Protein AF-A0A7I8V6K8-F1 (afdb_monomer_lite)

Structure (mmCIF, N/CA/C/O backbone):
data_AF-A0A7I8V6K8-F1
#
_entry.id   AF-A0A7I8V6K8-F1
#
loop_
_atom_site.group_PDB
_atom_site.id
_atom_site.type_symbol
_atom_site.label_atom_id
_atom_site.label_alt_id
_atom_site.label_comp_id
_atom_site.label_asym_id
_atom_site.label_entity_id
_atom_site.label_seq_id
_atom_site.pdbx_PDB_ins_code
_atom_site.Cartn_x
_atom_site.Cartn_y
_atom_site.Cartn_z
_atom_site.occupancy
_atom_site.B_iso_or_equiv
_atom_site.auth_seq_id
_atom_site.auth_comp_id
_atom_site.auth_asym_id
_atom_site.auth_atom_id
_atom_site.pdbx_PDB_model_num
ATOM 1 N N . MET A 1 1 ? 37.597 -34.317 61.870 1.00 34.38 1 MET A N 1
ATOM 2 C CA . MET A 1 1 ? 38.331 -33.051 61.647 1.00 34.38 1 MET A CA 1
ATOM 3 C C . MET A 1 1 ? 37.723 -32.355 60.439 1.00 34.38 1 MET A C 1
ATOM 5 O O . MET A 1 1 ? 37.650 -32.995 59.409 1.00 34.38 1 MET A O 1
ATOM 9 N N . SER A 1 2 ? 37.254 -31.113 60.425 1.00 31.72 2 SER A N 1
ATOM 10 C CA . SER A 1 2 ? 36.915 -30.115 61.449 1.00 31.72 2 SER A CA 1
ATOM 11 C C . SER A 1 2 ? 36.719 -28.794 60.691 1.00 31.72 2 SER A C 1
ATOM 13 O O . SER A 1 2 ? 37.616 -28.443 59.932 1.00 31.72 2 SER A O 1
ATOM 15 N N . ARG A 1 3 ? 35.639 -28.052 61.009 1.00 33.59 3 ARG A N 1
ATOM 16 C CA . ARG A 1 3 ? 35.401 -26.607 60.736 1.00 33.59 3 ARG A CA 1
ATOM 17 C C . ARG A 1 3 ? 35.060 -26.276 59.265 1.00 33.59 3 ARG A C 1
ATOM 19 O O . ARG A 1 3 ? 35.801 -26.656 58.381 1.00 33.59 3 ARG A O 1
ATOM 26 N N . LEU A 1 4 ? 34.005 -25.554 58.873 1.00 38.25 4 LEU A N 1
ATOM 27 C CA . LEU A 1 4 ? 33.025 -24.641 59.490 1.00 38.25 4 LEU A CA 1
ATOM 28 C C . LEU A 1 4 ? 31.895 -24.410 58.446 1.00 38.25 4 LEU A C 1
ATOM 30 O O . LEU A 1 4 ? 32.188 -24.441 57.251 1.00 38.25 4 LEU A O 1
ATOM 34 N N . PRO A 1 5 ? 30.649 -24.091 58.857 1.00 45.41 5 PRO A N 1
ATOM 35 C CA . PRO A 1 5 ? 30.145 -22.749 58.539 1.00 45.41 5 PRO A CA 1
ATOM 36 C C . PRO A 1 5 ? 29.342 -22.125 59.702 1.00 45.41 5 PRO A C 1
ATOM 38 O O . PRO A 1 5 ? 28.181 -22.455 59.917 1.00 45.41 5 PRO A O 1
ATOM 41 N N . THR A 1 6 ? 29.924 -21.154 60.418 1.00 45.94 6 THR A N 1
ATOM 42 C CA . THR A 1 6 ? 29.224 -20.292 61.403 1.00 45.94 6 THR A CA 1
ATOM 43 C C . THR A 1 6 ? 29.359 -18.811 61.060 1.00 45.94 6 THR A C 1
ATOM 45 O O . THR A 1 6 ? 29.994 -18.049 61.779 1.00 45.94 6 THR A O 1
ATOM 48 N N . LYS A 1 7 ? 28.735 -18.368 59.962 1.00 43.91 7 LYS A N 1
ATOM 49 C CA . LYS A 1 7 ? 28.499 -16.924 59.731 1.00 43.91 7 LYS A CA 1
ATOM 50 C C . LYS A 1 7 ? 27.108 -16.549 59.203 1.00 43.91 7 LYS A C 1
ATOM 52 O O . LYS A 1 7 ? 26.857 -15.380 58.950 1.00 43.91 7 LYS A O 1
ATOM 57 N N . LEU A 1 8 ? 26.170 -17.496 59.103 1.00 40.22 8 LEU A N 1
ATOM 58 C CA . LEU A 1 8 ? 24.787 -17.209 58.674 1.00 40.22 8 LEU A CA 1
ATOM 59 C C . LEU A 1 8 ? 23.737 -17.299 59.797 1.00 40.22 8 LEU A C 1
ATOM 61 O O . LEU A 1 8 ? 22.584 -16.941 59.576 1.00 40.22 8 LEU A O 1
ATOM 65 N N . ALA A 1 9 ? 24.127 -17.704 61.011 1.00 41.50 9 ALA A N 1
ATOM 66 C CA . ALA A 1 9 ? 23.221 -17.793 62.162 1.00 41.50 9 ALA A CA 1
ATOM 67 C C . ALA A 1 9 ? 23.148 -16.500 63.008 1.00 41.50 9 ALA A C 1
ATOM 69 O O . ALA A 1 9 ? 22.131 -16.256 63.652 1.00 41.50 9 ALA A O 1
ATOM 70 N N . GLU A 1 10 ? 24.157 -15.622 62.966 1.00 40.31 10 GLU A N 1
ATOM 71 C CA . GLU A 1 10 ? 24.205 -14.424 63.829 1.00 40.31 10 GLU A CA 1
ATOM 72 C C . GLU A 1 10 ? 23.373 -13.230 63.332 1.00 40.31 10 GLU A C 1
ATOM 74 O O . GLU A 1 10 ? 23.055 -12.337 64.115 1.00 40.31 10 GLU A O 1
ATOM 79 N N . ILE A 1 11 ? 22.935 -13.216 62.068 1.00 44.19 11 ILE A N 1
ATOM 80 C CA . ILE A 1 11 ? 22.109 -12.113 61.537 1.00 44.19 11 ILE A CA 1
ATOM 81 C C . ILE A 1 11 ? 20.613 -12.320 61.848 1.00 44.19 11 ILE A C 1
ATOM 83 O O . ILE A 1 11 ? 19.852 -11.359 61.910 1.00 44.19 11 ILE A O 1
ATOM 87 N N . ARG A 1 12 ? 20.175 -13.552 62.149 1.00 39.59 12 ARG A N 1
ATOM 88 C CA . ARG A 1 12 ? 18.766 -13.845 62.483 1.00 39.59 12 ARG A CA 1
ATOM 89 C C . ARG A 1 12 ? 18.398 -13.665 63.959 1.00 39.59 12 ARG A C 1
ATOM 91 O O . ARG A 1 12 ? 17.212 -13.657 64.270 1.00 39.59 12 ARG A O 1
ATOM 98 N N . GLN A 1 13 ? 19.363 -13.484 64.863 1.00 39.25 13 GLN A N 1
ATOM 99 C CA . GLN A 1 13 ? 19.096 -13.426 66.311 1.00 39.25 13 GLN A CA 1
ATOM 100 C C . GLN A 1 13 ? 19.003 -12.010 66.910 1.00 39.25 13 GLN A C 1
ATOM 102 O O . GLN A 1 13 ? 18.585 -11.873 68.058 1.00 39.25 13 GLN A O 1
ATOM 107 N N . LYS A 1 14 ? 19.318 -10.945 66.155 1.00 38.28 14 LYS A N 1
ATOM 108 C CA . LYS A 1 14 ? 19.258 -9.550 66.649 1.00 38.28 14 LYS A CA 1
ATOM 109 C C . LYS A 1 14 ? 17.984 -8.771 66.281 1.00 38.28 14 LYS A C 1
ATOM 111 O O . LYS A 1 14 ? 17.848 -7.630 66.697 1.00 38.28 14 LYS A O 1
ATOM 116 N N . GLY A 1 15 ? 17.031 -9.386 65.575 1.00 35.50 15 GLY A N 1
ATOM 117 C CA . GLY A 1 15 ? 15.748 -8.755 65.214 1.00 35.50 15 GLY A CA 1
ATOM 118 C C . GLY A 1 15 ? 14.576 -9.014 66.173 1.00 35.50 15 GLY A C 1
ATOM 119 O O . GLY A 1 15 ? 13.539 -8.386 66.024 1.00 35.50 15 GLY A O 1
ATOM 120 N N . ASN A 1 16 ? 14.726 -9.909 67.160 1.00 35.22 16 ASN A N 1
ATOM 121 C CA . ASN A 1 16 ? 13.622 -10.381 68.019 1.00 35.22 16 ASN A CA 1
ATOM 122 C C . ASN A 1 16 ? 13.717 -9.927 69.490 1.00 35.22 16 ASN A C 1
ATOM 124 O O . ASN A 1 16 ? 13.182 -10.580 70.384 1.00 35.22 16 ASN A O 1
ATOM 128 N N . LYS A 1 17 ? 14.400 -8.814 69.775 1.00 39.50 17 LYS A N 1
ATOM 129 C CA . LYS A 1 17 ? 14.462 -8.230 71.127 1.00 39.50 17 LYS A CA 1
ATOM 130 C C . LYS A 1 17 ? 14.206 -6.725 71.102 1.00 39.50 17 LYS A C 1
ATOM 132 O O . LYS A 1 17 ? 15.105 -5.953 71.387 1.00 39.50 17 LYS A O 1
ATOM 137 N N . LEU A 1 18 ? 12.988 -6.320 70.768 1.00 37.56 18 LEU A N 1
ATOM 138 C CA . LEU A 1 18 ? 12.367 -5.067 71.211 1.00 37.56 18 LEU A CA 1
ATOM 139 C C . LEU A 1 18 ? 10.866 -5.178 70.906 1.00 37.56 18 LEU A C 1
ATOM 141 O O . LEU A 1 18 ? 10.500 -5.782 69.906 1.00 37.56 18 LEU A O 1
ATOM 145 N N . VAL A 1 19 ? 10.025 -4.618 71.779 1.00 35.66 19 VAL A N 1
ATOM 146 C CA . VAL A 1 19 ? 8.548 -4.725 71.824 1.00 35.66 19 VAL A CA 1
ATOM 147 C C . VAL A 1 19 ? 7.987 -5.920 72.633 1.00 35.66 19 VAL A C 1
ATOM 149 O O . VAL A 1 19 ? 7.221 -6.750 72.160 1.00 35.66 19 VAL A O 1
ATOM 152 N N . LYS A 1 20 ? 8.342 -5.969 73.921 1.00 35.91 20 LYS A N 1
ATOM 153 C CA . LYS A 1 20 ? 7.361 -6.024 75.031 1.00 35.91 20 LYS A CA 1
ATOM 154 C C . LYS A 1 20 ? 7.427 -4.608 75.629 1.00 35.91 20 LYS A C 1
ATOM 156 O O . LYS A 1 20 ? 8.537 -4.108 75.762 1.00 35.91 20 LYS A O 1
ATOM 161 N N . SER A 1 21 ? 6.374 -3.829 75.856 1.00 34.59 21 SER A N 1
ATOM 162 C CA . SER A 1 21 ? 5.185 -4.078 76.675 1.00 34.59 21 SER A CA 1
ATOM 163 C C . SER A 1 21 ? 4.321 -2.805 76.671 1.00 34.59 21 SER A C 1
ATOM 165 O O . SER A 1 21 ? 4.882 -1.719 76.822 1.00 34.59 21 SER A O 1
ATOM 167 N N . LYS A 1 22 ? 2.995 -2.939 76.578 1.00 31.31 22 LYS A N 1
ATOM 168 C CA . LYS A 1 22 ? 2.000 -2.252 77.427 1.00 31.31 22 LYS A CA 1
ATOM 169 C C . LYS A 1 22 ? 0.613 -2.752 77.027 1.00 31.31 22 LYS A C 1
ATOM 171 O O . LYS A 1 22 ? 0.016 -2.283 76.064 1.00 31.31 22 LYS A O 1
ATOM 176 N N . GLU A 1 23 ? 0.174 -3.770 77.755 1.00 35.66 23 GLU A N 1
ATOM 177 C CA . GLU A 1 23 ? -1.230 -4.140 77.886 1.00 35.66 23 GLU A CA 1
ATOM 178 C C . GLU A 1 23 ? -1.950 -2.965 78.557 1.00 35.66 23 GLU A C 1
ATOM 180 O O . GLU A 1 23 ? -1.511 -2.467 79.595 1.00 35.66 23 GLU A O 1
ATOM 185 N N . LEU A 1 24 ? -3.007 -2.482 77.913 1.00 31.97 24 LEU A N 1
ATOM 186 C CA . LEU A 1 24 ? -3.989 -1.584 78.500 1.00 31.97 24 LEU A CA 1
ATOM 187 C C . LEU A 1 24 ? -5.307 -2.344 78.418 1.00 31.97 24 LEU A C 1
ATOM 189 O O . LEU A 1 24 ? -5.945 -2.416 77.368 1.00 31.97 24 LEU A O 1
ATOM 193 N N . GLU A 1 25 ? -5.629 -3.000 79.528 1.00 35.53 25 GLU A N 1
ATOM 194 C CA . GLU A 1 25 ? -6.951 -3.537 79.806 1.00 35.53 25 GLU A CA 1
ATOM 195 C C . GLU A 1 25 ? -7.944 -2.374 79.733 1.00 35.53 25 GLU A C 1
ATOM 197 O O . GLU A 1 25 ? -7.856 -1.408 80.489 1.00 35.53 25 GLU A O 1
ATOM 202 N N . THR A 1 26 ? -8.858 -2.441 78.772 1.00 32.09 26 THR A N 1
ATOM 203 C CA . THR A 1 26 ? -10.079 -1.639 78.785 1.00 32.09 26 THR A CA 1
ATOM 204 C C . THR A 1 26 ? -11.228 -2.621 78.893 1.00 32.09 26 THR A C 1
ATOM 206 O O . THR A 1 26 ? -11.467 -3.446 78.011 1.00 32.09 26 THR A O 1
ATOM 209 N N . GLU A 1 27 ? -11.856 -2.587 80.062 1.00 30.39 27 GLU A N 1
ATOM 210 C CA . GLU A 1 27 ? -13.064 -3.321 80.392 1.00 30.39 27 GLU A CA 1
ATOM 211 C C . GLU A 1 27 ? -14.148 -3.011 79.357 1.00 30.39 27 GLU A C 1
ATOM 213 O O . GLU A 1 27 ? -14.414 -1.855 79.032 1.00 30.39 27 GLU A O 1
ATOM 218 N N . VAL A 1 28 ? -14.766 -4.064 78.826 1.00 35.03 28 VAL A N 1
ATOM 219 C CA . VAL A 1 28 ? -15.954 -3.978 77.978 1.00 35.03 28 VAL A CA 1
ATOM 220 C C . VAL A 1 28 ? -17.171 -3.940 78.902 1.00 35.03 28 VAL A C 1
ATOM 222 O O . VAL A 1 28 ? -17.428 -4.950 79.565 1.00 35.03 28 VAL A O 1
ATOM 225 N N . PRO A 1 29 ? -17.970 -2.857 78.934 1.00 32.25 29 PRO A N 1
ATOM 226 C CA . PRO A 1 29 ? -19.276 -2.909 79.564 1.00 32.25 29 PRO A CA 1
ATOM 227 C C . PRO A 1 29 ? -20.200 -3.745 78.675 1.00 32.25 29 PRO A C 1
ATOM 229 O O . PRO A 1 29 ? -20.600 -3.339 77.582 1.00 32.25 29 PRO A O 1
ATOM 232 N N . LYS A 1 30 ? -20.523 -4.949 79.146 1.00 40.34 30 LYS A N 1
ATOM 233 C CA . LYS A 1 30 ? -21.760 -5.631 78.774 1.00 40.34 30 LYS A CA 1
ATOM 234 C C . LYS A 1 30 ? -22.873 -4.877 79.488 1.00 40.34 30 LYS A C 1
ATOM 236 O O . LYS A 1 30 ? -22.940 -4.988 80.702 1.00 40.34 30 LYS A O 1
ATOM 241 N N . ASP A 1 31 ? -23.599 -4.045 78.748 1.00 42.09 31 ASP A N 1
ATOM 242 C CA . ASP A 1 31 ? -24.990 -3.617 78.974 1.00 42.09 31 ASP A CA 1
ATOM 243 C C . ASP A 1 31 ? -25.192 -2.242 78.333 1.00 42.09 31 ASP A C 1
ATOM 245 O O . ASP A 1 31 ? -24.955 -1.208 78.945 1.00 42.09 31 ASP A O 1
ATOM 249 N N . LEU A 1 32 ? -25.619 -2.234 77.070 1.00 31.19 32 LEU A N 1
ATOM 250 C CA . LEU A 1 32 ? -26.267 -1.085 76.433 1.00 31.19 32 LEU A CA 1
ATOM 251 C C . LEU A 1 32 ? -27.185 -1.630 75.338 1.00 31.19 32 LEU A C 1
ATOM 253 O O . LEU A 1 32 ? -26.836 -1.761 74.165 1.00 31.19 32 LEU A O 1
ATOM 257 N N . CYS A 1 33 ? -28.362 -2.046 75.796 1.00 34.25 33 CYS A N 1
ATOM 258 C CA . CYS A 1 33 ? -29.520 -2.315 74.966 1.00 34.25 33 CYS A CA 1
ATOM 259 C C . CYS A 1 33 ? -30.031 -0.957 74.460 1.00 34.25 33 CYS A C 1
ATOM 261 O O . CYS A 1 33 ? -30.542 -0.164 75.247 1.00 34.25 33 CYS A O 1
ATOM 263 N N . TRP A 1 34 ? -29.846 -0.661 73.174 1.00 31.58 34 TRP A N 1
ATOM 264 C CA . TRP A 1 34 ? -30.436 0.519 72.545 1.00 31.58 34 TRP A CA 1
ATOM 265 C C . TRP A 1 34 ? -31.847 0.167 72.073 1.00 31.58 34 TRP A C 1
ATOM 267 O O . TRP A 1 34 ? -32.032 -0.378 70.986 1.00 31.58 34 TRP A O 1
ATOM 277 N N . HIS A 1 35 ? -32.834 0.464 72.914 1.00 38.84 35 HIS A N 1
ATOM 278 C CA . HIS A 1 35 ? -34.189 0.769 72.471 1.00 38.84 35 HIS A CA 1
ATOM 279 C C . HIS A 1 35 ? -34.305 2.292 72.416 1.00 38.84 35 HIS A C 1
ATOM 281 O O . HIS A 1 35 ? -34.542 2.914 73.440 1.00 38.84 35 HIS A O 1
ATOM 287 N N . ASP A 1 36 ? -34.126 2.870 71.230 1.00 32.88 36 ASP A N 1
ATOM 288 C CA . ASP A 1 36 ? -34.505 4.256 70.945 1.00 32.88 36 ASP A CA 1
ATOM 289 C C . ASP A 1 36 ? -35.307 4.262 69.637 1.00 32.88 36 ASP A C 1
ATOM 291 O O . ASP A 1 36 ? -34.758 4.344 68.537 1.00 32.88 36 ASP A O 1
ATOM 295 N N . GLU A 1 37 ? -36.629 4.119 69.768 1.00 38.72 37 GLU A N 1
ATOM 296 C CA . GLU A 1 37 ? -37.596 4.218 68.665 1.00 38.72 37 GLU A CA 1
ATOM 297 C C . GLU A 1 37 ? -38.009 5.671 68.342 1.00 38.72 37 GLU A C 1
ATOM 299 O O . GLU A 1 37 ? -38.678 5.897 67.338 1.00 38.72 37 GLU A O 1
ATOM 304 N N . ASP A 1 38 ? -37.566 6.689 69.089 1.00 42.06 38 ASP A N 1
ATOM 305 C CA . ASP A 1 38 ? -38.268 7.987 69.071 1.00 42.06 38 ASP A CA 1
ATOM 306 C C . A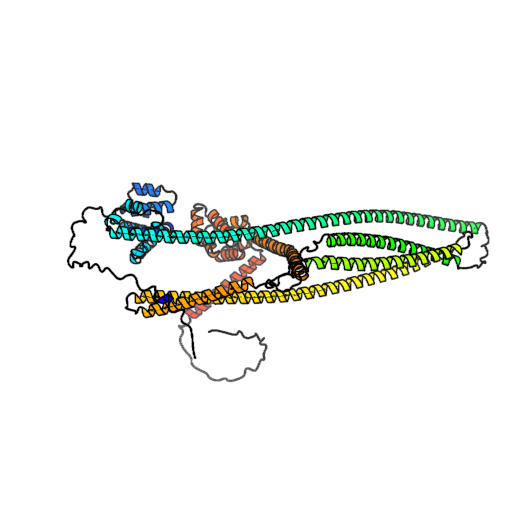SP A 1 38 ? -37.577 9.169 68.363 1.00 42.06 38 ASP A C 1
ATOM 308 O O . ASP A 1 38 ? -38.154 10.254 68.278 1.00 42.06 38 ASP A O 1
ATOM 312 N N . PHE A 1 39 ? -36.400 8.998 67.747 1.00 37.62 39 PHE A N 1
ATOM 313 C CA . PHE A 1 39 ? -35.708 10.113 67.061 1.00 37.62 39 PHE A CA 1
ATOM 314 C C . PHE A 1 39 ? -35.840 10.152 65.526 1.00 37.62 39 PHE A C 1
ATOM 316 O O . PHE A 1 39 ? -35.257 11.018 64.872 1.00 37.62 39 PHE A O 1
ATOM 323 N N . ALA A 1 40 ? -36.646 9.267 64.928 1.00 37.00 40 ALA A N 1
ATOM 324 C CA . ALA A 1 40 ? -36.827 9.173 63.473 1.00 37.00 40 ALA A CA 1
ATOM 325 C C . ALA A 1 40 ? -38.045 9.939 62.913 1.00 37.00 40 ALA A C 1
ATOM 327 O O . ALA A 1 40 ? -38.406 9.750 61.750 1.00 37.00 40 ALA A O 1
ATOM 328 N N . SER A 1 41 ? -38.690 10.815 63.689 1.00 39.91 41 SER A N 1
ATOM 329 C CA . SER A 1 41 ? -39.810 11.619 63.187 1.00 39.91 41 SER A CA 1
ATOM 330 C C . SER A 1 41 ? -39.347 13.039 62.832 1.00 39.91 41 SER A C 1
ATOM 332 O O . SER A 1 41 ? -38.940 13.803 63.699 1.00 39.91 41 SER A O 1
ATOM 334 N N . LYS A 1 42 ? -39.453 13.398 61.540 1.00 43.78 42 LYS A N 1
ATOM 335 C CA . LYS A 1 42 ? -39.205 14.727 60.914 1.00 43.78 42 LYS A CA 1
ATOM 336 C C . LYS A 1 42 ? -37.896 14.921 60.131 1.00 43.78 42 LYS A C 1
ATOM 338 O O . LYS A 1 42 ? -37.339 16.015 60.117 1.00 43.78 42 LYS A O 1
ATOM 343 N N . VAL A 1 43 ? -37.485 13.931 59.340 1.00 42.81 43 VAL A N 1
ATOM 344 C CA . VAL A 1 43 ? -36.742 14.205 58.093 1.00 42.81 43 VAL A CA 1
ATOM 345 C C . VAL A 1 43 ? -37.627 13.751 56.930 1.00 42.81 43 VAL A C 1
ATOM 347 O O . VAL A 1 43 ? -38.098 12.617 56.969 1.00 42.81 43 VAL A O 1
ATOM 350 N N . PRO A 1 44 ? -37.931 14.603 55.931 1.00 41.62 44 PRO A N 1
ATOM 351 C CA . PRO A 1 44 ? -38.818 14.227 54.838 1.00 41.62 44 PRO A CA 1
ATOM 352 C C . PRO A 1 44 ? -38.230 13.029 54.090 1.00 41.62 44 PRO A C 1
ATOM 354 O O . PRO A 1 44 ? -37.095 13.054 53.613 1.00 41.62 44 PRO A O 1
ATOM 357 N N . ASN A 1 45 ? -39.015 11.957 54.062 1.00 48.12 45 ASN A N 1
ATOM 358 C CA . ASN A 1 45 ? -38.610 10.645 53.593 1.00 48.12 45 ASN A CA 1
ATOM 359 C C . ASN A 1 45 ? -38.199 10.707 52.106 1.00 48.12 45 ASN A C 1
ATOM 361 O O . ASN A 1 45 ? -3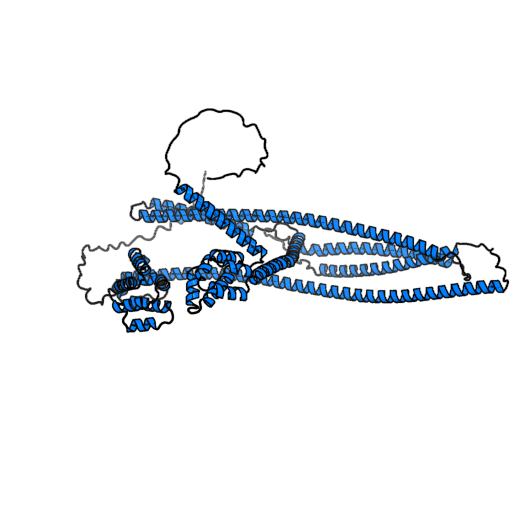9.021 10.997 51.234 1.00 48.12 45 ASN A O 1
ATOM 365 N N . SER A 1 46 ? -36.923 10.438 51.817 1.00 55.44 46 SER A N 1
ATOM 366 C CA . SER A 1 46 ? -36.348 10.368 50.464 1.00 55.44 46 SER A CA 1
ATOM 367 C C . SER A 1 46 ? -36.317 8.924 49.949 1.00 55.44 46 SER A C 1
ATOM 369 O O . SER A 1 46 ? -36.356 7.980 50.739 1.00 55.44 46 SER A O 1
ATOM 371 N N . MET A 1 47 ? -36.288 8.743 48.622 1.00 74.06 47 MET A N 1
ATOM 372 C CA . MET A 1 47 ? -36.088 7.436 47.975 1.00 74.06 47 MET A CA 1
ATOM 373 C C . MET A 1 47 ? -34.894 6.693 48.598 1.00 74.06 47 MET A C 1
ATOM 375 O O . MET A 1 47 ? -33.850 7.314 48.796 1.00 74.06 47 MET A O 1
ATOM 379 N N . ASP A 1 48 ? -35.030 5.388 48.885 1.00 80.19 48 ASP A N 1
ATOM 380 C CA . ASP A 1 48 ? -33.950 4.594 49.491 1.00 80.19 48 ASP A CA 1
ATOM 381 C C . ASP A 1 48 ? -32.669 4.741 48.652 1.00 80.19 48 ASP A C 1
ATOM 383 O O . ASP A 1 48 ? -32.697 4.644 47.421 1.00 80.19 48 ASP A O 1
ATOM 387 N N . LEU A 1 49 ? -31.533 4.983 49.311 1.00 79.06 49 LEU A N 1
ATOM 388 C CA . LEU A 1 49 ? -30.230 5.151 48.665 1.00 79.06 49 LEU A CA 1
ATOM 389 C C . LEU A 1 49 ? -29.921 3.962 47.745 1.00 79.06 49 LEU A C 1
ATOM 391 O O . LEU A 1 49 ? -29.350 4.130 46.669 1.00 79.06 49 LEU A O 1
ATOM 395 N N . LYS A 1 50 ? -30.374 2.762 48.126 1.00 83.94 50 LYS A N 1
ATOM 396 C CA . LYS A 1 50 ? -30.299 1.568 47.281 1.00 83.94 50 LYS A CA 1
ATOM 397 C C . LYS A 1 50 ? -30.971 1.791 45.918 1.00 83.94 50 LYS A C 1
ATOM 399 O O . LYS A 1 50 ? -30.377 1.502 44.883 1.00 83.94 50 LYS A O 1
ATOM 404 N N . GLN A 1 51 ? -32.189 2.325 45.912 1.00 88.44 51 GLN A N 1
ATOM 405 C CA . GLN A 1 51 ? -32.998 2.572 44.715 1.00 88.44 51 GLN A CA 1
ATOM 406 C C . GLN A 1 51 ? -32.402 3.680 43.838 1.00 88.44 51 GLN A C 1
ATOM 408 O O . GLN A 1 51 ? -32.326 3.513 42.620 1.00 88.44 51 GLN A O 1
ATOM 413 N N . GLN A 1 52 ? -31.885 4.754 44.448 1.00 85.06 52 GLN A N 1
ATOM 414 C CA . GLN A 1 52 ? -31.123 5.798 43.744 1.00 85.06 52 GLN A CA 1
ATOM 415 C C . GLN A 1 52 ? -29.915 5.211 43.006 1.00 85.06 52 GLN A C 1
ATOM 417 O O . GLN A 1 52 ? -29.743 5.428 41.803 1.00 85.06 52 GLN A O 1
ATOM 422 N N . LEU A 1 53 ? -29.119 4.393 43.699 1.00 83.44 53 LEU A N 1
ATOM 423 C CA . LEU A 1 53 ? -27.939 3.764 43.115 1.00 83.44 53 LEU A CA 1
ATOM 424 C C . LEU A 1 53 ? -28.289 2.756 42.014 1.00 83.44 53 LEU A C 1
ATOM 426 O O . LEU A 1 53 ? -27.526 2.619 41.061 1.00 83.44 53 LEU A O 1
ATOM 430 N N . ILE A 1 54 ? -29.431 2.068 42.099 1.00 88.25 54 ILE A N 1
ATOM 431 C CA . ILE A 1 54 ? -29.894 1.153 41.043 1.00 88.25 54 ILE A CA 1
ATOM 432 C C . ILE A 1 54 ? -30.248 1.919 39.769 1.00 88.25 54 ILE A C 1
ATOM 434 O O . ILE A 1 54 ? -29.812 1.509 38.689 1.00 88.25 54 ILE A O 1
ATOM 438 N N . ILE A 1 55 ? -30.991 3.027 39.885 1.00 89.69 55 ILE A N 1
ATOM 439 C CA . ILE A 1 55 ? -31.314 3.886 38.736 1.00 89.69 55 ILE A CA 1
ATOM 440 C C . ILE A 1 55 ? -30.012 4.388 38.099 1.00 89.69 55 ILE A C 1
ATOM 442 O O . ILE A 1 55 ? -29.827 4.239 36.892 1.00 89.69 55 ILE A O 1
ATOM 446 N N . TRP A 1 56 ? -29.063 4.880 38.901 1.00 85.75 56 TRP A N 1
ATOM 447 C CA . TRP A 1 56 ? -27.776 5.354 38.386 1.00 85.75 56 TRP A CA 1
ATOM 448 C C . TRP A 1 56 ? -26.909 4.259 37.770 1.00 85.75 56 TRP A C 1
ATOM 450 O O . TRP A 1 56 ? -26.361 4.452 36.684 1.00 85.75 56 TRP A O 1
ATOM 460 N N . LYS A 1 57 ? -26.816 3.083 38.399 1.00 85.94 57 LYS A N 1
ATOM 461 C CA . LYS A 1 57 ? -26.084 1.925 37.861 1.00 85.94 57 LYS A CA 1
ATOM 462 C C . LYS A 1 57 ? -26.653 1.465 36.518 1.00 85.94 57 LYS A C 1
ATOM 464 O O . LYS A 1 57 ? -25.943 0.843 35.731 1.00 85.94 57 LYS A O 1
ATOM 469 N N . ARG A 1 58 ? -27.926 1.765 36.247 1.00 92.44 58 ARG A N 1
ATOM 470 C CA . ARG A 1 58 ? -28.609 1.457 34.988 1.00 92.44 58 ARG A CA 1
ATOM 471 C C . ARG A 1 58 ? -28.782 2.664 34.069 1.00 92.44 58 ARG A C 1
ATOM 473 O O . ARG A 1 58 ? -29.491 2.520 33.083 1.00 92.44 58 ARG A O 1
ATOM 480 N N . THR A 1 59 ? -28.092 3.784 34.298 1.00 90.88 59 THR A N 1
ATOM 481 C CA . THR A 1 59 ? -28.192 4.984 33.440 1.00 90.88 59 THR A CA 1
ATOM 482 C C . THR A 1 59 ? -27.950 4.663 31.964 1.00 90.88 59 THR A C 1
ATOM 484 O O . THR A 1 59 ? -28.813 4.953 31.144 1.00 90.88 59 THR A O 1
ATOM 487 N N . ASP A 1 60 ? -26.857 3.969 31.622 1.00 86.75 60 ASP A N 1
ATOM 488 C CA . ASP A 1 60 ? -26.558 3.589 30.228 1.00 86.75 60 ASP A CA 1
ATOM 489 C C . ASP A 1 60 ? -27.646 2.695 29.621 1.00 86.75 60 ASP A C 1
ATOM 491 O O . ASP A 1 60 ? -28.002 2.810 28.450 1.00 86.75 60 ASP A O 1
ATOM 495 N N . PHE A 1 61 ? -28.205 1.791 30.425 1.00 93.44 61 PHE A N 1
ATOM 496 C CA . PHE A 1 61 ? -29.282 0.918 29.975 1.00 93.44 61 PHE A CA 1
ATOM 497 C C . PHE A 1 61 ? -30.579 1.706 29.748 1.00 93.44 61 PHE A C 1
ATOM 499 O O . PHE A 1 61 ? -31.240 1.504 28.732 1.00 93.44 61 PHE A O 1
ATOM 506 N N . LEU A 1 62 ? -30.918 2.630 30.649 1.00 93.56 62 LEU A N 1
ATOM 507 C CA . LEU A 1 62 ? -32.075 3.515 30.525 1.00 93.56 62 LEU A CA 1
ATOM 508 C C . LEU A 1 62 ? -31.949 4.427 29.301 1.00 93.56 62 LEU A C 1
ATOM 510 O O . LEU A 1 62 ? -32.907 4.538 28.543 1.00 93.56 62 LEU A O 1
ATOM 514 N N . LEU A 1 63 ? -30.768 5.002 29.057 1.00 91.75 63 LEU A N 1
ATOM 515 C CA . LEU A 1 63 ? -30.503 5.865 27.901 1.00 91.75 63 LEU A CA 1
ATOM 516 C C . LEU A 1 63 ? -30.758 5.167 26.566 1.00 91.75 63 LEU A C 1
ATOM 518 O O . LEU A 1 63 ? -31.277 5.783 25.640 1.00 91.75 63 LEU A O 1
ATOM 522 N N . ASN A 1 64 ? -30.425 3.879 26.489 1.00 93.19 64 ASN A N 1
ATOM 523 C CA . ASN A 1 64 ? -30.561 3.094 25.267 1.00 93.19 64 ASN A CA 1
ATOM 524 C C . ASN A 1 64 ? -31.952 2.468 25.080 1.00 93.19 64 ASN A C 1
ATOM 526 O O . ASN A 1 64 ? -32.275 2.054 23.973 1.00 93.19 64 ASN A O 1
ATOM 530 N N . ASN A 1 65 ? -32.762 2.346 26.140 1.00 95.38 65 ASN A N 1
ATOM 531 C CA . ASN A 1 65 ? -34.003 1.555 26.100 1.00 95.38 65 ASN A CA 1
ATOM 532 C C . ASN A 1 65 ? -35.272 2.331 26.496 1.00 95.38 65 ASN A C 1
ATOM 534 O O . ASN A 1 65 ? -36.378 1.801 26.358 1.00 95.38 65 ASN A O 1
ATOM 538 N N . VAL A 1 66 ? -35.148 3.563 26.994 1.00 95.75 66 VAL A N 1
ATOM 539 C CA . VAL A 1 66 ? -36.289 4.438 27.295 1.00 95.75 66 VAL A CA 1
ATOM 540 C C . VAL A 1 66 ? -36.423 5.473 26.186 1.00 95.75 66 VAL A C 1
ATOM 542 O O . VAL A 1 66 ? -35.580 6.355 26.039 1.00 95.75 66 VAL A O 1
ATOM 545 N N . ALA A 1 67 ? -37.501 5.374 25.415 1.00 95.00 67 ALA A N 1
ATOM 546 C CA . ALA A 1 67 ? -37.906 6.394 24.456 1.00 95.00 67 ALA A CA 1
ATOM 547 C C . ALA A 1 67 ? -39.002 7.265 25.081 1.00 95.00 67 ALA A C 1
ATOM 549 O O . ALA A 1 67 ? -39.982 6.739 25.602 1.00 95.00 67 ALA A O 1
ATOM 550 N N . PHE A 1 68 ? -38.854 8.589 25.025 1.00 94.69 68 PHE A N 1
ATOM 551 C CA . PHE A 1 68 ? -39.873 9.528 25.502 1.00 94.69 68 PHE A CA 1
ATOM 552 C C . PHE A 1 68 ? -41.091 9.557 24.569 1.00 94.69 68 PHE A C 1
ATOM 554 O O . PHE A 1 68 ? -41.235 10.441 23.726 1.00 94.69 68 PHE A O 1
ATOM 561 N N . THR A 1 69 ? -41.973 8.570 24.721 1.00 95.38 69 THR A N 1
ATOM 562 C CA . THR A 1 69 ? -43.281 8.536 24.060 1.00 95.38 69 THR A CA 1
ATOM 563 C C . THR A 1 69 ? -44.259 9.480 24.760 1.00 95.38 69 THR A C 1
ATOM 565 O O . THR A 1 69 ? -44.125 9.767 25.953 1.00 95.38 69 THR A O 1
ATOM 568 N N . THR A 1 70 ? -45.281 9.951 24.041 1.00 95.31 70 THR A N 1
ATOM 569 C CA . THR A 1 70 ? -46.376 10.744 24.634 1.00 95.31 70 THR A CA 1
ATOM 570 C C . THR A 1 70 ? -47.030 9.993 25.793 1.00 95.31 70 THR A C 1
ATOM 572 O O . THR A 1 70 ? -47.242 10.567 26.857 1.00 95.31 70 THR A O 1
ATOM 575 N N . LYS A 1 71 ? -47.238 8.682 25.627 1.00 96.88 71 LYS A N 1
ATOM 576 C CA . LYS A 1 71 ? -47.779 7.780 26.650 1.00 96.88 71 LYS A CA 1
ATOM 577 C C . LYS A 1 71 ? -46.921 7.742 27.920 1.00 96.88 71 LYS A C 1
ATOM 579 O O . LYS A 1 71 ? -47.460 7.895 29.009 1.00 96.88 71 LYS A O 1
ATOM 584 N N . LEU A 1 72 ? -45.594 7.601 27.803 1.00 97.12 72 LEU A N 1
ATOM 585 C CA . LEU A 1 72 ? -44.690 7.658 28.961 1.00 97.12 72 LEU A CA 1
ATOM 586 C C . LEU A 1 72 ? -44.744 9.025 29.655 1.00 97.12 72 LEU A C 1
ATOM 588 O O . LEU A 1 72 ? -44.752 9.078 30.880 1.00 97.12 72 LEU A O 1
ATOM 592 N N . CYS A 1 73 ? -44.813 10.122 28.898 1.00 96.94 73 CYS A N 1
ATOM 593 C CA . CYS A 1 73 ? -44.908 11.464 29.476 1.00 96.94 73 CYS A CA 1
ATOM 594 C C . CYS A 1 73 ? -46.193 11.644 30.295 1.00 96.94 73 CYS A C 1
ATOM 596 O O . CYS A 1 73 ? -46.119 12.150 31.411 1.00 96.94 73 CYS A O 1
ATOM 598 N N . HIS A 1 74 ? -47.338 11.198 29.765 1.00 96.75 74 HIS A N 1
ATOM 599 C CA . HIS A 1 74 ? -48.612 11.224 30.485 1.00 96.75 74 HIS A CA 1
ATOM 600 C C . HIS A 1 74 ? -48.545 10.389 31.763 1.00 96.75 74 HIS A C 1
ATOM 602 O O . HIS A 1 74 ? -48.794 10.920 32.834 1.00 96.75 74 HIS A O 1
ATOM 608 N N . GLU A 1 75 ? -48.074 9.141 31.692 1.00 97.88 75 GLU A N 1
ATOM 609 C CA . GLU A 1 75 ? -47.977 8.273 32.876 1.00 97.88 75 GLU A CA 1
ATOM 610 C C . GLU A 1 75 ? -47.016 8.809 33.950 1.00 97.88 75 GLU A C 1
ATOM 612 O O . GLU A 1 75 ? -47.251 8.629 35.144 1.00 97.88 75 GLU A O 1
ATOM 617 N N . LEU A 1 76 ? -45.928 9.479 33.554 1.00 96.81 76 LEU A N 1
ATOM 618 C CA . LEU A 1 76 ? -45.008 10.120 34.498 1.00 96.81 76 LEU A CA 1
ATOM 619 C C . LEU A 1 76 ? -45.650 11.322 35.210 1.00 96.81 76 LEU A C 1
ATOM 621 O O . LEU A 1 76 ? -45.312 11.579 36.366 1.00 96.81 76 LEU A O 1
ATOM 625 N N . VAL A 1 77 ? -46.558 12.046 34.552 1.00 96.56 77 VAL A N 1
ATOM 626 C CA . VAL A 1 77 ? -47.315 13.144 35.171 1.00 96.56 77 VAL A CA 1
ATOM 627 C C . VAL A 1 77 ? -48.467 12.598 36.018 1.00 96.56 77 VAL A C 1
ATOM 629 O O . VAL A 1 77 ? -48.586 12.974 37.178 1.00 96.56 77 VAL A O 1
ATOM 632 N N . ASP A 1 78 ? -49.245 11.652 35.492 1.00 96.94 78 ASP A N 1
ATOM 633 C CA . ASP A 1 78 ? -50.428 11.074 36.145 1.00 96.94 78 ASP A CA 1
ATOM 634 C C . ASP A 1 78 ? -50.092 10.318 37.439 1.00 96.94 78 ASP A C 1
ATOM 636 O O . ASP A 1 78 ? -50.904 10.248 38.360 1.00 96.94 78 ASP A O 1
ATOM 640 N N . LEU A 1 79 ? -48.894 9.731 37.528 1.00 96.06 79 LEU A N 1
ATOM 641 C CA . LEU A 1 79 ? -48.412 9.051 38.736 1.00 96.06 79 LEU A CA 1
ATOM 642 C C . LEU A 1 79 ? -47.658 9.981 39.703 1.00 96.06 79 LEU A C 1
ATOM 644 O O . LEU A 1 79 ? -47.100 9.501 40.695 1.00 96.06 79 LEU A O 1
ATOM 648 N N . ASP A 1 80 ? -47.631 11.289 39.436 1.00 94.25 80 ASP A N 1
ATOM 649 C CA . ASP A 1 80 ? -46.857 12.305 40.161 1.00 94.25 80 ASP A CA 1
ATOM 650 C C . ASP A 1 80 ? -45.354 11.977 40.247 1.00 94.25 80 ASP A C 1
ATOM 652 O O . ASP A 1 80 ? -44.699 12.231 41.261 1.00 94.25 80 ASP A O 1
ATOM 656 N N . VAL A 1 81 ? -44.787 11.364 39.203 1.00 93.94 81 VAL A N 1
ATOM 657 C CA . VAL A 1 81 ? -43.328 11.176 39.096 1.00 93.94 81 VAL A CA 1
ATOM 658 C C . VAL A 1 81 ? -42.667 12.484 38.662 1.00 93.94 81 VAL A C 1
ATOM 660 O O . VAL A 1 81 ? -41.561 12.803 39.096 1.00 93.94 81 VAL A O 1
ATOM 663 N N . CYS A 1 82 ? -43.343 13.248 37.805 1.00 94.06 82 CYS A N 1
ATOM 664 C CA . CYS A 1 82 ? -42.937 14.564 37.329 1.00 94.06 82 CYS A CA 1
ATOM 665 C C . CYS A 1 82 ? -44.118 15.532 37.445 1.00 94.06 82 CYS A C 1
ATOM 667 O O . CYS A 1 82 ? -45.241 15.191 37.091 1.00 94.06 82 CYS A O 1
ATOM 669 N N . THR A 1 83 ? -43.871 16.767 37.876 1.00 94.56 83 THR A N 1
ATOM 670 C CA . THR A 1 83 ? -44.868 17.836 37.731 1.00 94.56 83 THR A CA 1
ATOM 671 C C . THR A 1 83 ? -44.989 18.241 36.263 1.00 94.56 83 THR A C 1
ATOM 673 O O . THR A 1 83 ? -44.030 18.086 35.497 1.00 94.56 83 THR A O 1
ATOM 676 N N . LEU A 1 84 ? -46.123 18.834 35.875 1.00 94.56 84 LEU A N 1
ATOM 677 C CA . LEU A 1 84 ? -46.328 19.341 34.513 1.00 94.56 84 LEU A CA 1
ATOM 678 C C . LEU A 1 84 ? -45.180 20.266 34.073 1.00 94.56 84 LEU A C 1
ATOM 680 O O . LEU A 1 84 ? -44.657 20.113 32.975 1.00 94.56 84 LEU A O 1
ATOM 684 N N . GLN A 1 85 ? -44.716 21.150 34.964 1.00 94.94 85 GLN A N 1
ATOM 685 C CA . GLN A 1 85 ? -43.579 22.030 34.687 1.00 94.94 85 GLN A CA 1
ATOM 686 C C . GLN A 1 85 ? -42.294 21.242 34.404 1.00 94.94 85 GLN A C 1
ATOM 688 O O . GLN A 1 85 ? -41.630 21.490 33.402 1.00 94.94 85 GLN A O 1
ATOM 693 N N . THR A 1 86 ? -41.952 20.261 35.248 1.00 93.19 86 THR A N 1
ATOM 694 C CA . THR A 1 86 ? -40.750 19.442 35.019 1.00 93.19 86 THR A CA 1
ATOM 695 C C . THR A 1 86 ? -40.849 18.606 33.747 1.00 93.19 86 THR A C 1
ATOM 697 O O . THR A 1 86 ? -39.835 18.395 33.086 1.00 93.19 86 THR A O 1
ATOM 700 N N . MET A 1 87 ? -42.051 18.161 33.369 1.00 97.12 87 MET A N 1
ATOM 701 C CA . MET A 1 87 ? -42.258 17.433 32.122 1.00 97.12 87 MET A CA 1
ATOM 702 C C . MET A 1 87 ? -42.071 18.346 30.907 1.00 97.12 87 MET A C 1
ATOM 704 O O . MET A 1 87 ? -41.407 17.942 29.958 1.00 97.12 87 MET A O 1
ATOM 708 N N . THR A 1 88 ? -42.562 19.588 30.954 1.00 95.50 88 THR A N 1
ATOM 709 C CA . THR A 1 88 ? -42.305 20.600 29.915 1.00 95.50 88 THR A CA 1
ATOM 710 C C . THR A 1 88 ? -40.807 20.874 29.772 1.00 95.50 88 THR A C 1
ATOM 712 O O . THR A 1 88 ? -40.280 20.867 28.658 1.00 95.50 88 THR A O 1
ATOM 715 N N . ASP A 1 89 ? -40.093 21.023 30.892 1.00 95.31 89 ASP A N 1
ATOM 716 C CA . ASP A 1 89 ? -38.639 21.209 30.894 1.00 95.31 89 ASP A CA 1
ATOM 717 C C . ASP A 1 89 ? -37.913 20.004 30.267 1.00 95.31 89 ASP A C 1
ATOM 719 O O . ASP A 1 89 ? -36.977 20.182 29.485 1.00 95.31 89 ASP A O 1
ATOM 723 N N . ILE A 1 90 ? -38.346 18.773 30.565 1.00 95.69 90 ILE A N 1
ATOM 724 C CA . ILE A 1 90 ? -37.796 17.549 29.962 1.00 95.69 90 ILE A CA 1
ATOM 725 C C . ILE A 1 90 ? -38.105 17.496 28.465 1.00 95.69 90 ILE A C 1
ATOM 727 O O . ILE A 1 90 ? -37.197 17.289 27.661 1.00 95.69 90 ILE A O 1
ATOM 731 N N . GLN A 1 91 ? -39.353 17.729 28.062 1.00 95.88 91 GLN A N 1
ATOM 732 C CA . GLN A 1 91 ? -39.760 17.680 26.660 1.00 95.88 91 GLN A CA 1
ATOM 733 C C . GLN A 1 91 ? -39.096 18.761 25.800 1.00 95.88 91 GLN A C 1
ATOM 735 O O . GLN A 1 91 ? -38.905 18.520 24.608 1.00 95.88 91 GLN A O 1
ATOM 740 N N . SER A 1 92 ? -38.679 19.885 26.398 1.00 95.31 92 SER A N 1
ATOM 741 C CA . SER A 1 92 ? -37.948 20.959 25.712 1.00 95.31 92 SER A CA 1
ATOM 742 C C . SER A 1 92 ? -36.577 20.537 25.160 1.00 95.31 92 SER A C 1
ATOM 744 O O . SER A 1 92 ? -36.025 21.226 24.302 1.00 95.31 92 SER A O 1
ATOM 746 N N . LYS A 1 93 ? -36.002 19.419 25.630 1.00 96.25 93 LYS A N 1
ATOM 747 C CA . LYS A 1 93 ? -34.706 18.925 25.141 1.00 96.25 93 LYS A CA 1
ATOM 748 C C . LYS A 1 93 ? -34.831 18.314 23.749 1.00 96.25 93 LYS A C 1
ATOM 750 O O . LYS A 1 93 ? -35.780 17.588 23.462 1.00 96.25 93 LYS A O 1
ATOM 755 N N . ALA A 1 94 ? -33.848 18.580 22.890 1.00 84.38 94 ALA A N 1
ATOM 756 C CA . ALA A 1 94 ? -33.875 18.130 21.500 1.00 84.38 94 ALA A CA 1
ATOM 757 C C . ALA A 1 94 ? -33.651 16.613 21.383 1.00 84.38 94 ALA A C 1
ATOM 759 O O . ALA A 1 94 ? -34.312 15.943 20.592 1.00 84.38 94 ALA A O 1
ATOM 760 N N . TYR A 1 95 ? -32.760 16.054 22.207 1.00 89.69 95 TYR A N 1
ATOM 761 C CA . TYR A 1 95 ? -32.334 14.659 22.097 1.00 89.69 95 TYR A CA 1
ATOM 762 C C . TYR A 1 95 ? -32.956 13.772 23.176 1.00 89.69 95 TYR A C 1
ATOM 764 O O . TYR A 1 95 ? -32.988 14.133 24.351 1.00 89.69 95 TYR A O 1
ATOM 772 N N . ASN A 1 96 ? -33.382 12.559 22.804 1.00 90.94 96 ASN A N 1
ATOM 773 C CA . ASN A 1 96 ? -33.958 11.593 23.750 1.00 90.94 96 ASN A CA 1
ATOM 774 C C . ASN A 1 96 ? -33.000 11.264 24.911 1.00 90.94 96 ASN A C 1
ATOM 776 O O . ASN A 1 96 ? -33.432 11.176 26.057 1.00 90.94 96 ASN A O 1
ATOM 780 N N . ALA A 1 97 ? -31.695 11.165 24.641 1.00 89.31 97 ALA A N 1
ATOM 781 C CA . ALA A 1 97 ? -30.692 10.934 25.680 1.00 89.31 97 ALA A CA 1
ATOM 782 C C . ALA A 1 97 ? -30.673 12.054 26.738 1.00 89.31 97 ALA A C 1
ATOM 784 O O . ALA A 1 97 ? -30.591 11.774 27.932 1.00 89.31 97 ALA A O 1
ATOM 785 N N . GLU A 1 98 ? -30.821 13.316 26.325 1.00 87.00 98 GLU A N 1
ATOM 786 C CA . GLU A 1 98 ? -30.914 14.454 27.247 1.00 87.00 98 GLU A CA 1
ATOM 787 C C . GLU A 1 98 ? -32.211 14.420 28.061 1.00 87.00 98 GLU A C 1
ATOM 789 O O . GLU A 1 98 ? -32.183 14.701 29.260 1.00 87.00 98 GLU A O 1
ATOM 794 N N . LYS A 1 99 ? -33.334 14.022 27.442 1.00 96.00 99 LYS A N 1
ATOM 795 C CA . LYS A 1 99 ? -34.620 13.838 28.140 1.00 96.00 99 LYS A CA 1
ATOM 796 C C . LYS A 1 99 ? -34.501 12.791 29.249 1.00 96.00 99 LYS A C 1
ATOM 798 O O . LYS A 1 99 ? -34.892 13.041 30.388 1.00 96.00 99 LYS A O 1
ATOM 803 N N . VAL A 1 100 ? -33.905 11.639 28.932 1.00 91.19 100 VAL A N 1
ATOM 804 C CA . VAL A 1 100 ? -33.695 10.528 29.874 1.00 91.19 100 VAL A CA 1
ATOM 805 C C . VAL A 1 100 ? -32.707 10.901 30.977 1.00 91.19 100 VAL A C 1
ATOM 807 O O . VAL A 1 100 ? -32.988 10.639 32.145 1.00 91.19 100 VAL A O 1
ATOM 810 N N . LEU A 1 101 ? -31.594 11.564 30.653 1.00 89.69 101 LEU A N 1
ATOM 811 C CA . LEU A 1 101 ? -30.645 12.054 31.659 1.00 89.69 101 LEU A CA 1
ATOM 812 C C . LEU A 1 101 ? -31.300 13.044 32.625 1.00 89.69 101 LEU A C 1
ATOM 814 O O . LEU A 1 101 ? -31.109 12.937 33.840 1.00 89.69 101 LEU A O 1
ATOM 818 N N . LEU A 1 102 ? -32.091 13.988 32.107 1.00 91.12 102 LEU A N 1
ATOM 819 C CA . LEU A 1 102 ? -32.765 14.974 32.944 1.00 91.12 102 LEU A CA 1
ATOM 820 C C . LEU A 1 102 ? -33.812 14.309 33.843 1.00 91.12 102 LEU A C 1
ATOM 822 O O . LEU A 1 102 ? -33.857 14.609 35.034 1.00 91.12 102 LEU A O 1
ATOM 826 N N . LEU A 1 103 ? -34.578 13.346 33.321 1.00 94.12 103 LEU A N 1
ATOM 827 C CA . LEU A 1 103 ? -35.506 12.538 34.115 1.00 94.12 103 LEU A CA 1
ATOM 828 C C . LEU A 1 103 ? -34.789 11.764 35.227 1.00 94.12 103 LEU A C 1
ATOM 830 O O . LEU A 1 103 ? -35.201 11.849 36.378 1.00 94.12 103 LEU A O 1
ATOM 834 N N . ILE A 1 104 ? -33.700 11.055 34.916 1.00 91.56 104 ILE A N 1
ATOM 835 C CA . ILE A 1 104 ? -32.908 10.299 35.904 1.00 91.56 104 ILE A CA 1
ATOM 836 C C . ILE A 1 104 ? -32.369 11.220 37.000 1.00 91.56 104 ILE A C 1
ATOM 838 O O . ILE A 1 104 ? -32.426 10.883 38.183 1.00 91.56 104 ILE A O 1
ATOM 842 N N . THR A 1 105 ? -31.885 12.401 36.614 1.00 86.25 105 THR A N 1
ATOM 843 C CA . THR A 1 105 ? -31.400 13.411 37.562 1.00 86.25 105 THR A CA 1
ATOM 844 C C . THR A 1 105 ? -32.521 13.851 38.502 1.00 86.25 105 THR A C 1
ATOM 846 O O . THR A 1 105 ? -32.309 13.935 39.708 1.00 86.25 105 THR A O 1
ATOM 849 N N . ARG A 1 106 ? -33.733 14.075 37.976 1.00 86.00 106 ARG A N 1
ATOM 850 C CA . ARG A 1 106 ? -34.903 14.459 38.781 1.00 86.00 106 ARG A CA 1
ATOM 851 C C . ARG A 1 106 ? -35.377 13.330 39.692 1.00 86.00 106 ARG A C 1
ATOM 853 O O . ARG A 1 106 ? -35.610 13.588 40.867 1.00 86.00 106 ARG A O 1
ATOM 860 N N . LEU A 1 107 ? -35.433 12.088 39.205 1.00 87.62 107 LEU A N 1
ATOM 861 C CA . LEU A 1 107 ? -35.801 10.912 40.005 1.00 87.62 107 LEU A CA 1
ATOM 862 C C . LEU A 1 107 ? -34.934 10.772 41.266 1.00 87.62 107 LEU A C 1
ATOM 864 O O . LEU A 1 107 ? -35.446 10.389 42.313 1.00 87.62 107 LEU A O 1
ATOM 868 N N . GLY A 1 108 ? -33.646 11.128 41.189 1.00 74.19 108 GLY A N 1
ATOM 869 C CA . GLY A 1 108 ? -32.730 11.099 42.333 1.00 74.19 108 GLY A CA 1
ATOM 870 C C . GLY A 1 108 ? -33.012 12.144 43.421 1.00 74.19 108 GLY A C 1
ATOM 871 O O . GLY A 1 108 ? -32.568 11.964 44.549 1.00 74.19 108 GLY A O 1
ATOM 872 N N . MET A 1 109 ? -33.751 13.217 43.114 1.00 73.88 109 MET A N 1
ATOM 873 C CA . MET A 1 109 ? -34.002 14.325 44.048 1.00 73.88 109 MET A CA 1
ATOM 874 C C . MET A 1 109 ? -35.360 14.256 44.757 1.00 73.88 109 MET A C 1
ATOM 876 O O . MET A 1 109 ? -35.640 15.104 45.604 1.00 73.88 109 MET A O 1
ATOM 880 N N . HIS A 1 110 ? -36.230 13.310 44.400 1.00 71.75 110 HIS A N 1
ATOM 881 C CA . HIS A 1 110 ? -37.613 13.312 44.870 1.00 71.75 110 HIS A CA 1
ATOM 882 C C . HIS A 1 110 ? -37.901 12.270 45.982 1.00 71.75 110 HIS A C 1
ATOM 884 O O . HIS A 1 110 ? -37.113 11.360 46.245 1.00 71.75 110 HIS A O 1
ATOM 890 N N . GLY A 1 111 ? -39.014 12.479 46.701 1.00 65.38 111 GLY A N 1
ATOM 891 C CA . GLY A 1 111 ? -39.394 11.791 47.945 1.00 65.38 111 GLY A CA 1
ATOM 892 C C . GLY A 1 111 ? -39.761 10.303 47.829 1.00 65.38 111 GLY A C 1
ATOM 893 O O . GLY A 1 111 ? -39.672 9.683 46.768 1.00 65.38 111 GLY A O 1
ATOM 894 N N . THR A 1 112 ? -40.176 9.709 48.951 1.00 69.25 112 THR A N 1
ATOM 895 C CA . THR A 1 112 ? -40.594 8.300 49.027 1.00 69.25 112 THR A CA 1
ATOM 896 C C . THR A 1 112 ? -41.707 7.949 48.047 1.00 69.25 112 THR A C 1
ATOM 898 O O . THR A 1 112 ? -42.588 8.760 47.784 1.00 69.25 112 THR A O 1
ATOM 901 N N . ASP A 1 113 ? -41.674 6.706 47.559 1.00 84.75 113 ASP A N 1
ATOM 902 C CA . ASP A 1 113 ? -42.597 6.095 46.585 1.00 84.75 113 ASP A CA 1
ATOM 903 C C . ASP A 1 113 ? -42.343 6.428 45.102 1.00 84.75 113 ASP A C 1
ATOM 905 O O . ASP A 1 113 ? -42.896 5.783 44.211 1.00 84.75 113 ASP A O 1
ATOM 909 N N . ILE A 1 114 ? -41.427 7.349 44.793 1.00 90.69 114 ILE A N 1
ATOM 910 C CA . ILE A 1 114 ? -41.188 7.764 43.400 1.00 90.69 114 ILE A CA 1
ATOM 911 C C . ILE A 1 114 ? -40.503 6.690 42.565 1.00 90.69 114 ILE A C 1
ATOM 913 O O . ILE A 1 114 ? -40.827 6.539 41.390 1.00 90.69 114 ILE A O 1
ATOM 917 N N . TYR A 1 115 ? -39.661 5.857 43.175 1.00 92.25 115 TYR A N 1
ATOM 918 C CA . TYR A 1 115 ? -39.152 4.656 42.517 1.00 92.25 115 TYR A CA 1
ATOM 919 C C . TYR A 1 115 ? -40.291 3.723 42.078 1.00 92.25 115 TYR A C 1
ATOM 921 O O . TYR A 1 115 ? -40.340 3.289 40.929 1.00 92.25 115 TYR A O 1
ATOM 929 N N . SER A 1 116 ? -41.240 3.435 42.977 1.00 94.44 116 SER A N 1
ATOM 930 C CA . SER A 1 116 ? -42.344 2.510 42.697 1.00 94.44 116 SER A CA 1
ATOM 931 C C . SER A 1 116 ? -43.277 3.077 41.620 1.00 94.44 116 SER A C 1
ATOM 933 O O . SER A 1 116 ? -43.664 2.363 40.691 1.00 94.44 116 SER A O 1
ATOM 935 N N . LYS A 1 117 ? -43.570 4.381 41.694 1.00 95.94 117 LYS A N 1
ATOM 936 C CA . LYS A 1 117 ? -44.351 5.127 40.703 1.00 95.94 117 LYS A CA 1
ATOM 937 C C . LYS A 1 117 ? -43.654 5.174 39.344 1.00 95.94 117 LYS A C 1
ATOM 939 O O . LYS A 1 117 ? -44.300 4.915 38.336 1.00 95.94 117 LYS A O 1
ATOM 944 N N . PHE A 1 118 ? -42.339 5.389 39.302 1.00 96.19 118 PHE A N 1
ATOM 945 C CA . PHE A 1 118 ? -41.557 5.351 38.065 1.00 96.19 118 PHE A CA 1
ATOM 946 C C . PHE A 1 118 ? -41.597 3.966 37.405 1.00 96.19 118 PHE A C 1
ATOM 948 O O . PHE A 1 118 ? -41.860 3.849 36.210 1.00 96.19 118 PHE A O 1
ATOM 955 N N . ILE A 1 119 ? -41.423 2.897 38.186 1.00 96.75 119 ILE A N 1
ATOM 956 C CA . ILE A 1 119 ? -41.545 1.523 37.685 1.00 96.75 119 ILE A CA 1
ATOM 957 C C . ILE A 1 119 ? -42.961 1.244 37.155 1.00 96.75 119 ILE A C 1
ATOM 959 O O . ILE A 1 119 ? -43.103 0.646 36.087 1.00 96.75 119 ILE A O 1
ATOM 963 N N . LYS A 1 120 ? -44.011 1.707 37.850 1.00 97.44 120 LYS A N 1
ATOM 964 C CA . LYS A 1 120 ? -45.405 1.615 37.376 1.00 97.44 120 LYS A CA 1
ATOM 965 C C . LYS A 1 120 ? -45.615 2.386 36.069 1.00 97.44 120 LYS A C 1
ATOM 967 O O . LYS A 1 120 ? -46.233 1.837 35.158 1.00 97.44 120 LYS A O 1
ATOM 972 N N . ALA A 1 121 ? -45.059 3.593 35.950 1.00 97.56 121 ALA A N 1
ATOM 973 C CA . ALA A 1 121 ? -45.124 4.397 34.731 1.00 97.56 121 ALA A CA 1
ATOM 974 C C . ALA A 1 121 ? -44.493 3.650 33.548 1.00 97.56 121 ALA A C 1
ATOM 976 O O . ALA A 1 121 ? -45.103 3.557 32.484 1.00 97.56 121 ALA A O 1
ATOM 977 N N . LEU A 1 122 ? -43.322 3.028 33.744 1.00 97.56 122 LEU A N 1
ATOM 978 C CA . LEU A 1 122 ? -42.658 2.215 32.718 1.00 97.56 122 LEU A CA 1
ATOM 979 C C . LEU A 1 122 ? -43.483 0.988 32.297 1.00 97.56 122 LEU A C 1
ATOM 981 O O . LEU A 1 122 ? -43.486 0.633 31.121 1.00 97.56 122 LEU A O 1
ATOM 985 N N . PHE A 1 123 ? -44.198 0.337 33.222 1.00 97.50 123 PHE A N 1
ATOM 986 C CA . PHE A 1 123 ? -45.091 -0.772 32.867 1.00 97.50 123 PHE A CA 1
ATOM 987 C C . PHE A 1 123 ? -46.297 -0.318 32.043 1.00 97.50 123 PHE A C 1
ATOM 989 O O . PHE A 1 123 ? -46.667 -1.009 31.097 1.00 97.50 123 PHE A O 1
ATOM 996 N N . ARG A 1 124 ? -46.903 0.824 32.388 1.00 97.69 124 ARG A N 1
ATOM 997 C CA . ARG A 1 124 ? -48.097 1.336 31.698 1.00 97.69 124 ARG A CA 1
ATOM 998 C C . ARG A 1 124 ? -47.799 1.912 30.317 1.00 97.69 124 ARG A C 1
ATOM 1000 O O . ARG A 1 124 ? -48.655 1.862 29.443 1.00 97.69 124 ARG A O 1
ATOM 1007 N N . SER A 1 125 ? -46.578 2.388 30.098 1.00 96.31 125 SER A N 1
ATOM 1008 C CA . SER A 1 125 ? -46.112 3.002 28.847 1.00 96.31 125 SER A CA 1
ATOM 1009 C C . SER A 1 125 ? -45.359 2.046 27.910 1.00 96.31 125 SER A C 1
ATOM 1011 O O . SER A 1 125 ? -44.582 2.486 27.071 1.00 96.31 125 SER A O 1
ATOM 1013 N N . ASP A 1 126 ? -45.579 0.735 28.046 1.00 95.44 126 ASP A N 1
ATOM 1014 C CA . ASP A 1 126 ? -45.006 -0.324 27.195 1.00 95.44 126 ASP A CA 1
ATOM 1015 C C . ASP A 1 126 ? -43.474 -0.512 27.303 1.00 95.44 126 ASP A C 1
ATOM 1017 O O . ASP A 1 126 ? -42.883 -1.343 26.611 1.00 95.44 126 ASP A O 1
ATOM 1021 N N . HIS A 1 127 ? -42.811 0.128 28.274 1.00 97.12 127 HIS A N 1
ATOM 1022 C CA . HIS A 1 127 ? -41.392 -0.087 28.605 1.00 97.12 127 HIS A CA 1
ATOM 1023 C C . HIS A 1 127 ? -41.178 -1.268 29.579 1.00 97.12 127 HIS A C 1
ATOM 1025 O O . HIS A 1 127 ? -40.335 -1.233 30.482 1.00 97.12 127 HIS A O 1
ATOM 1031 N N . ILE A 1 128 ? -41.911 -2.370 29.378 1.00 96.00 128 ILE A N 1
ATOM 1032 C CA . ILE A 1 128 ? -41.954 -3.543 30.277 1.00 96.00 128 ILE A CA 1
ATOM 1033 C C . ILE A 1 128 ? -40.565 -4.173 30.469 1.00 96.00 128 ILE A C 1
ATOM 1035 O O . ILE A 1 128 ? -40.200 -4.569 31.580 1.00 96.00 128 ILE A O 1
ATOM 1039 N N . LYS A 1 129 ? -39.771 -4.269 29.392 1.00 95.44 129 LYS A N 1
ATOM 1040 C CA . LYS A 1 129 ? -38.405 -4.821 29.446 1.00 95.44 129 LYS A CA 1
ATOM 1041 C C . LYS A 1 129 ? -37.510 -3.997 30.372 1.00 95.44 129 LYS A C 1
ATOM 1043 O O . LYS A 1 129 ? -36.755 -4.570 31.155 1.00 95.44 129 LYS A O 1
ATOM 1048 N N . VAL A 1 130 ? -37.647 -2.672 30.321 1.00 96.31 130 VAL A N 1
ATOM 1049 C CA . VAL A 1 130 ? -36.873 -1.749 31.151 1.00 96.31 130 VAL A CA 1
ATOM 1050 C C . VAL A 1 130 ? -37.254 -1.905 32.617 1.00 96.31 130 VAL A C 1
ATOM 1052 O O . VAL A 1 130 ? -36.383 -2.149 33.450 1.00 96.31 130 VAL A O 1
ATOM 1055 N N . ALA A 1 131 ? -38.553 -1.876 32.925 1.00 96.69 131 ALA A N 1
ATOM 1056 C CA . ALA A 1 131 ? -39.054 -2.061 34.285 1.00 96.69 131 ALA A CA 1
ATOM 1057 C C . ALA A 1 131 ? -38.579 -3.388 34.911 1.00 96.69 131 ALA A C 1
ATOM 1059 O O . ALA A 1 131 ? -38.088 -3.410 36.042 1.00 96.69 131 ALA A O 1
ATOM 1060 N N . ARG A 1 132 ? -38.652 -4.501 34.162 1.00 96.06 132 ARG A N 1
ATOM 1061 C CA . ARG A 1 132 ? -38.190 -5.822 34.629 1.00 96.06 132 ARG A CA 1
ATOM 1062 C C . ARG A 1 132 ? -36.690 -5.858 34.914 1.00 96.06 132 ARG A C 1
ATOM 1064 O O . ARG A 1 132 ? -36.291 -6.457 35.910 1.00 96.06 132 ARG A O 1
ATOM 1071 N N . GLU A 1 133 ? -35.867 -5.232 34.074 1.00 95.31 133 GLU A N 1
ATOM 1072 C CA . GLU A 1 133 ? -34.415 -5.213 34.276 1.00 95.31 133 GLU A CA 1
ATOM 1073 C C . GLU A 1 133 ? -34.023 -4.371 35.498 1.00 95.31 133 GLU A C 1
ATOM 1075 O O . GLU A 1 133 ? -33.145 -4.779 36.264 1.00 95.31 133 GLU A O 1
ATOM 1080 N N . ILE A 1 134 ? -34.706 -3.247 35.747 1.00 94.81 134 ILE A N 1
ATOM 1081 C CA . ILE A 1 134 ? -34.484 -2.441 36.957 1.00 94.81 134 ILE A CA 1
ATOM 1082 C C . ILE A 1 134 ? -34.834 -3.260 38.214 1.00 94.81 134 ILE A C 1
ATOM 1084 O O . ILE A 1 134 ? -33.988 -3.407 39.096 1.00 94.81 134 ILE A O 1
ATOM 1088 N N . ILE A 1 135 ? -36.012 -3.900 38.255 1.00 94.00 135 ILE A N 1
ATOM 1089 C CA . ILE A 1 135 ? -36.439 -4.759 39.381 1.00 94.00 135 ILE A CA 1
ATOM 1090 C C . ILE A 1 135 ? -35.476 -5.936 39.587 1.00 94.00 135 ILE A C 1
ATOM 1092 O O . ILE A 1 135 ? -35.121 -6.289 40.713 1.00 94.00 135 ILE A O 1
ATOM 1096 N N . LYS A 1 136 ? -35.039 -6.578 38.499 1.00 94.62 136 LYS A N 1
ATOM 1097 C CA . LYS A 1 136 ? -34.065 -7.674 38.559 1.00 94.62 136 LYS A CA 1
ATOM 1098 C C . LYS A 1 136 ? -32.746 -7.195 39.162 1.00 94.62 136 LYS A C 1
ATOM 1100 O O . LYS A 1 136 ? -32.192 -7.873 40.024 1.00 94.62 136 LYS A O 1
ATOM 1105 N N . THR A 1 137 ? -32.281 -6.015 38.758 1.00 91.06 137 THR A N 1
ATOM 1106 C CA . THR A 1 137 ? -31.071 -5.390 39.305 1.00 91.06 137 THR A CA 1
ATOM 1107 C C . THR A 1 137 ? -31.233 -5.096 40.792 1.00 91.06 137 THR A C 1
ATOM 1109 O O . THR A 1 137 ? -30.336 -5.406 41.570 1.00 91.06 137 THR A O 1
ATOM 1112 N N . GLU A 1 138 ? -32.383 -4.584 41.221 1.00 90.38 138 GLU A N 1
ATOM 1113 C CA . GLU A 1 138 ? -32.667 -4.309 42.633 1.00 90.38 138 GLU A CA 1
ATOM 1114 C C . GLU A 1 138 ? -32.597 -5.551 43.528 1.00 90.38 138 GLU A C 1
ATOM 1116 O O . GLU A 1 138 ? -32.073 -5.490 44.648 1.00 90.38 138 GLU A O 1
ATOM 1121 N N . LYS A 1 139 ? -33.092 -6.687 43.021 1.00 90.50 139 LYS A N 1
ATOM 1122 C CA . LYS A 1 139 ? -33.054 -7.979 43.719 1.00 90.50 139 LYS A CA 1
ATOM 1123 C C . LYS A 1 139 ? -31.656 -8.592 43.749 1.00 90.50 139 LYS A C 1
ATOM 1125 O O . LYS A 1 139 ? -31.287 -9.212 44.740 1.00 90.50 139 LYS A O 1
ATOM 1130 N N . GLN A 1 140 ? -30.895 -8.448 42.665 1.00 87.50 140 GLN A N 1
ATOM 1131 C CA . GLN A 1 140 ? -29.589 -9.094 42.511 1.00 87.50 140 GLN A CA 1
ATOM 1132 C C . GLN A 1 140 ? -28.447 -8.310 43.157 1.00 87.50 140 GLN A C 1
ATOM 1134 O O . GLN A 1 140 ? -27.478 -8.911 43.614 1.00 87.50 140 GLN A O 1
ATOM 1139 N N . THR A 1 141 ? -28.541 -6.982 43.195 1.00 81.38 141 THR A N 1
ATOM 1140 C CA . THR A 1 141 ? -27.422 -6.152 43.637 1.00 81.38 141 THR A CA 1
ATOM 1141 C C . THR A 1 141 ? -27.406 -6.054 45.162 1.00 81.38 141 THR A C 1
ATOM 1143 O O . THR A 1 141 ? -28.372 -5.600 45.781 1.00 81.38 141 THR A O 1
ATOM 1146 N N . LYS A 1 142 ? -26.289 -6.446 45.781 1.00 81.50 142 LYS A N 1
ATOM 1147 C CA . LYS A 1 142 ? -26.012 -6.180 47.203 1.00 81.50 142 LYS A CA 1
ATOM 1148 C C . LYS A 1 142 ? -25.500 -4.746 47.357 1.00 81.50 142 LYS A C 1
ATOM 1150 O O . LYS A 1 142 ? -24.804 -4.256 46.475 1.00 81.50 142 LYS A O 1
ATOM 1155 N N . PHE A 1 143 ? -25.805 -4.075 48.471 1.00 63.66 143 PHE A N 1
ATOM 1156 C CA . PHE A 1 143 ? -25.458 -2.657 48.692 1.00 63.66 143 PHE A CA 1
ATOM 1157 C C . PHE A 1 143 ? -23.963 -2.345 48.453 1.00 63.66 143 PHE A C 1
ATOM 1159 O O . PHE A 1 143 ? -23.634 -1.351 47.814 1.00 63.66 143 PHE A O 1
ATOM 1166 N N . GLY A 1 144 ? -23.054 -3.248 48.845 1.00 58.53 144 GLY A N 1
ATOM 1167 C CA . GLY A 1 144 ? -21.607 -3.092 48.621 1.00 58.53 144 GLY A CA 1
ATOM 1168 C C . GLY A 1 144 ? -21.157 -3.085 47.149 1.00 58.53 144 GLY A C 1
ATOM 1169 O O . GLY A 1 144 ? -20.067 -2.613 46.850 1.00 58.53 144 GLY A O 1
ATOM 1170 N N . GLU A 1 145 ? -21.990 -3.557 46.217 1.00 62.75 145 GLU A N 1
ATOM 1171 C CA . GLU A 1 145 ? -21.721 -3.558 44.767 1.00 62.75 145 GLU A CA 1
ATOM 1172 C C . GLU A 1 145 ? -22.354 -2.356 44.038 1.00 62.75 145 GLU A C 1
ATOM 1174 O O . GLU A 1 145 ? -22.346 -2.297 42.800 1.00 62.75 145 GLU A O 1
ATOM 1179 N N . MET A 1 146 ? -22.987 -1.444 44.787 1.00 62.03 146 MET A N 1
ATOM 1180 C CA . MET A 1 146 ? -23.762 -0.327 44.241 1.00 62.03 146 MET A CA 1
ATOM 1181 C C . MET A 1 146 ? -23.017 0.996 44.205 1.00 62.03 146 MET A C 1
ATOM 1183 O O . MET A 1 146 ? -23.481 1.889 43.509 1.00 62.03 146 MET A O 1
ATOM 1187 N N . LEU A 1 147 ? -21.883 1.127 44.900 1.00 56.41 147 LEU A N 1
ATOM 1188 C CA . LEU A 1 147 ? -21.061 2.333 44.828 1.00 56.41 147 LEU A CA 1
ATOM 1189 C C . LEU A 1 147 ? -20.411 2.413 43.438 1.00 56.41 147 LEU A C 1
ATOM 1191 O O . LEU A 1 147 ? -19.532 1.601 43.127 1.00 56.41 147 LEU A O 1
ATOM 1195 N N . PRO A 1 148 ? -20.825 3.358 42.577 1.00 52.16 148 PRO A N 1
ATOM 1196 C CA . PRO A 1 148 ? -20.247 3.495 41.254 1.00 52.16 148 PRO A CA 1
ATOM 1197 C C . PRO A 1 148 ? -18.765 3.874 41.379 1.00 52.16 148 PRO A C 1
ATOM 1199 O O . PRO A 1 148 ? -18.406 4.659 42.261 1.00 52.16 148 PRO A O 1
ATOM 1202 N N . PRO A 1 149 ? -17.888 3.399 40.479 1.00 49.06 149 PRO A N 1
ATOM 1203 C CA . PRO A 1 149 ? -16.500 3.856 40.422 1.00 49.06 149 PRO A CA 1
ATOM 1204 C C . PRO A 1 149 ? -16.391 5.388 40.334 1.00 49.06 149 PRO A C 1
ATOM 1206 O O . PRO A 1 149 ? -15.491 5.974 40.927 1.00 49.06 149 PRO A O 1
ATOM 1209 N N . THR A 1 150 ? -17.348 6.045 39.671 1.00 45.47 150 THR A N 1
ATOM 1210 C CA . THR A 1 150 ? -17.459 7.507 39.519 1.00 45.47 150 THR A CA 1
ATOM 1211 C C . THR A 1 150 ? -17.621 8.277 40.830 1.00 45.47 150 THR A C 1
ATOM 1213 O O . THR A 1 150 ? -17.121 9.396 40.914 1.00 45.47 150 THR A O 1
ATOM 1216 N N . PHE A 1 151 ? -18.190 7.679 41.884 1.00 48.22 151 PHE A N 1
ATOM 1217 C CA . PHE A 1 151 ? -18.295 8.326 43.205 1.00 48.22 151 PHE A CA 1
ATOM 1218 C C . PHE A 1 151 ? -16.952 8.483 43.916 1.00 48.22 151 PHE A C 1
ATOM 1220 O O . PHE A 1 151 ? -16.848 9.242 44.870 1.00 48.22 151 PHE A O 1
ATOM 1227 N N . THR A 1 152 ? -15.911 7.808 43.427 1.00 47.62 152 THR A N 1
ATOM 1228 C CA . THR A 1 152 ? -14.554 7.931 43.969 1.00 47.62 152 THR A CA 1
ATOM 1229 C C . THR A 1 152 ? -13.654 8.871 43.168 1.00 47.62 152 THR A C 1
ATOM 1231 O O . THR A 1 152 ? -12.470 8.958 43.473 1.00 47.62 152 THR A O 1
ATOM 1234 N N . TYR A 1 153 ? -14.187 9.576 42.157 1.00 43.44 153 TYR A N 1
ATOM 1235 C CA . TYR A 1 153 ? -13.371 10.393 41.249 1.00 43.44 153 TYR A CA 1
ATOM 1236 C C . TYR A 1 153 ? -13.606 11.908 41.277 1.00 43.44 153 TYR A C 1
ATOM 1238 O O . TYR A 1 153 ? -12.726 12.611 40.790 1.00 43.44 153 TYR A O 1
ATOM 1246 N N . PHE A 1 154 ? -14.730 12.425 41.794 1.00 41.69 154 PHE A N 1
ATOM 1247 C CA . PHE A 1 154 ? -15.102 13.830 41.530 1.00 41.69 154 PHE A CA 1
ATOM 1248 C C . PHE A 1 154 ? -15.573 14.673 42.713 1.00 41.69 154 PHE A C 1
ATOM 1250 O O . PHE A 1 154 ? -15.835 15.852 42.513 1.00 41.69 154 PHE A O 1
ATOM 1257 N N . LEU A 1 155 ? -15.661 14.129 43.924 1.00 48.66 155 LEU A N 1
ATOM 1258 C CA . LEU A 1 155 ? -16.026 14.926 45.092 1.00 48.66 155 LEU A CA 1
ATOM 1259 C C . LEU A 1 155 ? -15.025 14.652 46.204 1.00 48.66 155 LEU A C 1
ATOM 1261 O O . LEU A 1 155 ? -14.810 13.496 46.572 1.00 48.66 155 LEU A O 1
ATOM 1265 N N . ASP A 1 156 ? -14.416 15.718 46.722 1.00 56.00 156 ASP A N 1
ATOM 1266 C CA . ASP A 1 156 ? -13.751 15.659 48.019 1.00 56.00 156 ASP A CA 1
ATOM 1267 C C . ASP A 1 156 ? -14.778 15.163 49.055 1.00 56.00 156 ASP A C 1
ATOM 1269 O O . ASP A 1 156 ? -15.974 15.441 48.922 1.00 56.00 156 ASP A O 1
ATOM 1273 N N . LEU A 1 157 ? -14.366 14.387 50.062 1.00 54.31 157 LEU A N 1
ATOM 1274 C CA . LEU A 1 157 ? -15.305 13.813 51.039 1.00 54.31 157 LEU A CA 1
ATOM 1275 C C . LEU A 1 157 ? -16.132 14.923 51.712 1.00 54.31 157 LEU A C 1
ATOM 1277 O O . LEU A 1 157 ? -17.316 14.744 51.988 1.00 54.31 157 LEU A O 1
ATOM 1281 N N . SER A 1 158 ? -15.515 16.088 51.898 1.00 52.88 158 SER A N 1
ATOM 1282 C CA . SER A 1 158 ? -16.141 17.328 52.355 1.00 52.88 158 SER A CA 1
ATOM 1283 C C . SER A 1 158 ? -17.294 17.778 51.442 1.00 52.88 158 SER A C 1
ATOM 1285 O O . SER A 1 158 ? -18.374 18.113 51.923 1.00 52.88 158 SER A O 1
ATOM 1287 N N . GLU A 1 159 ? -17.116 17.717 50.124 1.00 58.19 159 GLU A N 1
ATOM 1288 C CA . GLU A 1 159 ? -18.108 18.096 49.119 1.00 58.19 159 GLU A CA 1
ATOM 1289 C C . GLU A 1 159 ? -19.183 17.015 48.934 1.00 58.19 159 GLU A C 1
ATOM 1291 O O . GLU A 1 159 ? -20.366 17.334 48.816 1.00 58.19 159 GLU A O 1
ATOM 1296 N N . PHE A 1 160 ? -18.810 15.735 49.019 1.00 63.41 160 PHE A N 1
ATOM 1297 C CA . PHE A 1 160 ? -19.745 14.608 49.020 1.00 63.41 160 PHE A CA 1
ATOM 1298 C C . PHE A 1 160 ? -20.674 14.645 50.238 1.00 63.41 160 PHE A C 1
ATOM 1300 O O . PHE A 1 160 ? -21.891 14.550 50.089 1.00 63.41 160 PHE A O 1
ATOM 1307 N N . LEU A 1 161 ? -20.126 14.846 51.439 1.00 60.72 161 LEU A N 1
ATOM 1308 C CA . LEU A 1 161 ? -20.917 14.981 52.663 1.00 60.72 161 LEU A CA 1
ATOM 1309 C C . LEU A 1 161 ? -21.722 16.289 52.687 1.00 60.72 161 LEU A C 1
ATOM 1311 O O . LEU A 1 161 ? -22.791 16.322 53.292 1.00 60.72 161 LEU A O 1
ATOM 1315 N N . ARG A 1 162 ? -21.272 17.343 51.988 1.00 61.84 162 ARG A N 1
ATOM 1316 C CA . ARG A 1 162 ? -22.047 18.581 51.796 1.00 61.84 162 ARG A CA 1
ATOM 1317 C C . ARG A 1 162 ? -23.239 18.387 50.858 1.00 61.84 162 ARG A C 1
ATOM 1319 O O . ARG A 1 162 ? -24.299 18.948 51.117 1.00 61.84 162 ARG A O 1
ATOM 1326 N N . ILE A 1 163 ? -23.080 17.613 49.782 1.00 57.47 163 ILE A N 1
ATOM 1327 C CA . ILE A 1 163 ? -24.156 17.315 48.820 1.00 57.47 163 ILE A CA 1
ATOM 1328 C C . ILE A 1 163 ? -25.128 16.267 49.393 1.00 57.47 163 ILE A C 1
ATOM 1330 O O . ILE A 1 163 ? -26.331 16.354 49.154 1.00 57.47 163 ILE A O 1
ATOM 1334 N N . TYR A 1 164 ? -24.639 15.324 50.208 1.00 61.28 164 TYR A N 1
ATOM 1335 C CA . TYR A 1 164 ? -25.434 14.253 50.824 1.00 61.28 164 TYR A CA 1
ATOM 1336 C C . TYR A 1 164 ? -25.328 14.250 52.365 1.00 61.28 164 TYR A C 1
ATOM 1338 O O . TYR A 1 164 ? -24.864 13.272 52.963 1.00 61.28 164 TYR A O 1
ATOM 1346 N N . PRO A 1 165 ? -25.803 15.307 53.052 1.00 58.97 165 PRO A N 1
ATOM 1347 C CA . PRO A 1 165 ? -25.628 15.468 54.501 1.00 58.97 165 PRO A CA 1
ATOM 1348 C C . PRO A 1 165 ? -26.322 14.375 55.324 1.00 58.97 165 PRO A C 1
ATOM 1350 O O . PRO A 1 165 ? -25.866 14.016 56.407 1.00 58.97 165 PRO A O 1
ATOM 1353 N N . HIS A 1 166 ? -27.379 13.767 54.783 1.00 58.59 166 HIS A N 1
ATOM 1354 C CA . HIS A 1 166 ? -28.096 12.660 55.418 1.00 58.59 166 HIS A CA 1
ATOM 1355 C C . HIS A 1 166 ? -27.260 11.370 55.533 1.00 58.59 166 HIS A C 1
ATOM 1357 O O . HIS A 1 166 ? -27.532 10.551 56.408 1.00 58.59 166 HIS A O 1
ATOM 1363 N N . ILE A 1 167 ? -26.238 11.184 54.687 1.00 62.53 167 ILE A N 1
ATOM 1364 C CA . ILE A 1 167 ? -25.290 10.060 54.785 1.00 62.53 167 ILE A CA 1
ATOM 1365 C C . ILE A 1 167 ? -24.265 10.346 55.889 1.00 62.53 167 ILE A C 1
ATOM 1367 O O . ILE A 1 167 ? -23.977 9.477 56.710 1.00 62.53 167 ILE A O 1
ATOM 1371 N N . GLY A 1 168 ? -23.776 11.588 55.964 1.00 62.50 168 GLY A N 1
ATOM 1372 C CA . GLY A 1 168 ? -22.847 12.035 57.005 1.00 62.50 168 GLY A CA 1
ATOM 1373 C C . GLY A 1 168 ? -23.433 12.038 58.416 1.00 62.50 168 GLY A C 1
ATOM 1374 O O . GLY A 1 168 ? -22.693 11.830 59.369 1.00 62.50 168 GLY A O 1
ATOM 1375 N N . LEU A 1 169 ? -24.746 12.239 58.555 1.00 64.00 169 LEU A N 1
ATOM 1376 C CA . LEU A 1 169 ? -25.450 12.165 59.842 1.00 64.00 169 LEU A CA 1
ATOM 1377 C C . LEU A 1 169 ? -25.663 10.723 60.334 1.00 64.00 169 LEU A C 1
ATOM 1379 O O . LEU A 1 169 ? -25.790 10.509 61.533 1.00 64.00 169 LEU A O 1
ATOM 1383 N N . LYS A 1 170 ? -25.689 9.736 59.427 1.00 65.56 170 LYS A N 1
ATOM 1384 C CA . LYS A 1 170 ? -25.851 8.309 59.769 1.00 65.56 170 LYS A CA 1
ATOM 1385 C C . LYS A 1 170 ? -24.529 7.600 60.066 1.00 65.56 170 LYS A C 1
ATOM 1387 O O . LYS A 1 170 ? -24.522 6.571 60.734 1.00 65.56 170 LYS A O 1
ATOM 1392 N N . LEU A 1 171 ? -23.418 8.122 59.556 1.00 64.38 171 LEU A N 1
ATOM 1393 C CA . LEU A 1 171 ? -22.078 7.639 59.871 1.00 64.38 171 LEU A CA 1
ATOM 1394 C C . LEU A 1 171 ? -21.591 8.358 61.134 1.00 64.38 171 LEU A C 1
ATOM 1396 O O . LEU A 1 171 ? -21.341 9.561 61.097 1.00 64.38 171 LEU A O 1
ATOM 1400 N N . GLY A 1 172 ? -21.444 7.635 62.249 1.00 77.12 172 GLY A N 1
ATOM 1401 C CA . GLY A 1 172 ? -20.753 8.161 63.434 1.00 77.12 172 GLY A CA 1
ATOM 1402 C C . GLY A 1 172 ? -19.321 8.619 63.107 1.00 77.12 172 GLY A C 1
ATOM 1403 O O . GLY A 1 172 ? -18.799 8.306 62.036 1.00 77.12 172 GLY A O 1
ATOM 1404 N N . GLU A 1 173 ? -18.672 9.346 64.020 1.00 72.31 173 GLU A N 1
ATOM 1405 C CA . GLU A 1 173 ? -17.292 9.864 63.865 1.00 72.31 173 GLU A CA 1
ATOM 1406 C C . GLU A 1 173 ? -16.307 8.793 63.351 1.00 72.31 173 GLU A C 1
ATOM 1408 O O . GLU A 1 173 ? -15.573 9.020 62.388 1.00 72.31 173 GLU A O 1
ATOM 1413 N N . GLU A 1 174 ? -16.367 7.581 63.909 1.00 65.06 174 GLU A N 1
ATOM 1414 C CA . GLU A 1 174 ? -15.540 6.450 63.469 1.00 65.06 174 GLU A CA 1
ATOM 1415 C C . GLU A 1 174 ? -15.857 6.003 62.034 1.00 65.06 174 GLU A C 1
ATOM 1417 O O . GLU A 1 174 ? -14.951 5.718 61.252 1.00 65.06 174 GLU A O 1
ATOM 1422 N N . GLY A 1 175 ? -17.137 5.994 61.647 1.00 67.31 175 GLY A N 1
ATOM 1423 C CA . GLY A 1 175 ? -17.574 5.662 60.290 1.00 67.31 175 GLY A CA 1
ATOM 1424 C C . GLY A 1 175 ? -17.127 6.698 59.256 1.00 67.31 175 GLY A C 1
ATOM 1425 O O . GLY A 1 175 ? -16.783 6.331 58.130 1.00 67.31 175 GLY A O 1
ATOM 1426 N N . LYS A 1 176 ? -17.069 7.980 59.642 1.00 72.56 176 LYS A N 1
ATOM 1427 C CA . LYS A 1 176 ? -16.518 9.056 58.804 1.00 72.56 176 LYS A CA 1
ATOM 1428 C C . LYS A 1 176 ? -15.017 8.872 58.590 1.00 72.56 176 LYS A C 1
ATOM 1430 O O . LYS A 1 176 ? -14.573 8.922 57.445 1.00 72.56 176 LYS A O 1
ATOM 1435 N N . HIS A 1 177 ? -14.262 8.579 59.650 1.00 68.00 177 HIS A N 1
ATOM 1436 C CA . HIS A 1 177 ? -12.826 8.305 59.552 1.00 68.00 177 HIS A CA 1
ATOM 1437 C C . HIS A 1 177 ? -12.522 7.079 58.685 1.00 68.00 177 HIS A C 1
ATOM 1439 O O . HIS A 1 177 ? -11.639 7.130 57.829 1.00 68.00 177 HIS A O 1
ATOM 1445 N N . LEU A 1 178 ? -13.282 5.992 58.845 1.00 66.38 178 LEU A N 1
ATOM 1446 C CA . LEU A 1 178 ? -13.088 4.773 58.059 1.00 66.38 178 LEU A CA 1
ATOM 1447 C C . LEU A 1 178 ? -13.386 5.000 56.569 1.00 66.38 178 LEU A C 1
ATOM 1449 O O . LEU A 1 178 ? -12.645 4.530 55.703 1.00 66.38 178 LEU A O 1
ATOM 1453 N N . LEU A 1 179 ? -14.450 5.753 56.268 1.00 68.75 179 LEU A N 1
ATOM 1454 C CA . LEU A 1 179 ? -14.803 6.135 54.902 1.00 68.75 179 LEU A CA 1
ATOM 1455 C C . LEU A 1 179 ? -13.740 7.058 54.289 1.00 68.75 179 LEU A C 1
ATOM 1457 O O . LEU A 1 179 ? -13.366 6.864 53.133 1.00 68.75 179 LEU A O 1
ATOM 1461 N N . GLN A 1 180 ? -13.210 8.003 55.068 1.00 73.81 180 GLN A N 1
ATOM 1462 C CA . GLN A 1 180 ? -12.126 8.886 54.646 1.00 73.81 180 GLN A CA 1
ATOM 1463 C C . GLN A 1 180 ? -10.856 8.103 54.305 1.00 73.81 180 GLN A C 1
ATOM 1465 O O . GLN A 1 180 ? -10.360 8.215 53.186 1.00 73.81 180 GLN A O 1
ATOM 1470 N N . SER A 1 181 ? -10.377 7.241 55.205 1.00 67.88 181 SER A N 1
ATOM 1471 C CA . SER A 1 181 ? -9.188 6.418 54.950 1.00 67.88 181 SER A CA 1
ATOM 1472 C C . SER A 1 181 ? -9.375 5.468 53.763 1.00 67.88 181 SER A C 1
ATOM 1474 O O . SER A 1 181 ? -8.434 5.225 53.005 1.00 67.88 181 SER A O 1
ATOM 1476 N N . TYR A 1 182 ? -10.589 4.947 53.555 1.00 71.06 182 TYR A N 1
ATOM 1477 C CA . TYR A 1 182 ? -10.907 4.136 52.379 1.00 71.06 182 TYR A CA 1
ATOM 1478 C C . TYR A 1 182 ? -10.831 4.949 51.078 1.00 71.06 182 TYR A C 1
ATOM 1480 O O . TYR A 1 182 ? -10.246 4.484 50.096 1.00 71.06 182 TYR A O 1
ATOM 1488 N N . ILE A 1 183 ? -11.396 6.161 51.061 1.00 70.00 183 ILE A N 1
ATOM 1489 C CA . ILE A 1 183 ? -11.366 7.052 49.895 1.00 70.00 183 ILE A CA 1
ATOM 1490 C C . ILE A 1 183 ? -9.931 7.486 49.593 1.00 70.00 183 ILE A C 1
ATOM 1492 O O . ILE A 1 183 ? -9.487 7.325 48.458 1.00 70.00 183 ILE A O 1
ATOM 1496 N N . GLU A 1 184 ? -9.177 7.939 50.593 1.00 71.06 184 GLU A N 1
ATOM 1497 C CA . GLU A 1 184 ? -7.772 8.338 50.449 1.00 71.06 184 GLU A CA 1
ATOM 1498 C C . GLU A 1 184 ? -6.904 7.179 49.937 1.00 71.06 184 GLU A C 1
ATOM 1500 O O . GLU A 1 184 ? -6.155 7.338 48.971 1.00 71.06 184 GLU A O 1
ATOM 1505 N N . GLY A 1 185 ? -7.060 5.979 50.508 1.00 74.19 185 GLY A N 1
ATOM 1506 C CA . GLY A 1 185 ? -6.344 4.784 50.060 1.00 74.19 185 GLY A CA 1
ATOM 1507 C C . GLY A 1 185 ? -6.678 4.397 48.616 1.00 74.19 185 GLY A C 1
ATOM 1508 O O . GLY A 1 185 ? -5.795 4.003 47.848 1.00 74.19 185 GLY A O 1
ATOM 1509 N N . LYS A 1 186 ? -7.941 4.552 48.206 1.00 68.06 186 LYS A N 1
ATOM 1510 C CA . LYS A 1 186 ? -8.366 4.281 46.829 1.00 68.06 186 LYS A CA 1
ATOM 1511 C C . LYS A 1 186 ? -7.857 5.345 45.853 1.00 68.06 186 LYS A C 1
ATOM 1513 O O . LYS A 1 186 ? -7.394 4.971 44.778 1.00 68.06 186 LYS A O 1
ATOM 1518 N N . ILE A 1 187 ? -7.873 6.627 46.230 1.00 70.62 187 ILE A N 1
ATOM 1519 C CA . ILE A 1 187 ? -7.300 7.731 45.441 1.00 70.62 187 ILE A CA 1
ATOM 1520 C C . ILE A 1 187 ? -5.796 7.514 45.242 1.00 70.62 187 ILE A C 1
ATOM 1522 O O . ILE A 1 187 ? -5.314 7.613 44.115 1.00 70.62 187 ILE A O 1
ATOM 1526 N N . ALA A 1 188 ? -5.060 7.146 46.293 1.00 72.75 188 ALA A N 1
ATOM 1527 C CA . ALA A 1 188 ? -3.630 6.857 46.200 1.00 72.75 188 ALA A CA 1
ATOM 1528 C C . ALA A 1 188 ? -3.342 5.675 45.256 1.00 72.75 188 ALA A C 1
ATOM 1530 O O . ALA A 1 188 ? -2.459 5.747 44.401 1.00 72.75 188 ALA A O 1
ATOM 1531 N N . LEU A 1 189 ? -4.125 4.597 45.353 1.00 76.12 189 LEU A N 1
ATOM 1532 C CA . LEU A 1 189 ? -3.971 3.421 44.496 1.00 76.12 189 LEU A CA 1
ATOM 1533 C C . LEU A 1 189 ? -4.326 3.712 43.025 1.00 76.12 189 LEU A C 1
ATOM 1535 O O . LEU A 1 189 ? -3.693 3.187 42.107 1.00 76.12 189 LEU A O 1
ATOM 1539 N N . GLU A 1 190 ? -5.323 4.561 42.786 1.00 70.75 190 GLU A N 1
ATOM 1540 C CA . GLU A 1 190 ? -5.686 5.084 41.465 1.00 70.75 190 GLU A CA 1
ATOM 1541 C C . GLU A 1 190 ? -4.591 5.986 40.880 1.00 70.75 190 GLU A C 1
ATOM 1543 O O . GLU A 1 190 ? -4.236 5.830 39.711 1.00 70.75 190 GLU A O 1
ATOM 1548 N N . ALA A 1 191 ? -4.015 6.880 41.688 1.00 76.25 191 ALA A N 1
ATOM 1549 C CA . ALA A 1 191 ? -2.892 7.726 41.294 1.00 76.25 191 ALA A CA 1
ATOM 1550 C C . ALA A 1 191 ? -1.680 6.876 40.882 1.00 76.25 191 ALA A C 1
ATOM 1552 O O . ALA A 1 191 ? -1.151 7.060 39.789 1.00 76.25 191 ALA A O 1
ATOM 1553 N N . MET A 1 192 ? -1.332 5.849 41.665 1.00 80.75 192 MET A N 1
ATOM 1554 C CA . MET A 1 192 ? -0.263 4.909 41.305 1.00 80.75 192 MET A CA 1
ATOM 1555 C C . MET A 1 192 ? -0.538 4.183 39.981 1.00 80.75 192 MET A C 1
ATOM 1557 O O . MET A 1 192 ? 0.357 4.056 39.145 1.00 80.75 192 MET A O 1
ATOM 1561 N N . LYS A 1 193 ? -1.778 3.730 39.747 1.00 82.75 193 LYS A N 1
ATOM 1562 C CA . LYS A 1 193 ? -2.161 3.098 38.472 1.00 82.75 193 LYS A CA 1
ATOM 1563 C C . LYS A 1 193 ? -2.074 4.070 37.297 1.00 82.75 193 LYS A C 1
ATOM 1565 O O . LYS A 1 193 ? -1.713 3.652 36.197 1.00 82.75 193 LYS A O 1
ATOM 1570 N N . ARG A 1 194 ? -2.435 5.342 37.497 1.00 79.50 194 ARG A N 1
ATOM 1571 C CA . ARG A 1 194 ? -2.299 6.385 36.471 1.00 79.50 194 ARG A CA 1
ATOM 1572 C C . ARG A 1 194 ? -0.833 6.641 36.157 1.00 79.50 194 ARG A C 1
ATOM 1574 O O . ARG A 1 194 ? -0.484 6.587 34.984 1.00 79.50 194 ARG A O 1
ATOM 1581 N N . ASP A 1 195 ? 0.018 6.793 37.164 1.00 87.06 195 ASP A N 1
ATOM 1582 C CA . ASP A 1 195 ? 1.460 6.976 36.976 1.00 87.06 195 ASP A CA 1
ATOM 1583 C C . ASP A 1 195 ? 2.096 5.791 36.243 1.00 87.06 195 ASP A C 1
ATOM 1585 O O . ASP A 1 195 ? 2.927 5.966 35.354 1.00 87.06 195 ASP A O 1
ATOM 1589 N N . GLU A 1 196 ? 1.684 4.565 36.566 1.00 89.62 196 GLU A N 1
ATOM 1590 C CA . GLU A 1 196 ? 2.176 3.373 35.877 1.00 89.62 196 GLU A CA 1
ATOM 1591 C C . GLU A 1 196 ? 1.704 3.315 34.416 1.00 89.62 196 GLU A C 1
ATOM 1593 O O . GLU A 1 196 ? 2.497 2.998 33.527 1.00 89.62 196 GLU A O 1
ATOM 1598 N N . ARG A 1 197 ? 0.452 3.704 34.136 1.00 87.81 197 ARG A N 1
ATOM 1599 C CA . ARG A 1 197 ? -0.052 3.852 32.760 1.00 87.81 197 ARG A CA 1
ATOM 1600 C C . ARG A 1 197 ? 0.691 4.941 31.992 1.00 87.81 197 ARG A C 1
ATOM 1602 O O . ARG A 1 197 ? 1.052 4.703 30.845 1.00 87.81 197 ARG A O 1
ATOM 1609 N N . VAL A 1 198 ? 0.963 6.089 32.612 1.00 89.19 198 VAL A N 1
ATOM 1610 C CA . VAL A 1 198 ? 1.752 7.172 32.006 1.00 89.19 198 VAL A CA 1
ATOM 1611 C C . VAL A 1 198 ? 3.151 6.666 31.656 1.00 89.19 198 VAL A C 1
ATOM 1613 O O . VAL A 1 198 ? 3.564 6.796 30.510 1.00 89.19 198 VAL A O 1
ATOM 1616 N N . LYS A 1 199 ? 3.826 5.951 32.564 1.00 91.94 199 LYS A N 1
ATOM 1617 C CA . LYS A 1 199 ? 5.142 5.337 32.296 1.00 91.94 199 LYS A CA 1
ATOM 1618 C C . LYS A 1 199 ? 5.124 4.284 31.184 1.00 91.94 199 LYS A C 1
ATOM 1620 O O . LYS A 1 199 ? 6.151 4.037 30.550 1.00 91.94 199 LYS A O 1
ATOM 1625 N N . ILE A 1 200 ? 4.011 3.577 30.983 1.00 90.56 200 ILE A N 1
ATOM 1626 C CA . ILE A 1 200 ? 3.852 2.648 29.853 1.00 90.56 200 ILE A CA 1
ATOM 1627 C C . ILE A 1 200 ? 3.700 3.444 28.554 1.00 90.56 200 ILE A C 1
ATOM 1629 O O . ILE A 1 200 ? 4.443 3.193 27.607 1.00 90.56 200 ILE A O 1
ATOM 1633 N N . LEU A 1 201 ? 2.819 4.445 28.537 1.00 89.44 201 LEU A N 1
ATOM 1634 C CA . LEU A 1 201 ? 2.588 5.300 27.371 1.00 89.44 201 LEU A CA 1
ATOM 1635 C C . LEU A 1 201 ? 3.841 6.085 26.963 1.00 89.44 201 LEU A C 1
ATOM 1637 O O . LEU A 1 201 ? 4.117 6.208 25.775 1.00 89.44 201 LEU A O 1
ATOM 1641 N N . GLU A 1 202 ? 4.641 6.565 27.916 1.00 93.12 202 GLU A N 1
ATOM 1642 C CA . GLU A 1 202 ? 5.925 7.227 27.649 1.00 93.12 202 GLU A CA 1
ATOM 1643 C C . GLU A 1 202 ? 6.928 6.288 26.964 1.00 93.12 202 GLU A C 1
ATOM 1645 O O . GLU A 1 202 ? 7.609 6.691 26.019 1.00 93.12 202 GLU A O 1
ATOM 1650 N N . ARG A 1 203 ? 6.987 5.018 27.388 1.00 93.50 203 ARG A N 1
ATOM 1651 C CA . ARG A 1 203 ? 7.833 4.001 26.744 1.00 93.50 203 ARG A CA 1
ATOM 1652 C C . ARG A 1 203 ? 7.354 3.679 25.330 1.00 93.50 203 ARG A C 1
ATOM 1654 O O . ARG A 1 203 ? 8.169 3.644 24.411 1.00 93.50 203 ARG A O 1
ATOM 1661 N N . GLU A 1 204 ? 6.048 3.502 25.139 1.00 92.69 204 GLU A N 1
ATOM 1662 C CA . GLU A 1 204 ? 5.457 3.268 23.815 1.00 92.69 204 GLU A CA 1
ATOM 1663 C C . GLU A 1 204 ? 5.682 4.460 22.870 1.00 92.69 204 GLU A C 1
ATOM 1665 O O . GLU A 1 204 ? 6.048 4.276 21.708 1.00 92.69 204 GLU A O 1
ATOM 1670 N N . MET A 1 205 ? 5.538 5.686 23.378 1.00 89.69 205 MET A N 1
ATOM 1671 C CA . MET A 1 205 ? 5.841 6.927 22.662 1.00 89.69 205 MET A CA 1
ATOM 1672 C C . MET A 1 205 ? 7.308 7.004 22.230 1.00 89.69 205 MET A C 1
ATOM 1674 O O . MET A 1 205 ? 7.590 7.378 21.089 1.00 89.69 205 MET A O 1
ATOM 1678 N N . GLU A 1 206 ? 8.255 6.647 23.100 1.00 95.00 206 GLU A N 1
ATOM 1679 C CA . GLU A 1 206 ? 9.679 6.677 22.754 1.00 95.00 206 GLU A CA 1
ATOM 1680 C C . GLU A 1 206 ? 10.045 5.598 21.721 1.00 95.00 206 GLU A C 1
ATOM 1682 O O . GLU A 1 206 ? 10.815 5.859 20.791 1.00 95.00 206 GLU A O 1
ATOM 1687 N N . ASP A 1 207 ? 9.435 4.414 21.804 1.00 92.00 207 ASP A N 1
ATOM 1688 C CA . ASP A 1 207 ? 9.591 3.366 20.791 1.00 92.00 207 ASP A CA 1
ATOM 1689 C C . ASP A 1 207 ? 8.994 3.781 19.435 1.00 92.00 207 ASP A C 1
ATOM 1691 O O . ASP A 1 207 ? 9.599 3.534 18.386 1.00 92.00 207 ASP A O 1
ATOM 1695 N N . LEU A 1 208 ? 7.846 4.468 19.426 1.00 91.62 208 LEU A N 1
ATOM 1696 C CA . LEU A 1 208 ? 7.275 5.051 18.207 1.00 91.62 208 LEU A CA 1
ATOM 1697 C C . LEU A 1 208 ? 8.186 6.134 17.620 1.00 91.62 208 LEU A C 1
ATOM 1699 O O . LEU A 1 208 ? 8.444 6.123 16.416 1.00 91.62 208 LEU A O 1
ATOM 1703 N N . ARG A 1 209 ? 8.749 7.022 18.447 1.00 95.12 209 ARG A N 1
ATOM 1704 C CA . ARG A 1 209 ? 9.734 8.025 18.004 1.00 95.12 209 ARG A CA 1
ATOM 1705 C C . ARG A 1 209 ? 10.989 7.378 17.422 1.00 95.12 209 ARG A C 1
ATOM 1707 O O . ARG A 1 209 ? 11.509 7.856 16.414 1.00 95.12 209 ARG A O 1
ATOM 1714 N N . ARG A 1 210 ? 11.473 6.275 18.005 1.00 94.31 210 ARG A N 1
ATOM 1715 C CA . ARG A 1 210 ? 12.592 5.494 17.450 1.00 94.31 210 ARG A CA 1
ATOM 1716 C C . ARG A 1 210 ? 12.253 4.934 16.067 1.00 94.31 210 ARG A C 1
ATOM 1718 O O . ARG A 1 210 ? 13.015 5.171 15.134 1.00 94.31 210 ARG A O 1
ATOM 1725 N N . LYS A 1 211 ? 11.083 4.307 15.906 1.00 91.75 211 LYS A N 1
ATOM 1726 C CA . LYS A 1 211 ? 10.610 3.800 14.603 1.00 91.75 211 LYS A CA 1
ATOM 1727 C C . LYS A 1 211 ? 10.452 4.907 13.562 1.00 91.75 211 LYS A C 1
ATOM 1729 O O . LYS A 1 211 ? 10.806 4.706 12.405 1.00 91.75 211 LYS A O 1
ATOM 1734 N N . ILE A 1 212 ? 9.958 6.083 13.956 1.00 89.38 212 ILE A N 1
ATOM 1735 C CA . ILE A 1 212 ? 9.853 7.241 13.056 1.00 89.38 212 ILE A CA 1
ATOM 1736 C C . ILE A 1 212 ? 11.242 7.664 12.561 1.00 89.38 212 ILE A C 1
ATOM 1738 O O . ILE A 1 212 ? 11.412 7.850 11.358 1.00 89.38 212 ILE A O 1
ATOM 1742 N N . ARG A 1 213 ? 12.245 7.747 13.447 1.00 94.50 213 ARG A N 1
ATOM 1743 C CA . ARG A 1 213 ? 13.633 8.074 13.064 1.00 94.50 213 ARG A CA 1
ATOM 1744 C C . ARG A 1 213 ? 14.234 7.037 12.107 1.00 94.50 213 ARG A C 1
ATOM 1746 O O . ARG A 1 213 ? 14.867 7.409 11.123 1.00 94.50 213 ARG A O 1
ATOM 1753 N N . GLU A 1 214 ? 14.002 5.748 12.352 1.00 91.00 214 GLU A N 1
ATOM 1754 C CA . GLU A 1 214 ? 14.445 4.666 11.458 1.00 91.00 214 GLU A CA 1
ATOM 1755 C C . GLU A 1 214 ? 13.794 4.765 10.069 1.00 91.00 214 GLU A C 1
ATOM 1757 O O . GLU A 1 214 ? 14.479 4.683 9.050 1.00 91.00 214 GLU A O 1
ATOM 1762 N N . LEU A 1 215 ? 12.480 5.006 10.012 1.00 89.62 215 LEU A N 1
ATOM 1763 C CA . LEU A 1 215 ? 11.759 5.192 8.750 1.00 89.62 215 LEU A CA 1
ATOM 1764 C C . LEU A 1 215 ? 12.224 6.444 7.998 1.00 89.62 215 LEU A C 1
ATOM 1766 O O . LEU A 1 215 ? 12.375 6.396 6.779 1.00 89.62 215 LEU A O 1
ATOM 1770 N N . GLN A 1 216 ? 12.500 7.542 8.704 1.00 92.62 216 GLN A N 1
ATOM 1771 C CA . GLN A 1 216 ? 13.068 8.752 8.108 1.00 92.62 216 GLN A CA 1
ATOM 1772 C C . GLN A 1 216 ? 14.442 8.479 7.484 1.00 92.62 216 GLN A C 1
ATOM 1774 O O . GLN A 1 216 ? 14.663 8.860 6.338 1.00 92.62 216 GLN A O 1
ATOM 1779 N N . ALA A 1 217 ? 15.324 7.742 8.167 1.00 90.81 217 ALA A N 1
ATOM 1780 C CA . ALA A 1 217 ? 16.624 7.355 7.617 1.00 90.81 217 ALA A CA 1
ATOM 1781 C C . ALA A 1 217 ? 16.497 6.482 6.353 1.00 90.81 217 ALA A C 1
ATOM 1783 O O . ALA A 1 217 ? 17.253 6.656 5.395 1.00 90.81 217 ALA A O 1
ATOM 1784 N N . ILE A 1 218 ? 15.513 5.575 6.312 1.00 89.00 218 ILE A N 1
ATOM 1785 C CA . ILE A 1 218 ? 15.217 4.764 5.119 1.00 89.00 218 ILE A CA 1
ATOM 1786 C C . ILE A 1 218 ? 14.741 5.650 3.960 1.00 89.00 218 ILE A C 1
ATOM 1788 O O . ILE A 1 218 ? 15.210 5.482 2.834 1.00 89.00 218 ILE A O 1
ATOM 1792 N N . ILE A 1 219 ? 13.845 6.607 4.222 1.00 87.69 219 ILE A N 1
ATOM 1793 C CA . ILE A 1 219 ? 13.348 7.552 3.209 1.00 87.69 219 ILE A CA 1
ATOM 1794 C C . ILE A 1 219 ? 14.493 8.417 2.666 1.00 87.69 219 ILE A C 1
ATOM 1796 O O . ILE A 1 219 ? 14.606 8.589 1.454 1.00 87.69 219 ILE A O 1
ATOM 1800 N N . GLU A 1 220 ? 15.369 8.922 3.536 1.00 92.44 220 GLU A N 1
ATOM 1801 C CA . GLU A 1 220 ? 16.564 9.687 3.158 1.00 92.44 220 GLU A CA 1
ATOM 1802 C C . GLU A 1 220 ? 17.482 8.865 2.236 1.00 92.44 220 GLU A C 1
ATOM 1804 O O . GLU A 1 220 ? 17.942 9.345 1.198 1.00 92.44 220 GLU A O 1
ATOM 1809 N N . GLY A 1 221 ? 17.703 7.589 2.575 1.00 90.31 221 GLY A N 1
ATOM 1810 C CA . GLY A 1 221 ? 18.472 6.656 1.752 1.00 90.31 221 GLY A CA 1
ATOM 1811 C C . GLY A 1 221 ? 17.833 6.401 0.383 1.00 90.31 221 GLY A C 1
ATOM 1812 O O . GLY A 1 221 ? 18.529 6.394 -0.632 1.00 90.31 221 GLY A O 1
ATOM 1813 N N . GLN A 1 222 ? 16.506 6.251 0.331 1.00 87.12 222 GLN A N 1
ATOM 1814 C CA . GLN A 1 222 ? 15.769 6.084 -0.924 1.00 87.12 222 GLN A CA 1
ATOM 1815 C C . GLN A 1 222 ? 15.824 7.335 -1.805 1.00 87.12 222 GLN A C 1
ATOM 1817 O O . GLN A 1 222 ? 15.994 7.204 -3.015 1.00 87.12 222 GLN A O 1
ATOM 1822 N N . LYS A 1 223 ? 15.743 8.540 -1.225 1.00 89.00 223 LYS A N 1
ATOM 1823 C CA . LYS A 1 223 ? 15.900 9.796 -1.976 1.00 89.00 223 LYS A CA 1
ATOM 1824 C C . LYS A 1 223 ? 17.266 9.876 -2.653 1.00 89.00 223 LYS A C 1
ATOM 1826 O O . LYS A 1 223 ? 17.325 10.076 -3.862 1.00 89.00 223 LYS A O 1
ATOM 1831 N N . LYS A 1 224 ? 18.345 9.607 -1.909 1.00 91.94 224 LYS A N 1
ATOM 1832 C CA . LYS A 1 224 ? 19.712 9.578 -2.461 1.00 91.94 224 LYS A CA 1
ATOM 1833 C C . LYS A 1 224 ? 19.861 8.550 -3.584 1.00 91.94 224 LYS A C 1
ATOM 1835 O O . LYS A 1 224 ? 20.510 8.823 -4.588 1.00 91.94 224 LYS A O 1
ATOM 1840 N N . PHE A 1 225 ? 19.239 7.380 -3.438 1.00 87.25 225 PHE A N 1
ATOM 1841 C CA . PHE A 1 225 ? 19.239 6.358 -4.484 1.00 87.25 225 PHE A CA 1
ATOM 1842 C C . PHE A 1 225 ? 18.498 6.812 -5.751 1.00 87.25 225 PHE A C 1
ATOM 1844 O O . PHE A 1 225 ? 18.993 6.603 -6.856 1.00 87.25 225 PHE A O 1
ATOM 1851 N N . VAL A 1 226 ? 17.333 7.452 -5.610 1.00 88.00 226 VAL A N 1
ATOM 1852 C CA . VAL A 1 226 ? 16.566 7.986 -6.747 1.00 88.00 226 VAL A CA 1
ATOM 1853 C C . VAL A 1 226 ? 17.335 9.101 -7.458 1.00 88.00 226 VAL A C 1
ATOM 1855 O O . VAL A 1 226 ? 17.361 9.128 -8.685 1.00 88.00 226 VAL A O 1
ATOM 1858 N N . GLU A 1 227 ? 18.003 9.984 -6.718 1.00 91.81 227 GLU A N 1
ATOM 1859 C CA . GLU A 1 227 ? 18.858 11.032 -7.292 1.00 91.81 227 GLU A CA 1
ATOM 1860 C C . GLU A 1 227 ? 20.051 10.458 -8.066 1.00 91.81 227 GLU A C 1
ATOM 1862 O O . GLU A 1 227 ? 20.378 10.943 -9.148 1.00 91.81 227 GLU A O 1
ATOM 1867 N N . GLU A 1 228 ? 20.681 9.403 -7.550 1.00 92.00 228 GLU A N 1
ATOM 1868 C CA . GLU A 1 228 ? 21.762 8.694 -8.241 1.00 92.00 228 GLU A CA 1
ATOM 1869 C C . GLU A 1 228 ? 21.257 7.979 -9.506 1.00 92.00 228 GLU A C 1
ATOM 1871 O O . GLU A 1 228 ? 21.880 8.059 -10.564 1.00 92.00 228 GLU A O 1
ATOM 1876 N N . ALA A 1 229 ? 20.098 7.318 -9.436 1.00 85.94 229 ALA A N 1
ATOM 1877 C CA . ALA A 1 229 ? 19.476 6.685 -10.598 1.00 85.94 229 ALA A CA 1
ATOM 1878 C C . ALA A 1 229 ? 19.103 7.714 -11.676 1.00 85.94 229 ALA A C 1
ATOM 1880 O O . ALA A 1 229 ? 19.307 7.461 -12.863 1.00 85.94 229 ALA A O 1
ATOM 1881 N N . ARG A 1 230 ? 18.613 8.890 -11.267 1.00 91.25 230 ARG A N 1
ATOM 1882 C CA . ARG A 1 230 ? 18.321 10.007 -12.169 1.00 91.25 230 ARG A CA 1
ATOM 1883 C C . ARG A 1 230 ? 19.587 10.525 -12.851 1.00 91.25 230 ARG A C 1
ATOM 1885 O O . ARG A 1 230 ? 19.581 10.658 -14.068 1.00 91.25 230 ARG A O 1
ATOM 1892 N N . ARG A 1 231 ? 20.684 10.719 -12.109 1.00 93.44 231 ARG A N 1
ATOM 1893 C CA . ARG A 1 231 ? 21.982 11.097 -12.698 1.00 93.44 231 ARG A CA 1
ATOM 1894 C C . ARG A 1 231 ? 22.461 10.085 -13.741 1.00 93.44 231 ARG A C 1
ATOM 1896 O O . ARG A 1 231 ? 22.877 10.472 -14.826 1.00 93.44 231 ARG A O 1
ATOM 1903 N N . ARG A 1 232 ? 22.337 8.783 -13.463 1.00 88.44 232 ARG A N 1
ATOM 1904 C CA . ARG A 1 232 ? 22.693 7.728 -14.432 1.00 88.44 232 ARG A CA 1
ATOM 1905 C C . ARG A 1 232 ? 21.806 7.730 -15.673 1.00 88.44 232 ARG A C 1
ATOM 1907 O O . ARG A 1 232 ? 22.298 7.435 -16.760 1.00 88.44 232 ARG A O 1
ATOM 1914 N N . LEU A 1 233 ? 20.518 8.034 -15.517 1.00 88.88 233 LEU A N 1
ATOM 1915 C CA . LEU A 1 233 ? 19.601 8.180 -16.644 1.00 88.88 233 LEU A CA 1
ATOM 1916 C C . LEU A 1 233 ? 20.002 9.376 -17.515 1.00 88.88 233 LEU A C 1
ATOM 1918 O O . LEU A 1 233 ? 20.147 9.207 -18.720 1.00 88.88 233 LEU A O 1
ATOM 1922 N N . GLU A 1 234 ? 20.282 10.529 -16.908 1.00 92.38 234 GLU A N 1
ATOM 1923 C CA . GLU A 1 234 ? 20.748 11.735 -17.608 1.00 92.38 234 GLU A CA 1
ATOM 1924 C C . GLU A 1 234 ? 22.078 11.477 -18.353 1.00 92.38 234 GLU A C 1
ATOM 1926 O O . GLU A 1 234 ? 22.242 11.859 -19.514 1.00 92.38 234 GLU A O 1
ATOM 1931 N N . GLU A 1 235 ? 23.018 10.741 -17.747 1.00 91.56 235 GLU A N 1
ATOM 1932 C CA . GLU A 1 235 ? 24.250 10.306 -18.421 1.00 91.56 235 GLU A CA 1
ATOM 1933 C C . GLU A 1 235 ? 23.988 9.357 -19.602 1.00 91.56 235 GLU A C 1
ATOM 1935 O O . GLU A 1 235 ? 24.652 9.454 -20.641 1.00 91.56 235 GLU A O 1
ATOM 1940 N N . ALA A 1 236 ? 23.046 8.421 -19.457 1.00 85.56 236 ALA A N 1
ATOM 1941 C CA . ALA A 1 236 ? 22.675 7.489 -20.516 1.00 85.56 236 ALA A CA 1
ATOM 1942 C C . ALA A 1 236 ? 21.991 8.212 -21.685 1.00 85.56 236 ALA A C 1
ATOM 1944 O O . ALA A 1 236 ? 22.351 7.972 -22.837 1.00 85.56 236 ALA A O 1
ATOM 1945 N N . GLU A 1 237 ? 21.078 9.141 -21.402 1.00 88.81 237 GLU A N 1
ATOM 1946 C CA . GLU A 1 237 ? 20.426 9.995 -22.399 1.00 88.81 237 GLU A CA 1
ATOM 1947 C C . GLU A 1 237 ? 21.452 10.836 -23.166 1.00 88.81 237 GLU A C 1
ATOM 1949 O O . GLU A 1 237 ? 21.419 10.890 -24.398 1.00 88.81 237 GLU A O 1
ATOM 1954 N N . LEU A 1 238 ? 22.442 11.406 -22.470 1.00 93.62 238 LEU A N 1
ATOM 1955 C CA . LEU A 1 238 ? 23.539 12.130 -23.110 1.00 93.62 238 LEU A CA 1
ATOM 1956 C C . LEU A 1 238 ? 24.370 11.222 -24.034 1.00 93.62 238 LEU A C 1
ATOM 1958 O O . LEU A 1 238 ? 24.761 11.641 -25.127 1.00 93.62 238 LEU A O 1
ATOM 1962 N N . ARG A 1 239 ? 24.645 9.974 -23.628 1.00 88.25 239 ARG A N 1
ATOM 1963 C CA . ARG A 1 239 ? 25.348 8.993 -24.479 1.00 88.25 239 ARG A CA 1
ATOM 1964 C C . ARG A 1 239 ? 24.525 8.618 -25.707 1.00 88.25 239 ARG A C 1
ATOM 1966 O O . ARG A 1 239 ? 25.081 8.588 -26.802 1.00 88.25 239 ARG A O 1
ATOM 1973 N N . VAL A 1 240 ? 23.224 8.379 -25.548 1.00 85.25 240 VAL A N 1
ATOM 1974 C CA . VAL A 1 240 ? 22.312 8.086 -26.665 1.00 85.25 240 VAL A CA 1
ATOM 1975 C C . VAL A 1 240 ? 22.261 9.266 -27.632 1.00 85.25 240 VAL A C 1
ATOM 1977 O O . VAL A 1 240 ? 22.421 9.064 -28.830 1.00 85.25 240 VAL A O 1
ATOM 1980 N N . SER A 1 241 ? 22.156 10.499 -27.133 1.00 91.62 241 SER A N 1
ATOM 1981 C CA . SER A 1 241 ? 22.194 11.706 -27.967 1.00 91.62 241 SER A CA 1
ATOM 1982 C C . SER A 1 241 ? 23.491 11.811 -28.784 1.00 91.62 241 SER A C 1
ATOM 1984 O O . SER A 1 241 ? 23.450 12.094 -29.982 1.00 91.62 241 SER A O 1
ATOM 1986 N N . LYS A 1 242 ? 24.652 11.509 -28.182 1.00 91.62 242 LYS A N 1
ATOM 1987 C CA . LYS A 1 242 ? 25.939 11.459 -28.903 1.00 91.62 242 LYS A CA 1
ATOM 1988 C C . LYS A 1 242 ? 25.969 10.367 -29.978 1.00 91.62 242 LYS A C 1
ATOM 1990 O O . LYS A 1 242 ? 26.497 10.606 -31.061 1.00 91.62 242 LYS A O 1
ATOM 1995 N N . LEU A 1 243 ? 25.416 9.187 -29.692 1.00 88.75 243 LEU A N 1
ATOM 1996 C CA . LEU A 1 243 ? 25.341 8.086 -30.657 1.00 88.75 243 LEU A CA 1
ATOM 1997 C C . LEU A 1 243 ? 24.400 8.408 -31.819 1.00 88.75 243 LEU A C 1
ATOM 1999 O O . LEU A 1 243 ? 24.767 8.145 -32.958 1.00 88.75 243 LEU A O 1
ATOM 2003 N N . LEU A 1 244 ? 23.248 9.029 -31.558 1.00 89.00 244 LEU A N 1
ATOM 2004 C CA . LEU A 1 244 ? 22.319 9.469 -32.602 1.00 89.00 244 LEU A CA 1
ATOM 2005 C C . LEU A 1 244 ? 22.975 10.483 -33.544 1.00 89.00 244 LEU A C 1
ATOM 2007 O O . LEU A 1 244 ? 22.933 10.292 -34.753 1.00 89.00 244 LEU A O 1
ATOM 2011 N N . LYS A 1 245 ? 23.696 11.478 -33.007 1.00 92.69 245 LYS A N 1
ATOM 2012 C CA . LYS A 1 245 ? 24.494 12.405 -33.833 1.00 92.69 245 LYS A CA 1
ATOM 2013 C C . LYS A 1 245 ? 25.559 11.683 -34.659 1.00 92.69 245 LYS A C 1
ATOM 2015 O O . LYS A 1 245 ? 25.849 12.073 -35.784 1.00 92.69 245 LYS A O 1
ATOM 2020 N N . ARG A 1 246 ? 26.179 10.629 -34.115 1.00 90.44 246 ARG A N 1
ATOM 2021 C CA . ARG A 1 246 ? 27.164 9.836 -34.864 1.00 90.44 246 ARG A CA 1
ATOM 2022 C C . ARG A 1 246 ? 26.511 9.019 -35.979 1.00 90.44 246 ARG A C 1
ATOM 2024 O O . ARG A 1 246 ? 27.115 8.910 -37.039 1.00 90.44 246 ARG A O 1
ATOM 2031 N N . ILE A 1 247 ? 25.323 8.465 -35.743 1.00 85.75 247 ILE A N 1
ATOM 2032 C CA . ILE A 1 247 ? 24.531 7.765 -36.762 1.00 85.75 247 ILE A CA 1
ATOM 2033 C C . ILE A 1 247 ? 24.166 8.734 -37.885 1.00 85.75 247 ILE A C 1
ATOM 2035 O O . ILE A 1 247 ? 24.456 8.427 -39.029 1.00 85.75 247 ILE A O 1
ATOM 2039 N N . GLU A 1 248 ? 23.673 9.928 -37.559 1.00 91.19 248 GLU A N 1
ATOM 2040 C CA . GLU A 1 248 ? 23.349 10.969 -38.543 1.00 91.19 248 GLU A CA 1
ATOM 2041 C C . GLU A 1 248 ? 24.563 11.334 -39.419 1.00 91.19 248 GLU A C 1
ATOM 2043 O O . GLU A 1 248 ? 24.458 11.441 -40.639 1.00 91.19 248 GLU A O 1
ATOM 2048 N N . VAL A 1 249 ? 25.759 11.466 -38.831 1.00 89.62 249 VAL A N 1
ATOM 2049 C CA . VAL A 1 249 ? 26.998 11.681 -39.605 1.00 89.62 249 VAL A CA 1
ATOM 2050 C C . VAL A 1 249 ? 27.297 10.498 -40.533 1.00 89.62 249 VAL A C 1
ATOM 2052 O O . VAL A 1 249 ? 27.665 10.707 -41.686 1.00 89.62 249 VAL A O 1
ATOM 2055 N N . LEU A 1 250 ? 27.130 9.261 -40.058 1.00 84.94 250 LEU A N 1
ATOM 2056 C CA . LEU A 1 250 ? 27.378 8.058 -40.859 1.00 84.94 250 LEU A CA 1
ATOM 2057 C C . LEU A 1 250 ? 26.348 7.868 -41.981 1.00 84.94 250 LEU A C 1
ATOM 2059 O O . LEU A 1 250 ? 26.719 7.404 -43.055 1.00 84.94 250 LEU A O 1
ATOM 2063 N N . GLU A 1 251 ? 25.085 8.228 -41.753 1.00 88.38 251 GLU A N 1
ATOM 2064 C CA . GLU A 1 251 ? 24.031 8.236 -42.774 1.00 88.38 251 GLU A CA 1
ATOM 2065 C C . GLU A 1 251 ? 24.365 9.248 -43.875 1.00 88.38 251 GLU A C 1
ATOM 2067 O O . GLU A 1 251 ? 24.396 8.889 -45.050 1.00 88.38 251 GLU A O 1
ATOM 2072 N N . ASN A 1 252 ? 24.771 10.467 -43.503 1.00 89.25 252 ASN A N 1
ATOM 2073 C CA . ASN A 1 252 ? 25.232 11.473 -44.462 1.00 89.25 252 ASN A CA 1
ATOM 2074 C C . ASN A 1 252 ? 26.477 11.016 -45.252 1.00 89.25 252 ASN A C 1
ATOM 2076 O O . ASN A 1 252 ? 26.570 11.239 -46.461 1.00 89.25 252 ASN A O 1
ATOM 2080 N N . GLU A 1 253 ? 27.444 10.357 -44.602 1.00 86.25 253 GLU A N 1
ATOM 2081 C CA . GLU A 1 253 ? 28.604 9.764 -45.284 1.00 86.25 253 GLU A CA 1
ATOM 2082 C C . GLU A 1 253 ? 28.192 8.644 -46.257 1.00 86.25 253 GLU A C 1
ATOM 2084 O O . GLU A 1 253 ? 28.758 8.537 -47.349 1.00 86.25 253 GLU A O 1
ATOM 2089 N N . ALA A 1 254 ? 27.221 7.808 -45.877 1.00 85.12 254 ALA A N 1
ATOM 2090 C CA . ALA A 1 254 ? 26.699 6.740 -46.723 1.00 85.12 254 ALA A CA 1
ATOM 2091 C C . ALA A 1 254 ? 25.993 7.301 -47.965 1.00 85.12 254 ALA A C 1
ATOM 2093 O O . ALA A 1 254 ? 26.276 6.836 -49.070 1.00 85.12 254 ALA A O 1
ATOM 2094 N N . ASP A 1 255 ? 25.178 8.344 -47.810 1.00 86.56 255 ASP A N 1
ATOM 2095 C CA . ASP A 1 255 ? 24.510 9.037 -48.916 1.00 86.56 255 ASP A CA 1
ATOM 2096 C C . ASP A 1 255 ? 25.513 9.679 -49.883 1.00 86.56 255 ASP A C 1
ATOM 2098 O O . ASP A 1 255 ? 25.353 9.604 -51.105 1.00 86.56 255 ASP A O 1
ATOM 2102 N N . CYS A 1 256 ? 26.582 10.288 -49.357 1.00 84.94 256 CYS A N 1
ATOM 2103 C CA . CYS A 1 256 ? 27.674 10.823 -50.171 1.00 84.94 256 CYS A CA 1
ATOM 2104 C C . CYS A 1 256 ? 28.360 9.719 -50.987 1.00 84.94 256 CYS A C 1
ATOM 2106 O O . CYS A 1 256 ? 28.546 9.872 -52.196 1.00 84.94 256 CYS A O 1
ATOM 2108 N N . ARG A 1 257 ? 28.680 8.580 -50.356 1.00 84.56 257 ARG A N 1
ATOM 2109 C CA . ARG A 1 257 ? 29.275 7.426 -51.052 1.00 84.56 257 ARG A CA 1
ATOM 2110 C C . ARG A 1 257 ? 28.325 6.815 -52.074 1.00 84.56 257 ARG A C 1
ATOM 2112 O O . ARG A 1 257 ? 28.768 6.373 -53.128 1.00 84.56 257 ARG A O 1
ATOM 2119 N N . GLU A 1 258 ? 27.026 6.777 -51.803 1.00 86.88 258 GLU A N 1
ATOM 2120 C CA . GLU A 1 258 ? 26.050 6.262 -52.760 1.00 86.88 258 GLU A CA 1
ATOM 2121 C C . GLU A 1 258 ? 25.932 7.171 -53.994 1.00 86.88 258 GLU A C 1
ATOM 2123 O O . GLU A 1 258 ? 25.832 6.673 -55.119 1.00 86.88 258 GLU A O 1
ATOM 2128 N N . ARG A 1 259 ? 26.001 8.498 -53.819 1.00 85.62 259 ARG A N 1
ATOM 2129 C CA . ARG A 1 259 ? 26.096 9.445 -54.944 1.00 85.62 259 ARG A CA 1
ATOM 2130 C C . ARG A 1 259 ? 27.376 9.245 -55.749 1.00 85.62 259 ARG A C 1
ATOM 2132 O O . ARG A 1 259 ? 27.307 9.196 -56.973 1.00 85.62 259 ARG A O 1
ATOM 2139 N N . GLU A 1 260 ? 28.515 9.072 -55.085 1.00 82.06 260 GLU A N 1
ATOM 2140 C CA . GLU A 1 260 ? 29.793 8.779 -55.746 1.00 82.06 260 GLU A CA 1
ATOM 2141 C C . GLU A 1 260 ? 29.718 7.476 -56.560 1.00 82.06 260 GLU A C 1
ATOM 2143 O O . GLU A 1 260 ? 30.095 7.449 -57.730 1.00 82.06 260 GLU A O 1
ATOM 2148 N N . ILE A 1 261 ? 29.137 6.412 -55.993 1.00 81.44 261 ILE A N 1
ATOM 2149 C CA . ILE A 1 261 ? 28.905 5.146 -56.704 1.00 81.44 261 ILE A CA 1
ATOM 2150 C C . ILE A 1 261 ? 28.006 5.352 -57.929 1.00 81.44 261 ILE A C 1
ATOM 2152 O O . ILE A 1 261 ? 28.259 4.742 -58.967 1.00 81.44 261 ILE A O 1
ATOM 2156 N N . ARG A 1 262 ? 26.962 6.185 -57.831 1.00 86.38 262 ARG A N 1
ATOM 2157 C CA . ARG A 1 262 ? 26.094 6.514 -58.972 1.00 86.38 262 ARG A CA 1
ATOM 2158 C C . ARG A 1 262 ? 26.868 7.225 -60.082 1.00 86.38 262 ARG A C 1
ATOM 2160 O O . ARG A 1 262 ? 26.799 6.771 -61.217 1.00 86.38 262 ARG A O 1
ATOM 2167 N N . LEU A 1 263 ? 27.662 8.245 -59.750 1.00 82.38 263 LEU A N 1
ATOM 2168 C CA . LEU A 1 263 ? 28.504 8.957 -60.722 1.00 82.38 263 LEU A CA 1
ATOM 2169 C C . LEU A 1 263 ? 29.511 8.025 -61.406 1.00 82.38 263 LEU A C 1
ATOM 2171 O O . LEU A 1 263 ? 29.655 8.058 -62.624 1.00 82.38 263 LEU A O 1
ATOM 2175 N N . LEU A 1 264 ? 30.164 7.142 -60.644 1.00 77.88 264 LEU A N 1
ATOM 2176 C CA . LEU A 1 264 ? 31.099 6.158 -61.197 1.00 77.88 264 LEU A CA 1
ATOM 2177 C C . LEU A 1 264 ? 30.413 5.136 -62.115 1.00 77.88 264 LEU A C 1
ATOM 2179 O O . LEU A 1 264 ? 31.036 4.665 -63.065 1.00 77.88 264 LEU A O 1
ATOM 2183 N N . ARG A 1 265 ? 29.148 4.776 -61.854 1.00 85.25 265 ARG A N 1
ATOM 2184 C CA . ARG A 1 265 ? 28.369 3.924 -62.769 1.00 85.25 265 ARG A CA 1
ATOM 2185 C C . ARG A 1 265 ? 28.065 4.645 -64.077 1.00 85.25 265 ARG A C 1
ATOM 2187 O O . ARG A 1 265 ? 28.301 4.052 -65.119 1.00 85.25 265 ARG A O 1
ATOM 2194 N N . THR A 1 266 ? 27.635 5.904 -64.022 1.00 83.94 266 THR A N 1
ATOM 2195 C CA . THR A 1 266 ? 27.383 6.710 -65.227 1.00 83.94 266 THR A CA 1
ATOM 2196 C C . THR A 1 266 ? 28.657 6.897 -66.052 1.00 83.94 266 THR A C 1
ATOM 2198 O O . THR A 1 266 ? 28.654 6.610 -67.240 1.00 83.94 266 THR A O 1
ATOM 2201 N N . ALA A 1 267 ? 29.784 7.242 -65.421 1.00 74.94 267 ALA A N 1
ATOM 2202 C CA . ALA A 1 267 ? 31.068 7.363 -66.119 1.00 74.94 267 ALA A CA 1
ATOM 2203 C C . ALA A 1 267 ? 31.526 6.035 -66.752 1.00 74.94 267 ALA A C 1
ATOM 2205 O O . ALA A 1 267 ? 32.124 6.016 -67.826 1.00 74.94 267 ALA A O 1
ATOM 2206 N N . LYS A 1 268 ? 31.245 4.901 -66.095 1.00 83.44 268 LYS A N 1
ATOM 2207 C CA . LYS A 1 268 ? 31.500 3.574 -66.663 1.00 83.44 268 LYS A CA 1
ATOM 2208 C C . LYS A 1 268 ? 30.641 3.323 -67.906 1.00 83.44 268 LYS A C 1
ATOM 2210 O O . LYS A 1 268 ? 31.169 2.800 -68.880 1.00 83.44 268 LYS A O 1
ATOM 2215 N N . GLU A 1 269 ? 29.355 3.663 -67.858 1.00 84.31 269 GLU A N 1
ATOM 2216 C CA . GLU A 1 269 ? 28.427 3.527 -68.990 1.00 84.31 269 GLU A CA 1
ATOM 2217 C C . GLU A 1 269 ? 28.876 4.401 -70.174 1.00 84.31 269 GLU A C 1
ATOM 2219 O O . GLU A 1 269 ? 29.013 3.885 -71.279 1.00 84.31 269 GLU A O 1
ATOM 2224 N N . GLU A 1 270 ? 29.246 5.664 -69.936 1.00 81.75 270 GLU A N 1
ATOM 2225 C CA . GLU A 1 270 ? 29.782 6.576 -70.962 1.00 81.75 270 GLU A CA 1
ATOM 2226 C C . GLU A 1 270 ? 31.085 6.060 -71.597 1.00 81.75 270 GLU A C 1
ATOM 2228 O O . GLU A 1 270 ? 31.261 6.126 -72.814 1.00 81.75 270 GLU A O 1
ATOM 2233 N N . LEU A 1 271 ? 32.005 5.505 -70.798 1.00 76.25 271 LEU A N 1
ATOM 2234 C CA . LEU A 1 271 ? 33.235 4.894 -71.314 1.00 76.25 271 LEU A CA 1
ATOM 2235 C C . LEU A 1 271 ? 32.954 3.632 -72.138 1.00 76.25 271 LEU A C 1
ATOM 2237 O O . LEU A 1 271 ? 33.620 3.403 -73.146 1.00 76.25 271 LEU A O 1
ATOM 2241 N N . GLU A 1 272 ? 31.991 2.806 -71.720 1.00 76.62 272 GLU A N 1
ATOM 2242 C CA . GLU A 1 272 ? 31.568 1.621 -72.474 1.00 76.62 272 GLU A CA 1
ATOM 2243 C C . GLU A 1 272 ? 30.916 2.026 -73.807 1.00 76.62 272 GLU A C 1
ATOM 2245 O O . GLU A 1 272 ? 31.233 1.432 -74.839 1.00 76.62 272 GLU A O 1
ATOM 2250 N N . GLU A 1 273 ? 30.086 3.073 -73.824 1.00 80.75 273 GLU A N 1
ATOM 2251 C CA . GLU A 1 273 ? 29.508 3.641 -75.049 1.00 80.75 273 GLU A CA 1
ATOM 2252 C C . GLU A 1 273 ? 30.580 4.237 -75.971 1.00 80.75 273 GLU A C 1
ATOM 2254 O O . GLU A 1 273 ? 30.603 3.933 -77.167 1.00 80.75 273 GLU A O 1
ATOM 2259 N N . GLY A 1 274 ? 31.518 5.013 -75.421 1.00 75.62 274 GLY A N 1
ATOM 2260 C CA . GLY A 1 274 ? 32.649 5.573 -76.160 1.00 75.62 274 GLY A CA 1
ATOM 2261 C C . GLY A 1 274 ? 33.543 4.490 -76.764 1.00 75.62 274 GLY A C 1
ATOM 2262 O O . GLY A 1 274 ? 33.901 4.563 -77.938 1.00 75.62 274 GLY A O 1
ATOM 2263 N N . LEU A 1 275 ? 33.835 3.425 -76.012 1.00 73.69 275 LEU A N 1
ATOM 2264 C CA . LEU A 1 275 ? 34.583 2.273 -76.514 1.00 73.69 275 LEU A CA 1
ATOM 2265 C C . LEU A 1 275 ? 33.831 1.567 -77.651 1.00 73.69 275 LEU A C 1
ATOM 2267 O O . LEU A 1 275 ? 34.448 1.179 -78.641 1.00 73.69 275 LEU A O 1
ATOM 2271 N N . ILE A 1 276 ? 32.506 1.416 -77.547 1.00 75.88 276 ILE A N 1
ATOM 2272 C CA . ILE A 1 276 ? 31.681 0.856 -78.626 1.00 75.88 276 ILE A CA 1
ATOM 2273 C C . ILE A 1 276 ? 31.739 1.745 -79.875 1.00 75.88 276 ILE A C 1
ATOM 2275 O O . ILE A 1 276 ? 31.833 1.203 -80.977 1.00 75.88 276 ILE A O 1
ATOM 2279 N N . MET A 1 277 ? 31.704 3.075 -79.729 1.00 72.25 277 MET A N 1
ATOM 2280 C CA . MET A 1 277 ? 31.846 3.999 -80.861 1.00 72.25 277 MET A CA 1
ATOM 2281 C C . MET A 1 277 ? 33.226 3.895 -81.510 1.00 72.25 277 MET A C 1
ATOM 2283 O O . MET A 1 277 ? 33.296 3.666 -82.712 1.00 72.25 277 MET A O 1
ATOM 2287 N N . VAL A 1 278 ? 34.309 3.927 -80.730 1.00 68.06 278 VAL A N 1
ATOM 2288 C CA . VAL A 1 278 ? 35.683 3.775 -81.243 1.00 68.06 278 VAL A CA 1
ATOM 2289 C C . VAL A 1 278 ? 35.878 2.420 -81.932 1.00 68.06 278 VAL A C 1
ATOM 2291 O O . VAL A 1 278 ? 36.530 2.331 -82.968 1.00 68.06 278 VAL A O 1
ATOM 2294 N N . LEU A 1 279 ? 35.283 1.347 -81.403 1.00 68.88 279 LEU A N 1
ATOM 2295 C CA . LEU A 1 279 ? 35.321 0.022 -82.031 1.00 68.88 279 LEU A CA 1
ATOM 2296 C C . LEU A 1 279 ? 34.466 -0.073 -83.305 1.00 68.88 279 LEU A C 1
ATOM 2298 O O . LEU A 1 279 ? 34.752 -0.923 -84.151 1.00 68.88 279 LEU A O 1
ATOM 2302 N N . LYS A 1 280 ? 33.413 0.743 -83.441 1.00 73.50 280 LYS A N 1
ATOM 2303 C CA . LYS A 1 280 ? 32.622 0.861 -84.676 1.00 73.50 280 LYS A CA 1
ATOM 2304 C C . LYS A 1 280 ? 33.375 1.682 -85.721 1.00 73.50 280 LYS A C 1
ATOM 2306 O O . LYS A 1 280 ? 33.611 1.167 -86.804 1.00 73.50 280 LYS A O 1
ATOM 2311 N N . GLU A 1 281 ? 33.849 2.872 -85.365 1.00 71.75 281 GLU A N 1
ATOM 2312 C CA . GLU A 1 281 ? 34.626 3.739 -86.259 1.00 71.75 281 GLU A CA 1
ATOM 2313 C C . GLU A 1 281 ? 35.941 3.073 -86.689 1.00 71.75 281 GLU A C 1
ATOM 2315 O O . GLU A 1 281 ? 36.295 3.087 -87.862 1.00 71.75 281 GLU A O 1
ATOM 2320 N N . GLY A 1 282 ? 36.638 2.375 -85.788 1.00 60.47 282 GLY A N 1
ATOM 2321 C CA . GLY A 1 282 ? 37.854 1.628 -86.125 1.00 60.47 282 GLY A CA 1
ATOM 2322 C C . GLY A 1 282 ? 37.644 0.523 -87.173 1.00 60.47 282 GLY A C 1
ATOM 2323 O O . GLY A 1 282 ? 38.584 0.192 -87.898 1.00 60.47 282 GLY A O 1
ATOM 2324 N N . LYS A 1 283 ? 36.421 -0.020 -87.300 1.00 63.97 283 LYS A N 1
ATOM 2325 C CA . LYS A 1 283 ? 36.061 -0.933 -88.401 1.00 63.97 283 LYS A CA 1
ATOM 2326 C C . LYS A 1 283 ? 35.853 -0.194 -89.720 1.00 63.97 283 LYS A C 1
ATOM 2328 O O . LYS A 1 283 ? 36.216 -0.741 -90.755 1.00 63.97 283 LYS A O 1
ATOM 2333 N N . ASP A 1 284 ? 35.326 1.025 -89.677 1.00 64.88 284 ASP A N 1
ATOM 2334 C CA . ASP A 1 284 ? 35.115 1.858 -90.865 1.00 64.88 284 ASP A CA 1
ATOM 2335 C C . ASP A 1 284 ? 36.445 2.406 -91.429 1.00 64.88 284 ASP A C 1
ATOM 2337 O O . ASP A 1 284 ? 36.547 2.675 -92.625 1.00 64.88 284 ASP A O 1
ATOM 2341 N N . TYR A 1 285 ? 37.499 2.485 -90.603 1.00 58.19 285 TYR A N 1
ATOM 2342 C CA . TYR A 1 285 ? 38.840 2.954 -90.992 1.00 58.19 285 TYR A CA 1
ATOM 2343 C C . TYR A 1 285 ? 39.875 1.854 -91.315 1.00 58.19 285 TYR A C 1
ATOM 2345 O O . TYR A 1 285 ? 41.036 2.184 -91.549 1.00 58.19 285 TYR A O 1
ATOM 2353 N N . ASN A 1 286 ? 39.506 0.563 -91.365 1.00 53.06 286 ASN A N 1
ATOM 2354 C CA . ASN A 1 286 ? 40.437 -0.553 -91.651 1.00 53.06 286 ASN A CA 1
ATOM 2355 C C . ASN A 1 286 ? 41.724 -0.542 -90.791 1.00 53.06 286 ASN A C 1
ATOM 2357 O O . ASN A 1 286 ? 42.807 -0.897 -91.258 1.00 53.06 286 ASN A O 1
ATOM 2361 N N . LEU A 1 287 ? 41.624 -0.146 -89.519 1.00 49.72 287 LEU A N 1
ATOM 2362 C CA . LEU A 1 287 ? 42.755 -0.227 -88.596 1.00 49.72 287 LEU A CA 1
ATOM 2363 C C . LEU A 1 287 ? 42.961 -1.697 -88.195 1.00 49.72 287 LEU A C 1
ATOM 2365 O O . LEU A 1 287 ? 42.170 -2.270 -87.441 1.00 49.72 287 LEU A O 1
ATOM 2369 N N . GLU A 1 288 ? 44.008 -2.328 -88.738 1.00 47.28 288 GLU A N 1
ATOM 2370 C CA . GLU A 1 288 ? 44.404 -3.690 -88.377 1.00 47.28 288 GLU A CA 1
ATOM 2371 C C . GLU A 1 288 ? 44.607 -3.805 -86.859 1.00 47.28 288 GLU A C 1
ATOM 2373 O O . GLU A 1 288 ? 45.288 -2.993 -86.229 1.00 47.28 288 GLU A O 1
ATOM 2378 N N . ARG A 1 289 ? 43.993 -4.836 -86.261 1.00 47.25 289 ARG A N 1
ATOM 2379 C CA . ARG A 1 289 ? 44.145 -5.168 -84.838 1.00 47.25 289 ARG A CA 1
ATOM 2380 C C . ARG A 1 289 ? 45.634 -5.211 -84.468 1.00 47.25 289 ARG A C 1
ATOM 2382 O O . ARG A 1 289 ? 46.367 -5.975 -85.099 1.00 47.25 289 ARG A O 1
ATOM 2389 N N . PRO A 1 290 ? 46.077 -4.505 -83.412 1.00 41.41 290 PRO A N 1
ATOM 2390 C CA . PRO A 1 290 ? 47.463 -4.588 -82.993 1.00 41.41 290 PRO A CA 1
ATOM 2391 C C . PRO A 1 290 ? 47.792 -6.025 -82.544 1.00 41.41 290 PRO A C 1
ATOM 2393 O O . PRO A 1 290 ? 46.970 -6.678 -81.887 1.00 41.41 290 PRO A O 1
ATOM 2396 N N . PRO A 1 291 ? 48.976 -6.546 -82.911 1.00 40.22 291 PRO A N 1
ATOM 2397 C CA . PRO A 1 291 ? 49.363 -7.920 -82.645 1.00 40.22 291 PRO A CA 1
ATOM 2398 C C . PRO A 1 291 ? 49.551 -8.157 -81.145 1.00 40.22 291 PRO A C 1
ATOM 2400 O O . PRO A 1 291 ? 50.390 -7.567 -80.469 1.00 40.22 291 PRO A O 1
ATOM 2403 N N . SER A 1 292 ? 48.760 -9.091 -80.633 1.00 47.19 292 SER A N 1
ATOM 2404 C CA . SER A 1 292 ? 48.754 -9.592 -79.265 1.00 47.19 292 SER A CA 1
ATOM 2405 C C . SER A 1 292 ? 49.992 -10.442 -78.959 1.00 47.19 292 SER A C 1
ATOM 2407 O O . SER A 1 292 ? 49.892 -11.666 -78.930 1.00 47.19 292 SER A O 1
ATOM 2409 N N . ARG A 1 293 ? 51.165 -9.836 -78.755 1.00 43.12 293 ARG A N 1
ATOM 2410 C CA . ARG A 1 293 ? 52.366 -10.539 -78.265 1.00 43.12 293 ARG A CA 1
ATOM 2411 C C . ARG A 1 293 ? 53.353 -9.579 -77.598 1.00 43.12 293 ARG A C 1
ATOM 2413 O O . ARG A 1 293 ? 54.234 -9.096 -78.287 1.00 43.12 293 ARG A O 1
ATOM 2420 N N . VAL A 1 294 ? 53.278 -9.410 -76.274 1.00 40.12 294 VAL A N 1
ATOM 2421 C CA . VAL A 1 294 ? 54.463 -9.293 -75.394 1.00 40.12 294 VAL A CA 1
ATOM 2422 C C . VAL A 1 294 ? 54.069 -9.766 -73.988 1.00 40.12 294 VAL A C 1
ATOM 2424 O O . VAL A 1 294 ? 53.206 -9.187 -73.338 1.00 40.12 294 VAL A O 1
ATOM 2427 N N . SER A 1 295 ? 54.676 -10.860 -73.535 1.00 50.44 295 SER A N 1
ATOM 2428 C CA . SER A 1 295 ? 54.503 -11.462 -72.210 1.00 50.44 295 SER A CA 1
ATOM 2429 C C . SER A 1 295 ? 55.637 -11.021 -71.276 1.00 50.44 295 SER A C 1
ATOM 2431 O O . SER A 1 295 ? 56.789 -11.359 -71.543 1.00 50.44 295 SER A O 1
ATOM 2433 N N . ALA A 1 296 ? 55.326 -10.306 -70.191 1.00 50.12 296 ALA A N 1
ATOM 2434 C CA . ALA A 1 296 ? 56.258 -9.948 -69.109 1.00 50.12 296 ALA A CA 1
ATOM 2435 C C . ALA A 1 296 ? 55.467 -9.717 -67.781 1.00 50.12 296 ALA A C 1
ATOM 2437 O O . ALA A 1 296 ? 54.237 -9.730 -67.823 1.00 50.12 296 ALA A O 1
ATOM 2438 N N . PRO A 1 297 ? 56.097 -9.637 -66.589 1.00 47.31 297 PRO A N 1
ATOM 2439 C CA . PRO A 1 297 ? 55.814 -10.562 -65.485 1.00 47.31 297 PRO A CA 1
ATOM 2440 C C . PRO A 1 297 ? 54.750 -10.071 -64.484 1.00 47.31 297 PRO A C 1
ATOM 2442 O O . PRO A 1 297 ? 54.722 -8.916 -64.075 1.00 47.31 297 PRO A O 1
ATOM 2445 N N . LEU A 1 298 ? 53.917 -11.012 -64.030 1.00 50.38 298 LEU A N 1
ATOM 2446 C CA . LEU A 1 298 ? 52.744 -10.883 -63.146 1.00 50.38 298 LEU A CA 1
ATOM 2447 C C . LEU A 1 298 ? 53.012 -10.452 -61.684 1.00 50.38 298 LEU A C 1
ATOM 2449 O O . LEU A 1 298 ? 52.090 -10.496 -60.859 1.00 50.38 298 LEU A O 1
ATOM 2453 N N . ASP A 1 299 ? 54.238 -10.074 -61.334 1.00 52.19 299 ASP A N 1
ATOM 2454 C CA . ASP A 1 299 ? 54.654 -9.948 -59.933 1.00 52.19 299 ASP A CA 1
ATOM 2455 C C . ASP A 1 299 ? 54.374 -8.550 -59.341 1.00 52.19 299 ASP A C 1
ATOM 2457 O O . ASP A 1 299 ? 53.917 -8.450 -58.200 1.00 52.19 299 ASP A O 1
ATOM 2461 N N . CYS A 1 300 ? 54.424 -7.481 -60.146 1.00 50.16 300 CYS A N 1
ATOM 2462 C CA . CYS A 1 300 ? 54.235 -6.098 -59.673 1.00 50.16 300 CYS A CA 1
ATOM 2463 C C . CYS A 1 300 ? 52.801 -5.773 -59.185 1.00 50.16 300 CYS A C 1
ATOM 2465 O O . CYS A 1 300 ? 52.601 -5.025 -58.224 1.00 50.16 300 CYS A O 1
ATOM 2467 N N . VAL A 1 301 ? 51.762 -6.368 -59.787 1.00 54.53 301 VAL A N 1
ATOM 2468 C CA . VAL A 1 301 ? 50.354 -6.132 -59.391 1.00 54.53 301 VAL A CA 1
ATOM 2469 C C . VAL A 1 301 ? 50.006 -6.858 -58.085 1.00 54.53 301 VAL A C 1
ATOM 2471 O O . VAL A 1 301 ? 49.204 -6.367 -57.281 1.00 54.53 301 VAL A O 1
ATOM 2474 N N . LYS A 1 302 ? 50.617 -8.026 -57.840 1.00 63.41 302 LYS A N 1
ATOM 2475 C CA . LYS A 1 302 ? 50.479 -8.742 -56.563 1.00 63.41 302 LYS A CA 1
ATOM 2476 C C . LYS A 1 302 ? 51.135 -7.959 -55.433 1.00 63.41 302 LYS A C 1
ATOM 2478 O O . LYS A 1 302 ? 50.551 -7.880 -54.351 1.00 63.41 302 LYS A O 1
ATOM 2483 N N . GLU A 1 303 ? 52.288 -7.353 -55.690 1.00 67.88 303 GLU A N 1
ATOM 2484 C CA . GLU A 1 303 ? 53.001 -6.513 -54.726 1.00 67.88 303 GLU A CA 1
ATOM 2485 C C . GLU A 1 303 ? 52.189 -5.267 -54.364 1.00 67.88 303 GLU A C 1
ATOM 2487 O O . GLU A 1 303 ? 51.982 -4.998 -53.181 1.00 67.88 303 GLU A O 1
ATOM 2492 N N . HIS A 1 304 ? 51.587 -4.581 -55.343 1.00 67.69 304 HIS A N 1
ATOM 2493 C CA . HIS A 1 304 ? 50.772 -3.393 -55.070 1.00 67.69 304 HIS A CA 1
ATOM 2494 C C . HIS A 1 304 ? 49.505 -3.696 -54.242 1.00 67.69 304 HIS A C 1
ATOM 2496 O O . HIS A 1 304 ? 49.157 -2.963 -53.309 1.00 67.69 304 HIS A O 1
ATOM 2502 N N . TYR A 1 305 ? 48.815 -4.808 -54.525 1.00 71.44 305 TYR A N 1
ATOM 2503 C CA . TYR A 1 305 ? 47.647 -5.222 -53.736 1.00 71.44 305 TYR A CA 1
ATOM 2504 C C . TYR A 1 305 ? 48.037 -5.696 -52.328 1.00 71.44 305 TYR A C 1
ATOM 2506 O O . TYR A 1 305 ? 47.356 -5.370 -51.351 1.00 71.44 305 TYR A O 1
ATOM 2514 N N . SER A 1 306 ? 49.162 -6.408 -52.210 1.00 75.50 306 SER A N 1
ATOM 2515 C CA . SER A 1 306 ? 49.722 -6.837 -50.922 1.00 75.50 306 SER A CA 1
ATOM 2516 C C . SER A 1 306 ? 50.121 -5.636 -50.067 1.00 75.50 306 SER A C 1
ATOM 2518 O O . SER A 1 306 ? 49.773 -5.587 -48.887 1.00 75.50 306 SER A O 1
ATOM 2520 N N . LEU A 1 307 ? 50.728 -4.612 -50.673 1.00 80.25 307 LEU A N 1
ATOM 2521 C CA . LEU A 1 307 ? 51.057 -3.352 -50.015 1.00 80.25 307 LEU A CA 1
ATOM 2522 C C . LEU A 1 307 ? 49.799 -2.608 -49.540 1.00 80.25 307 LEU A C 1
ATOM 2524 O O . LEU A 1 307 ? 49.765 -2.095 -48.422 1.00 80.25 307 LEU A O 1
ATOM 2528 N N . ARG A 1 308 ? 48.720 -2.588 -50.336 1.00 79.06 308 ARG A N 1
ATOM 2529 C CA . ARG A 1 308 ? 47.446 -1.959 -49.941 1.00 79.06 308 ARG A CA 1
ATOM 2530 C C . ARG A 1 308 ? 46.785 -2.670 -48.756 1.00 79.06 308 ARG A C 1
ATOM 2532 O O . ARG A 1 308 ? 46.301 -1.992 -47.845 1.00 79.06 308 ARG A O 1
ATOM 2539 N N . ILE A 1 309 ? 46.776 -4.006 -48.745 1.00 78.12 309 ILE A N 1
ATOM 2540 C CA . ILE A 1 309 ? 46.288 -4.797 -47.602 1.00 78.12 309 ILE A CA 1
ATOM 2541 C C . ILE A 1 309 ? 47.153 -4.524 -46.372 1.00 78.12 309 ILE A C 1
ATOM 2543 O O . ILE A 1 309 ? 46.614 -4.255 -45.297 1.00 78.12 309 ILE A O 1
ATOM 2547 N N . LEU A 1 310 ? 48.477 -4.518 -46.534 1.00 84.69 310 LEU A N 1
ATOM 2548 C CA . LEU A 1 310 ? 49.415 -4.279 -45.444 1.00 84.69 310 LEU A CA 1
ATOM 2549 C C . LEU A 1 310 ? 49.241 -2.879 -44.835 1.00 84.69 310 LEU A C 1
ATOM 2551 O O . LEU A 1 310 ? 49.121 -2.753 -43.620 1.00 84.69 310 LEU A O 1
ATOM 2555 N N . ARG A 1 311 ? 49.102 -1.833 -45.661 1.00 84.69 311 ARG A N 1
ATOM 2556 C CA . ARG A 1 311 ? 48.782 -0.463 -45.214 1.00 84.69 311 ARG A CA 1
ATOM 2557 C C . ARG A 1 311 ? 47.431 -0.388 -44.497 1.00 84.69 311 ARG A C 1
ATOM 2559 O O . ARG A 1 311 ? 47.287 0.345 -43.520 1.00 84.69 311 ARG A O 1
ATOM 2566 N N . SER A 1 312 ? 46.429 -1.141 -44.954 1.00 81.00 312 SER A N 1
ATOM 2567 C CA . SER A 1 312 ? 45.135 -1.217 -44.266 1.00 81.00 312 SER A CA 1
ATOM 2568 C C . SER A 1 312 ? 45.251 -1.878 -42.891 1.00 81.00 312 SER A C 1
ATOM 2570 O O . SER A 1 312 ? 44.639 -1.400 -41.938 1.00 81.00 312 SER A O 1
ATOM 2572 N N . TYR A 1 313 ? 46.049 -2.940 -42.781 1.00 85.06 313 TYR A N 1
ATOM 2573 C CA . TYR A 1 313 ? 46.316 -3.628 -41.521 1.00 85.06 313 TYR A CA 1
ATOM 2574 C C . TYR A 1 313 ? 47.084 -2.731 -40.538 1.00 85.06 313 TYR A C 1
ATOM 2576 O O . TYR A 1 313 ? 46.686 -2.624 -39.382 1.00 85.06 313 TYR A O 1
ATOM 2584 N N . ILE A 1 314 ? 48.098 -1.995 -41.015 1.00 90.12 314 ILE A N 1
ATOM 2585 C CA . ILE A 1 314 ? 48.830 -0.995 -40.217 1.00 90.12 314 ILE A CA 1
ATOM 2586 C C . ILE A 1 314 ? 47.861 0.051 -39.642 1.00 90.12 314 ILE A C 1
ATOM 2588 O O . ILE A 1 314 ? 47.857 0.270 -38.437 1.00 90.12 314 ILE A O 1
ATOM 2592 N N . ARG A 1 315 ? 46.967 0.626 -40.463 1.00 87.06 315 ARG A N 1
ATOM 2593 C CA . ARG A 1 315 ? 45.971 1.613 -39.990 1.00 87.06 315 ARG A CA 1
ATOM 2594 C C . ARG A 1 315 ? 45.008 1.053 -38.940 1.00 87.06 315 ARG A C 1
ATOM 2596 O O . ARG A 1 315 ? 44.640 1.751 -37.994 1.00 87.06 315 ARG A O 1
ATOM 2603 N N . MET A 1 316 ? 44.581 -0.197 -39.105 1.00 87.88 316 MET A N 1
ATOM 2604 C CA . MET A 1 316 ? 43.722 -0.870 -38.132 1.00 87.88 316 MET A CA 1
ATOM 2605 C C . MET A 1 316 ? 44.454 -1.073 -36.799 1.00 87.88 316 MET A C 1
ATOM 2607 O O . MET A 1 316 ? 43.888 -0.777 -35.746 1.00 87.88 316 MET A O 1
ATOM 2611 N N . ASN A 1 317 ? 45.711 -1.523 -36.839 1.00 88.88 317 ASN A N 1
ATOM 2612 C CA . ASN A 1 317 ? 46.529 -1.675 -35.641 1.00 88.88 317 ASN A CA 1
ATOM 2613 C C . ASN A 1 317 ? 46.829 -0.331 -34.967 1.00 88.88 317 ASN A C 1
ATOM 2615 O O . ASN A 1 317 ? 46.746 -0.262 -33.747 1.00 88.88 317 ASN A O 1
ATOM 2619 N N . ASP A 1 318 ? 47.074 0.739 -35.726 1.00 89.19 318 ASP A N 1
ATOM 2620 C CA . ASP A 1 318 ? 47.252 2.093 -35.182 1.00 89.19 318 ASP A CA 1
ATOM 2621 C C . ASP A 1 318 ? 46.004 2.567 -34.424 1.00 89.19 318 ASP A C 1
ATOM 2623 O O . ASP A 1 318 ? 46.092 3.085 -33.311 1.00 89.19 318 ASP A O 1
ATOM 2627 N N . THR A 1 319 ? 44.817 2.308 -34.978 1.00 87.56 319 THR A N 1
ATOM 2628 C CA . THR A 1 319 ? 43.547 2.628 -34.307 1.00 87.56 319 THR A CA 1
ATOM 2629 C C . THR A 1 319 ? 43.366 1.790 -33.035 1.00 87.56 319 THR A C 1
ATOM 2631 O O . THR A 1 319 ? 42.936 2.296 -31.997 1.00 87.56 319 THR A O 1
ATOM 2634 N N . LYS A 1 320 ? 43.717 0.497 -33.089 1.00 89.62 320 LYS A N 1
ATOM 2635 C CA . LYS A 1 320 ? 43.664 -0.407 -31.932 1.00 89.62 320 LYS A CA 1
ATOM 2636 C C . LYS A 1 320 ? 44.643 0.023 -30.835 1.00 89.62 320 LYS A C 1
ATOM 2638 O O . LYS A 1 320 ? 44.261 0.020 -29.667 1.00 89.62 320 LYS A O 1
ATOM 2643 N N . LEU A 1 321 ? 45.859 0.431 -31.202 1.00 93.94 321 LEU A N 1
ATOM 2644 C CA . LEU A 1 321 ? 46.856 0.996 -30.292 1.00 93.94 321 LEU A CA 1
ATOM 2645 C C . LEU A 1 321 ? 46.325 2.248 -29.609 1.00 93.94 321 LEU A C 1
ATOM 2647 O O . LEU A 1 321 ? 46.370 2.330 -28.387 1.00 93.94 321 LEU A O 1
ATOM 2651 N N . GLN A 1 322 ? 45.732 3.170 -30.368 1.00 91.38 322 GLN A N 1
ATOM 2652 C CA . GLN A 1 322 ? 45.159 4.392 -29.811 1.00 91.38 322 GLN A CA 1
ATOM 2653 C C . GLN A 1 322 ? 44.060 4.101 -28.773 1.00 91.38 322 GLN A C 1
ATOM 2655 O O . GLN A 1 322 ? 44.038 4.717 -27.709 1.00 91.38 322 GLN A O 1
ATOM 2660 N N . LEU A 1 323 ? 43.169 3.141 -29.045 1.00 88.88 323 LEU A N 1
ATOM 2661 C CA . LEU A 1 323 ? 42.113 2.747 -28.105 1.00 88.88 323 LEU A CA 1
ATOM 2662 C C . LEU A 1 323 ? 42.669 2.070 -26.844 1.00 88.88 323 LEU A C 1
ATOM 2664 O O . LEU A 1 323 ? 42.219 2.372 -25.739 1.00 88.88 323 LEU A O 1
ATOM 2668 N N . MET A 1 324 ? 43.651 1.176 -26.988 1.00 91.50 324 MET A N 1
ATOM 2669 C CA . MET A 1 324 ? 44.301 0.540 -25.836 1.00 91.50 324 MET A CA 1
ATOM 2670 C C . MET A 1 324 ? 45.088 1.552 -25.001 1.00 91.50 324 MET A C 1
ATOM 2672 O O . MET A 1 324 ? 45.055 1.466 -23.777 1.00 91.50 324 MET A O 1
ATOM 2676 N N . GLN A 1 325 ? 45.728 2.537 -25.634 1.00 94.25 325 GLN A N 1
ATOM 2677 C CA . GLN A 1 325 ? 46.430 3.613 -24.939 1.00 94.25 325 GLN A CA 1
ATOM 2678 C C . GLN A 1 325 ? 45.458 4.454 -24.100 1.00 94.25 325 GLN A C 1
ATOM 2680 O O . GLN A 1 325 ? 45.712 4.699 -22.926 1.00 94.25 325 GLN A O 1
ATOM 2685 N N . GLN A 1 326 ? 44.284 4.795 -24.645 1.00 93.00 326 GLN A N 1
ATOM 2686 C CA . GLN A 1 326 ? 43.232 5.482 -23.884 1.00 93.00 326 GLN A CA 1
ATOM 2687 C C . GLN A 1 326 ? 42.729 4.657 -22.687 1.00 93.00 326 GLN A C 1
ATOM 2689 O O . GLN A 1 326 ? 42.472 5.206 -21.614 1.00 93.00 326 GLN A O 1
ATOM 2694 N N . GLN A 1 327 ? 42.578 3.337 -22.850 1.00 93.06 327 GLN A N 1
ATOM 2695 C CA . GLN A 1 327 ? 42.213 2.444 -21.744 1.00 93.06 327 GLN A CA 1
ATOM 2696 C C . GLN A 1 327 ? 43.317 2.364 -20.684 1.00 93.06 327 GLN A C 1
ATOM 2698 O O . GLN A 1 327 ? 43.020 2.391 -19.489 1.00 93.06 327 GLN A O 1
ATOM 2703 N N . PHE A 1 328 ? 44.578 2.308 -21.110 1.00 96.38 328 PHE A N 1
ATOM 2704 C CA . PHE A 1 328 ? 45.734 2.318 -20.223 1.00 96.38 328 PHE A CA 1
ATOM 2705 C C . PHE A 1 328 ? 45.787 3.605 -19.394 1.00 96.38 328 PHE A C 1
ATOM 2707 O O . PHE A 1 328 ? 45.877 3.534 -18.168 1.00 96.38 328 PHE A O 1
ATOM 2714 N N . ASP A 1 329 ? 45.631 4.769 -20.029 1.00 93.50 329 ASP A N 1
ATOM 2715 C CA . ASP A 1 329 ? 45.621 6.069 -19.351 1.00 93.50 329 ASP A CA 1
ATOM 2716 C C . ASP A 1 329 ? 44.486 6.157 -18.320 1.00 93.50 329 ASP A C 1
ATOM 2718 O O . ASP A 1 329 ? 44.685 6.625 -17.196 1.00 93.50 329 ASP A O 1
ATOM 2722 N N . LYS A 1 330 ? 43.305 5.622 -18.656 1.00 93.88 330 LYS A N 1
ATOM 2723 C CA . LYS A 1 330 ? 42.175 5.539 -17.724 1.00 93.88 330 LYS A CA 1
ATOM 2724 C C . LYS A 1 330 ? 42.514 4.704 -16.485 1.00 93.88 330 LYS A C 1
ATOM 2726 O O . LYS A 1 330 ? 42.261 5.151 -15.367 1.00 93.88 330 LYS A O 1
ATOM 2731 N N . ILE A 1 331 ? 43.116 3.527 -16.662 1.00 93.81 331 ILE A N 1
ATOM 2732 C CA . ILE A 1 331 ? 43.528 2.664 -15.543 1.00 93.81 331 ILE A CA 1
ATOM 2733 C C . ILE A 1 331 ? 44.630 3.327 -14.710 1.00 93.81 331 ILE A C 1
ATOM 2735 O O . ILE A 1 331 ? 44.617 3.215 -13.486 1.00 93.81 331 ILE A O 1
ATOM 2739 N N . VAL A 1 332 ? 45.555 4.066 -15.332 1.00 95.19 332 VAL A N 1
ATOM 2740 C CA . VAL A 1 332 ? 46.567 4.859 -14.613 1.00 95.19 332 VAL A CA 1
ATOM 2741 C C . VAL A 1 332 ? 45.908 5.922 -13.726 1.00 95.19 332 VAL A C 1
ATOM 2743 O O . VAL A 1 332 ? 46.309 6.087 -12.570 1.00 95.19 332 VAL A O 1
ATOM 2746 N N . CYS A 1 333 ? 44.875 6.611 -14.219 1.00 94.62 333 CYS A N 1
ATOM 2747 C CA . CYS A 1 333 ? 44.104 7.564 -13.420 1.00 94.62 333 CYS A CA 1
ATOM 2748 C C . CYS A 1 333 ? 43.368 6.885 -12.252 1.00 94.62 333 CYS A C 1
ATOM 2750 O O . CYS A 1 333 ? 43.442 7.372 -11.123 1.00 94.62 333 CYS A O 1
ATOM 2752 N N . GLU A 1 334 ? 42.696 5.757 -12.493 1.00 93.38 334 GLU A N 1
ATOM 2753 C CA . GLU A 1 334 ? 41.993 4.994 -11.450 1.00 93.38 334 GLU A CA 1
ATOM 2754 C C . GLU A 1 334 ? 42.959 4.452 -10.382 1.00 93.38 334 GLU A C 1
ATOM 2756 O O . GLU A 1 334 ? 42.685 4.551 -9.182 1.00 93.38 334 GLU A O 1
ATOM 2761 N N . GLU A 1 335 ? 44.131 3.956 -10.794 1.00 95.69 335 GLU A N 1
ATOM 2762 C CA . GLU A 1 335 ? 45.199 3.525 -9.889 1.00 95.69 335 GLU A CA 1
ATOM 2763 C C . GLU A 1 335 ? 45.673 4.689 -9.002 1.00 95.69 335 GLU A C 1
ATOM 2765 O O . GLU A 1 335 ? 45.852 4.513 -7.793 1.00 95.69 335 GLU A O 1
ATOM 2770 N N . LYS A 1 336 ? 45.851 5.890 -9.572 1.00 95.81 336 LYS A N 1
ATOM 2771 C CA . LYS A 1 336 ? 46.249 7.091 -8.822 1.00 95.81 336 LYS A CA 1
ATOM 2772 C C . LYS A 1 336 ? 45.217 7.455 -7.748 1.00 95.81 336 LYS A C 1
ATOM 2774 O O . LYS A 1 336 ? 45.598 7.631 -6.593 1.00 95.81 336 LYS A O 1
ATOM 2779 N N . ILE A 1 337 ? 43.929 7.473 -8.100 1.00 92.69 337 ILE A N 1
ATOM 2780 C CA . ILE A 1 337 ? 42.829 7.762 -7.163 1.00 92.69 337 ILE A CA 1
ATOM 2781 C C . ILE A 1 337 ? 42.795 6.732 -6.024 1.00 92.69 337 ILE A C 1
ATOM 2783 O O . ILE A 1 337 ? 42.697 7.095 -4.852 1.00 92.69 337 ILE A O 1
ATOM 2787 N N . LEU A 1 338 ? 42.917 5.437 -6.335 1.00 90.94 338 LEU A N 1
ATOM 2788 C CA . LEU A 1 338 ? 42.925 4.395 -5.303 1.00 90.94 338 LEU A CA 1
ATOM 2789 C C . LEU A 1 338 ? 44.154 4.475 -4.393 1.00 90.94 338 LEU A C 1
ATOM 2791 O O . LEU A 1 338 ? 44.028 4.225 -3.194 1.00 90.94 338 LEU A O 1
ATOM 2795 N N . ASN A 1 339 ? 45.324 4.847 -4.918 1.00 92.81 339 ASN A N 1
ATOM 2796 C CA . ASN A 1 339 ? 46.507 5.087 -4.089 1.00 92.81 339 ASN A CA 1
ATOM 2797 C C . ASN A 1 339 ? 46.289 6.258 -3.117 1.00 92.81 339 ASN A C 1
ATOM 2799 O O . ASN A 1 339 ? 46.671 6.143 -1.954 1.00 92.81 339 ASN A O 1
ATOM 2803 N N . GLU A 1 340 ? 45.644 7.345 -3.552 1.00 93.38 340 GLU A N 1
ATOM 2804 C CA . GLU A 1 340 ? 45.288 8.479 -2.685 1.00 93.38 340 GLU A CA 1
ATOM 2805 C C . GLU A 1 340 ? 44.303 8.054 -1.584 1.00 93.38 340 GLU A C 1
ATOM 2807 O O . GLU A 1 340 ? 44.533 8.337 -0.409 1.00 93.38 340 GLU A O 1
ATOM 2812 N N . ILE A 1 341 ? 43.268 7.275 -1.921 1.00 87.94 341 ILE A N 1
ATOM 2813 C CA . ILE A 1 341 ? 42.312 6.722 -0.943 1.00 87.94 341 ILE A CA 1
ATOM 2814 C C . ILE A 1 341 ? 43.022 5.829 0.085 1.00 87.94 341 ILE A C 1
ATOM 2816 O O . ILE A 1 341 ? 42.774 5.934 1.288 1.00 87.94 341 ILE A O 1
ATOM 2820 N N . VAL A 1 342 ? 43.927 4.957 -0.370 1.00 89.19 342 VAL A N 1
ATOM 2821 C CA . VAL A 1 342 ? 44.711 4.073 0.507 1.00 89.19 342 VAL A CA 1
ATOM 2822 C C . VAL A 1 342 ? 45.702 4.864 1.373 1.00 89.19 342 VAL A C 1
ATOM 2824 O O . VAL A 1 342 ? 45.993 4.432 2.487 1.00 89.19 342 VAL A O 1
ATOM 2827 N N . ALA A 1 343 ? 46.201 6.011 0.902 1.00 87.25 343 ALA A N 1
ATOM 2828 C CA . ALA A 1 343 ? 47.102 6.883 1.655 1.00 87.25 343 ALA A CA 1
ATOM 2829 C C . ALA A 1 343 ? 46.379 7.735 2.714 1.00 87.25 343 ALA A C 1
ATOM 2831 O O . ALA A 1 343 ? 46.931 7.945 3.793 1.00 87.25 343 ALA A O 1
ATOM 2832 N N . ILE A 1 344 ? 45.157 8.198 2.421 1.00 84.50 344 ILE A N 1
ATOM 2833 C CA . ILE A 1 344 ? 44.317 8.987 3.341 1.00 84.50 344 ILE A CA 1
ATOM 2834 C C . ILE A 1 344 ? 43.710 8.105 4.439 1.00 84.50 344 ILE A C 1
ATOM 2836 O O . ILE A 1 344 ? 43.413 8.596 5.529 1.00 84.50 344 ILE A O 1
ATOM 2840 N N . ALA A 1 345 ? 43.538 6.803 4.178 1.00 81.44 345 ALA A N 1
ATOM 2841 C CA . ALA A 1 345 ? 43.051 5.861 5.175 1.00 81.44 345 ALA A CA 1
ATOM 2842 C C . ALA A 1 345 ? 43.898 5.965 6.462 1.00 81.44 345 ALA A C 1
ATOM 2844 O O . ALA A 1 345 ? 45.113 5.746 6.406 1.00 81.44 345 ALA A O 1
ATOM 2845 N N . PRO A 1 346 ? 43.286 6.316 7.611 1.00 69.75 346 PRO A N 1
ATOM 2846 C CA . PRO A 1 346 ? 44.021 6.648 8.821 1.00 69.75 346 PRO A CA 1
ATOM 2847 C C . PRO A 1 346 ? 44.914 5.474 9.214 1.00 69.75 346 PRO A C 1
ATOM 2849 O O . PRO A 1 346 ? 44.437 4.378 9.516 1.00 69.75 346 PRO A O 1
ATOM 2852 N N . ARG A 1 347 ? 46.233 5.699 9.188 1.00 64.38 347 ARG A N 1
ATOM 2853 C CA . ARG A 1 347 ? 47.188 4.796 9.829 1.00 64.38 347 ARG A CA 1
ATOM 2854 C C . ARG A 1 347 ? 46.888 4.866 11.312 1.00 64.38 347 ARG A C 1
ATOM 2856 O O . ARG A 1 347 ? 47.187 5.883 11.925 1.00 64.38 347 ARG A O 1
ATOM 2863 N N . ASP A 1 348 ? 46.265 3.819 11.837 1.00 56.88 348 ASP A N 1
ATOM 2864 C CA . ASP A 1 348 ? 45.933 3.654 13.250 1.00 56.88 348 ASP A CA 1
ATOM 2865 C C . ASP A 1 348 ? 47.130 4.103 14.121 1.00 56.88 348 ASP A C 1
ATOM 2867 O O . ASP A 1 348 ? 48.145 3.399 14.172 1.00 56.88 348 ASP A O 1
ATOM 2871 N N . PRO A 1 349 ? 47.083 5.280 14.782 1.00 54.50 349 PRO A N 1
ATOM 2872 C CA . PRO A 1 349 ? 48.232 5.795 15.533 1.00 54.50 349 PRO A CA 1
ATOM 2873 C C . PRO A 1 349 ? 48.470 5.037 16.851 1.00 54.50 349 PRO A C 1
ATOM 2875 O O . PRO A 1 349 ? 49.407 5.339 17.584 1.00 54.50 349 PRO A O 1
ATOM 2878 N N . GLY A 1 350 ? 47.622 4.057 17.182 1.00 54.25 350 GLY A N 1
ATOM 2879 C CA . GLY A 1 350 ? 47.537 3.452 18.512 1.00 54.25 350 GLY A CA 1
ATOM 2880 C C . GLY A 1 350 ? 48.481 2.282 18.813 1.00 54.25 350 GLY A C 1
ATOM 2881 O O . GLY A 1 350 ? 48.380 1.712 19.894 1.00 54.25 350 GLY A O 1
ATOM 2882 N N . SER A 1 351 ? 49.388 1.883 17.913 1.00 50.88 351 SER A N 1
ATOM 2883 C CA . SER A 1 351 ? 50.220 0.676 18.125 1.00 50.88 351 SER A CA 1
ATOM 2884 C C . SER A 1 351 ? 51.583 0.924 18.796 1.00 50.88 351 SER A C 1
ATOM 2886 O O . SER A 1 351 ? 52.388 -0.006 18.899 1.00 50.88 351 SER A O 1
ATOM 2888 N N . ALA A 1 352 ? 51.875 2.133 19.277 1.00 55.22 352 ALA A N 1
ATOM 2889 C CA . ALA A 1 352 ? 53.116 2.408 19.996 1.00 55.22 352 ALA A CA 1
ATOM 2890 C C . ALA A 1 352 ? 52.848 2.731 21.475 1.00 55.22 352 ALA A C 1
ATOM 2892 O O . ALA A 1 352 ? 52.396 3.817 21.814 1.00 55.22 352 ALA A O 1
ATOM 2893 N N . ARG A 1 353 ? 53.242 1.781 22.335 1.00 54.81 353 ARG A N 1
ATOM 2894 C CA . ARG A 1 353 ? 53.474 1.898 23.789 1.00 54.81 353 ARG A CA 1
ATOM 2895 C C . ARG A 1 353 ? 52.242 2.045 24.696 1.00 54.81 353 ARG A C 1
ATOM 2897 O O . ARG A 1 353 ? 51.906 3.131 25.146 1.00 54.81 353 ARG A O 1
ATOM 2904 N N . SER A 1 354 ? 51.745 0.909 25.180 1.00 44.06 354 SER A N 1
ATOM 2905 C CA . SER A 1 354 ? 51.456 0.772 26.614 1.00 44.06 354 SER A CA 1
ATOM 2906 C C . SER A 1 354 ? 51.713 -0.661 27.081 1.00 44.06 354 SER A C 1
ATOM 2908 O O . SER A 1 354 ? 50.984 -1.615 26.818 1.00 44.06 354 SER A O 1
ATOM 2910 N N . SER A 1 355 ? 52.852 -0.801 27.749 1.00 52.66 355 SER A N 1
ATOM 2911 C CA . SER A 1 355 ? 53.151 -1.875 28.680 1.00 52.66 355 SER A CA 1
ATOM 2912 C C . SER A 1 355 ? 52.249 -1.771 29.915 1.00 52.66 355 SER A C 1
ATOM 2914 O O . SER A 1 355 ? 51.907 -0.667 30.327 1.00 52.66 355 SER A O 1
ATOM 2916 N N . ALA A 1 356 ? 52.024 -2.924 30.548 1.00 53.28 356 ALA A N 1
ATOM 2917 C CA . ALA A 1 356 ? 51.462 -3.150 31.883 1.00 53.28 356 ALA A CA 1
ATOM 2918 C C . ALA A 1 356 ? 49.937 -3.369 31.983 1.00 53.28 356 ALA A C 1
ATOM 2920 O O . ALA A 1 356 ? 49.137 -2.453 32.112 1.00 53.28 356 ALA A O 1
ATOM 2921 N N . GLY A 1 357 ? 49.584 -4.660 32.043 1.00 54.03 357 GLY A N 1
ATOM 2922 C CA . GLY A 1 357 ? 48.672 -5.188 33.062 1.00 54.03 357 GLY A CA 1
ATOM 2923 C C . GLY A 1 357 ? 47.184 -4.889 32.898 1.00 54.03 357 GLY A C 1
ATOM 2924 O O . GLY A 1 357 ? 46.643 -4.024 33.570 1.00 54.03 357 GLY A O 1
ATOM 2925 N N . GLY A 1 358 ? 46.473 -5.699 32.112 1.00 47.94 358 GLY A N 1
ATOM 2926 C CA . GLY A 1 358 ? 45.010 -5.664 32.113 1.00 47.94 358 GLY A CA 1
ATOM 2927 C C . GLY A 1 358 ? 44.391 -6.763 31.260 1.00 47.94 358 GLY A C 1
ATOM 2928 O O . GLY A 1 358 ? 44.727 -6.917 30.091 1.00 47.94 358 GLY A O 1
ATOM 2929 N N . ARG A 1 359 ? 43.507 -7.562 31.867 1.00 49.28 359 ARG A N 1
ATOM 2930 C CA . ARG A 1 359 ? 42.832 -8.732 31.282 1.00 49.28 359 ARG A CA 1
ATOM 2931 C C . ARG A 1 359 ? 42.234 -8.446 29.896 1.00 49.28 359 ARG A C 1
ATOM 2933 O O . ARG A 1 359 ? 41.340 -7.619 29.744 1.00 49.28 359 ARG A O 1
ATOM 2940 N N . LYS A 1 360 ? 42.705 -9.215 28.911 1.00 45.41 360 LYS A N 1
ATOM 2941 C CA . LYS A 1 360 ? 42.288 -9.215 27.504 1.00 45.41 360 LYS A CA 1
ATOM 2942 C C . LYS A 1 360 ? 40.803 -9.586 27.361 1.00 45.41 360 LYS A C 1
ATOM 2944 O O . LYS A 1 360 ? 40.424 -10.718 27.652 1.00 45.41 360 LYS A O 1
ATOM 2949 N N . ARG A 1 361 ? 39.985 -8.660 26.848 1.00 47.12 361 ARG A N 1
ATOM 2950 C CA . ARG A 1 361 ? 38.721 -8.960 26.154 1.00 47.12 361 ARG A CA 1
ATOM 2951 C C . ARG A 1 361 ? 38.910 -8.668 24.667 1.00 47.12 361 ARG A C 1
ATOM 2953 O O . ARG A 1 361 ? 39.304 -7.577 24.275 1.00 47.12 361 ARG A O 1
ATOM 2960 N N . SER A 1 362 ? 38.681 -9.694 23.863 1.00 50.16 362 SER A N 1
ATOM 2961 C CA . SER A 1 362 ? 38.831 -9.749 22.413 1.00 50.16 362 SER A CA 1
ATOM 2962 C C . SER A 1 362 ? 37.669 -9.048 21.700 1.00 50.16 362 SER A C 1
ATOM 2964 O O . SER A 1 362 ? 36.614 -9.648 21.514 1.00 50.16 362 SER A O 1
ATOM 2966 N N . THR A 1 363 ? 37.853 -7.793 21.285 1.00 49.38 363 THR A N 1
ATOM 2967 C CA . THR A 1 363 ? 36.906 -7.070 20.402 1.00 49.38 363 THR A CA 1
ATOM 2968 C C . THR A 1 363 ? 37.582 -6.315 19.245 1.00 49.38 363 THR A C 1
ATOM 2970 O O . THR A 1 363 ? 36.919 -5.581 18.517 1.00 49.38 363 THR A O 1
ATOM 2973 N N . SER A 1 364 ? 38.879 -6.533 18.996 1.00 45.34 364 SER A N 1
ATOM 2974 C CA . SER A 1 364 ? 39.646 -5.841 17.942 1.00 45.34 364 SER A CA 1
ATOM 2975 C C . SER A 1 364 ? 39.822 -6.681 16.665 1.00 45.34 364 SER A C 1
ATOM 2977 O O . SER A 1 364 ? 40.930 -7.049 16.285 1.00 45.34 364 SER A O 1
ATOM 2979 N N . THR A 1 365 ? 38.721 -7.045 16.000 1.00 52.72 365 THR A N 1
ATOM 2980 C CA . THR A 1 365 ? 38.774 -7.750 14.692 1.00 52.72 365 THR A CA 1
ATOM 2981 C C . THR A 1 365 ? 37.917 -7.073 13.613 1.00 52.72 365 THR A C 1
ATOM 2983 O O . THR A 1 365 ? 37.990 -7.430 12.442 1.00 52.72 365 THR A O 1
ATOM 2986 N N . ARG A 1 366 ? 37.128 -6.044 13.957 1.00 51.22 366 ARG A N 1
ATOM 2987 C CA . ARG A 1 366 ? 36.057 -5.533 13.080 1.00 51.22 366 ARG A CA 1
ATOM 2988 C C . ARG A 1 366 ? 36.438 -4.375 12.146 1.00 51.22 366 ARG A C 1
ATOM 2990 O O . ARG A 1 366 ? 35.673 -4.077 11.241 1.00 51.22 366 ARG A O 1
ATOM 2997 N N . MET A 1 367 ? 37.606 -3.749 12.316 1.00 49.28 367 MET A N 1
ATOM 2998 C CA . MET A 1 367 ? 38.047 -2.631 11.454 1.00 49.28 367 MET A CA 1
ATOM 2999 C C . MET A 1 367 ? 39.003 -3.050 10.323 1.00 49.28 367 MET A C 1
ATOM 3001 O O . MET A 1 367 ? 39.255 -2.274 9.407 1.00 49.28 367 MET A O 1
ATOM 3005 N N . SER A 1 368 ? 39.488 -4.297 10.329 1.00 53.25 368 SER A N 1
ATOM 3006 C CA . SER A 1 368 ? 40.424 -4.805 9.314 1.00 53.25 368 SER A CA 1
ATOM 3007 C C . SER A 1 368 ? 39.771 -5.060 7.943 1.00 53.25 368 SER A C 1
ATOM 3009 O O . SER A 1 368 ? 40.439 -4.910 6.921 1.00 53.25 368 SER A O 1
ATOM 3011 N N . SER A 1 369 ? 38.477 -5.400 7.880 1.00 55.72 369 SER A N 1
ATOM 3012 C CA . SER A 1 369 ? 37.812 -5.788 6.623 1.00 55.72 369 SER A CA 1
ATOM 3013 C C . SER A 1 369 ? 37.542 -4.614 5.675 1.00 55.72 369 SER A C 1
ATOM 3015 O O . SER A 1 369 ? 37.612 -4.784 4.459 1.00 55.72 369 SER A O 1
ATOM 3017 N N . VAL A 1 370 ? 37.302 -3.411 6.207 1.00 59.16 370 VAL A N 1
ATOM 3018 C CA . VAL A 1 370 ? 36.953 -2.218 5.411 1.00 59.16 370 VAL A CA 1
ATOM 3019 C C . VAL A 1 370 ? 38.143 -1.718 4.580 1.00 59.16 370 VAL A C 1
ATOM 3021 O O . VAL A 1 370 ? 37.963 -1.237 3.465 1.00 59.16 370 VAL A O 1
ATOM 3024 N N . LEU A 1 371 ? 39.374 -1.911 5.065 1.00 60.81 371 LEU A N 1
ATOM 3025 C CA . LEU A 1 371 ? 40.598 -1.507 4.361 1.00 60.81 371 LEU A CA 1
ATOM 3026 C C . LEU A 1 371 ? 41.132 -2.564 3.379 1.00 60.81 371 LEU A C 1
ATOM 3028 O O . LEU A 1 371 ? 42.024 -2.262 2.582 1.00 60.81 371 LEU A O 1
ATOM 3032 N N . ASN A 1 372 ? 40.601 -3.790 3.399 1.00 73.62 372 ASN A N 1
ATOM 3033 C CA . ASN A 1 372 ? 41.058 -4.865 2.511 1.00 73.62 372 ASN A CA 1
ATOM 3034 C C . ASN A 1 372 ? 40.465 -4.758 1.093 1.00 73.62 372 ASN A C 1
ATOM 3036 O O . ASN A 1 372 ? 41.123 -5.146 0.127 1.00 73.62 372 ASN A O 1
ATOM 3040 N N . SER A 1 373 ? 39.269 -4.179 0.942 1.00 81.94 373 SER A N 1
ATOM 3041 C CA . SER A 1 373 ? 38.603 -4.007 -0.361 1.00 81.94 373 SER A CA 1
ATOM 3042 C C . SER A 1 373 ? 39.357 -3.055 -1.317 1.00 81.94 373 SER A C 1
ATOM 3044 O O . SER A 1 373 ? 39.635 -3.466 -2.450 1.00 81.94 373 SER A O 1
ATOM 3046 N N . PRO A 1 374 ? 39.781 -1.842 -0.901 1.00 86.06 374 PRO A N 1
ATOM 3047 C CA . PRO A 1 374 ? 40.525 -0.935 -1.781 1.00 86.06 374 PRO A CA 1
ATOM 3048 C C . PRO A 1 374 ? 41.887 -1.498 -2.198 1.00 86.06 374 PRO A C 1
ATOM 3050 O O . PRO A 1 374 ? 42.299 -1.347 -3.344 1.00 86.06 374 PRO A O 1
ATOM 3053 N N . LYS A 1 375 ? 42.565 -2.219 -1.293 1.00 87.25 375 LYS A N 1
ATOM 3054 C CA . LYS A 1 375 ? 43.856 -2.866 -1.579 1.00 87.25 375 LYS A CA 1
ATOM 3055 C C . LYS A 1 375 ? 43.732 -3.990 -2.607 1.00 87.25 375 LYS A C 1
ATOM 3057 O O . LYS A 1 375 ? 44.586 -4.099 -3.483 1.00 87.25 375 LYS A O 1
ATOM 3062 N N . LYS A 1 376 ? 42.674 -4.805 -2.518 1.00 89.88 376 LYS A N 1
ATOM 3063 C CA . LYS A 1 376 ? 42.399 -5.867 -3.495 1.00 89.88 376 LYS A CA 1
ATOM 3064 C C . LYS A 1 376 ? 42.082 -5.281 -4.875 1.00 89.88 376 LYS A C 1
ATOM 3066 O O . LYS A 1 376 ? 42.681 -5.699 -5.859 1.00 89.88 376 LYS A O 1
ATOM 3071 N N . THR A 1 377 ? 41.236 -4.253 -4.918 1.00 89.81 377 THR A N 1
ATOM 3072 C CA . THR A 1 377 ? 40.877 -3.541 -6.160 1.00 89.81 377 THR A CA 1
ATOM 3073 C C . THR A 1 377 ? 42.108 -2.899 -6.811 1.00 89.81 377 THR A C 1
ATOM 3075 O O . THR A 1 377 ? 42.333 -3.037 -8.009 1.00 89.81 377 THR A O 1
ATOM 3078 N N . LEU A 1 378 ? 42.979 -2.276 -6.010 1.00 94.94 378 LEU A N 1
ATOM 3079 C CA . LEU A 1 378 ? 44.248 -1.717 -6.478 1.00 94.94 378 LEU A CA 1
ATOM 3080 C C . LEU A 1 378 ? 45.184 -2.797 -7.050 1.00 94.94 378 LEU A C 1
ATOM 3082 O O . LEU A 1 378 ? 45.878 -2.566 -8.039 1.00 94.94 378 LEU A O 1
ATOM 3086 N N . GLN A 1 379 ? 45.213 -3.987 -6.444 1.00 94.81 379 GLN A N 1
ATOM 3087 C CA . GLN A 1 379 ? 45.999 -5.109 -6.956 1.00 94.81 379 GLN A CA 1
ATOM 3088 C C . GLN A 1 379 ? 45.457 -5.628 -8.297 1.00 94.81 379 GLN A C 1
ATOM 3090 O O . GLN A 1 379 ? 46.250 -5.979 -9.170 1.00 94.81 379 GLN A O 1
ATOM 3095 N N . GLU A 1 380 ? 44.136 -5.673 -8.467 1.00 93.25 380 GLU A N 1
ATOM 3096 C CA . GLU A 1 380 ? 43.485 -6.069 -9.721 1.00 93.25 380 GLU A CA 1
ATOM 3097 C C . GLU A 1 380 ? 43.777 -5.063 -10.844 1.00 93.25 380 GLU A C 1
ATOM 3099 O O . GLU A 1 380 ? 44.279 -5.479 -11.890 1.00 93.25 380 GLU A O 1
ATOM 3104 N N . LEU A 1 381 ? 43.635 -3.753 -10.595 1.00 94.06 381 LEU A N 1
ATOM 3105 C CA . LEU A 1 381 ? 43.994 -2.715 -11.577 1.00 94.06 381 LEU A CA 1
ATOM 3106 C C . LEU A 1 381 ? 45.463 -2.786 -12.002 1.00 94.06 381 LEU A C 1
ATOM 3108 O O . LEU A 1 381 ? 45.781 -2.626 -13.177 1.00 94.06 381 LEU A O 1
ATOM 3112 N N . ARG A 1 382 ? 46.383 -3.084 -11.077 1.00 96.12 382 ARG A N 1
ATOM 3113 C CA . ARG A 1 382 ? 47.807 -3.265 -11.414 1.00 96.12 382 ARG A CA 1
ATOM 3114 C C . ARG A 1 382 ? 48.054 -4.460 -12.333 1.00 96.12 382 ARG A C 1
ATOM 3116 O O . ARG A 1 382 ? 48.952 -4.405 -13.173 1.00 96.12 382 ARG A O 1
ATOM 3123 N N . ARG A 1 383 ? 47.284 -5.545 -12.187 1.00 95.38 383 ARG A N 1
ATOM 3124 C CA . ARG A 1 383 ? 47.367 -6.710 -13.087 1.00 95.38 383 ARG A CA 1
ATOM 3125 C C . ARG A 1 383 ? 46.806 -6.378 -14.465 1.00 95.38 383 ARG A C 1
ATOM 3127 O O . ARG A 1 383 ? 47.428 -6.729 -15.467 1.00 95.38 383 ARG A O 1
ATOM 3134 N N . GLU A 1 384 ? 45.676 -5.682 -14.514 1.00 94.19 384 GLU A N 1
ATOM 3135 C CA . GLU A 1 384 ? 45.052 -5.246 -15.764 1.00 94.19 384 GLU A CA 1
ATOM 3136 C C . GLU A 1 384 ? 45.958 -4.274 -16.529 1.00 94.19 384 GLU A C 1
ATOM 3138 O O . GLU A 1 384 ? 46.264 -4.512 -17.696 1.00 94.19 384 GLU A O 1
ATOM 3143 N N . LYS A 1 385 ? 46.517 -3.275 -15.835 1.00 97.06 385 LYS A N 1
ATOM 3144 C CA . LYS A 1 385 ? 47.524 -2.346 -16.364 1.00 97.06 385 LYS A CA 1
ATOM 3145 C C . LYS A 1 385 ? 48.706 -3.075 -16.998 1.00 97.06 385 LYS A C 1
ATOM 3147 O O . LYS A 1 385 ? 49.060 -2.788 -18.135 1.00 97.06 385 LYS A O 1
ATOM 3152 N N . LYS A 1 386 ? 49.291 -4.048 -16.287 1.00 96.44 386 LYS A N 1
ATOM 3153 C CA . LYS A 1 386 ? 50.430 -4.834 -16.790 1.00 96.44 386 LYS A CA 1
ATOM 3154 C C . LYS A 1 386 ? 50.060 -5.660 -18.026 1.00 96.44 386 LYS A C 1
ATOM 3156 O O . LYS A 1 386 ? 50.879 -5.824 -18.923 1.00 96.44 386 LYS A O 1
ATOM 3161 N N . THR A 1 387 ? 48.835 -6.179 -18.075 1.00 95.31 387 THR A N 1
ATOM 3162 C CA . THR A 1 387 ? 48.339 -6.960 -19.218 1.00 95.31 387 THR A CA 1
ATOM 3163 C C . THR A 1 387 ? 48.141 -6.068 -20.444 1.00 95.31 387 THR A C 1
ATOM 3165 O O . THR A 1 387 ? 48.580 -6.422 -21.534 1.00 95.31 387 THR A O 1
ATOM 3168 N N . LEU A 1 388 ? 47.546 -4.884 -20.269 1.00 93.94 388 LEU A N 1
ATOM 3169 C CA . LEU A 1 388 ? 47.401 -3.901 -21.346 1.00 93.94 388 LEU A CA 1
ATOM 3170 C C . LEU A 1 388 ? 48.750 -3.395 -21.851 1.00 93.94 388 LEU A C 1
ATOM 3172 O O . LEU A 1 388 ? 48.932 -3.285 -23.056 1.00 93.94 388 LEU A O 1
ATOM 3176 N N . GLU A 1 389 ? 49.708 -3.153 -20.957 1.00 96.88 389 GLU A N 1
ATOM 3177 C CA . GLU A 1 389 ? 51.060 -2.739 -21.335 1.00 96.88 389 GLU A CA 1
ATOM 3178 C C . GLU A 1 389 ? 51.756 -3.782 -22.225 1.00 96.88 389 GLU A C 1
ATOM 3180 O O . GLU A 1 389 ? 52.379 -3.428 -23.223 1.00 96.88 389 GLU A O 1
ATOM 3185 N N . LEU A 1 390 ? 51.614 -5.075 -21.904 1.00 96.44 390 LEU A N 1
ATOM 3186 C CA . LEU A 1 390 ? 52.140 -6.159 -22.739 1.00 96.44 390 LEU A CA 1
ATOM 3187 C C . LEU A 1 390 ? 51.455 -6.204 -24.111 1.00 96.44 390 LEU A C 1
ATOM 3189 O O . LEU A 1 390 ? 52.145 -6.290 -25.124 1.00 96.44 390 LEU A O 1
ATOM 3193 N N . ASN A 1 391 ? 50.126 -6.079 -24.151 1.00 93.75 391 ASN A N 1
ATOM 3194 C CA . ASN A 1 391 ? 49.361 -6.080 -25.402 1.00 93.75 391 ASN A CA 1
ATOM 3195 C C . ASN A 1 391 ? 49.696 -4.875 -26.297 1.00 93.75 391 ASN A C 1
ATOM 3197 O O . ASN A 1 391 ? 49.754 -5.014 -27.519 1.00 93.75 391 ASN A O 1
ATOM 3201 N N . ILE A 1 392 ? 49.921 -3.695 -25.705 1.00 96.31 392 ILE A N 1
ATOM 3202 C CA . ILE A 1 392 ? 50.360 -2.495 -26.431 1.00 96.31 392 ILE A CA 1
ATOM 3203 C C . ILE A 1 392 ? 51.721 -2.762 -27.071 1.00 96.31 392 ILE A C 1
ATOM 3205 O O . ILE A 1 392 ? 51.835 -2.647 -28.287 1.00 96.31 392 ILE A O 1
ATOM 3209 N N . ARG A 1 393 ? 52.714 -3.229 -26.300 1.00 96.25 393 ARG A N 1
ATOM 3210 C CA . ARG A 1 393 ? 54.056 -3.536 -26.829 1.00 96.25 393 ARG A CA 1
ATOM 3211 C C . ARG A 1 393 ? 54.035 -4.596 -27.931 1.00 96.25 393 ARG A C 1
ATOM 3213 O O . ARG A 1 393 ? 54.781 -4.487 -28.901 1.00 96.25 393 ARG A O 1
ATOM 3220 N N . GLU A 1 394 ? 53.198 -5.624 -27.796 1.00 96.31 394 GLU A N 1
ATOM 3221 C CA . GLU A 1 394 ? 53.047 -6.666 -28.817 1.00 96.31 394 GLU A CA 1
ATOM 3222 C C . GLU A 1 394 ? 52.506 -6.085 -30.130 1.00 96.31 394 GLU A C 1
ATOM 3224 O O . GLU A 1 394 ? 53.061 -6.342 -31.199 1.00 96.31 394 GLU A O 1
ATOM 3229 N N . ILE A 1 395 ? 51.468 -5.248 -30.055 1.00 92.75 395 ILE A N 1
ATOM 3230 C CA . ILE A 1 395 ? 50.861 -4.638 -31.242 1.00 92.75 395 ILE A CA 1
ATOM 3231 C C . ILE A 1 395 ? 51.776 -3.562 -31.838 1.00 92.75 395 ILE A C 1
ATOM 3233 O O . ILE A 1 395 ? 51.855 -3.461 -33.061 1.00 92.75 395 ILE A O 1
ATOM 3237 N N . GLU A 1 396 ? 52.512 -2.798 -31.029 1.00 95.56 396 GLU A N 1
ATOM 3238 C CA . GLU A 1 396 ? 53.548 -1.873 -31.511 1.00 95.56 396 GLU A CA 1
ATOM 3239 C C . GLU A 1 396 ? 54.642 -2.618 -32.277 1.00 95.56 396 GLU A C 1
ATOM 3241 O O . GLU A 1 396 ? 55.011 -2.199 -33.374 1.00 95.56 396 GLU A O 1
ATOM 3246 N N . SER A 1 397 ? 55.109 -3.751 -31.743 1.00 96.12 397 SER A N 1
ATOM 3247 C CA . SER A 1 397 ? 56.110 -4.608 -32.386 1.00 96.12 397 SER A CA 1
ATOM 3248 C C . SER A 1 397 ? 55.607 -5.188 -33.715 1.00 96.12 397 SER A C 1
ATOM 3250 O O . SER A 1 397 ? 56.284 -5.038 -34.735 1.00 96.12 397 SER A O 1
ATOM 3252 N N . ASP A 1 398 ? 54.396 -5.768 -33.751 1.00 93.25 398 ASP A N 1
ATOM 3253 C CA . ASP A 1 398 ? 53.779 -6.267 -34.996 1.00 93.25 398 ASP A CA 1
ATOM 3254 C C . ASP A 1 398 ? 53.615 -5.127 -36.008 1.00 93.25 398 ASP A C 1
ATOM 3256 O O . ASP A 1 398 ? 54.000 -5.246 -37.169 1.00 93.25 398 ASP A O 1
ATOM 3260 N N . THR A 1 399 ? 53.131 -3.963 -35.573 1.00 92.38 399 THR A N 1
ATOM 3261 C CA . THR A 1 399 ? 52.923 -2.810 -36.462 1.00 92.38 399 THR A CA 1
ATOM 3262 C C . THR A 1 399 ? 54.242 -2.257 -37.000 1.00 92.38 399 THR A C 1
ATOM 3264 O O . THR A 1 399 ? 54.321 -1.915 -38.180 1.00 92.38 399 THR A O 1
ATOM 3267 N N . ALA A 1 400 ? 55.300 -2.216 -36.187 1.00 94.38 400 ALA A N 1
ATOM 3268 C CA . ALA A 1 400 ? 56.638 -1.821 -36.617 1.00 94.38 400 ALA A CA 1
ATOM 3269 C C . ALA A 1 400 ? 57.231 -2.817 -37.627 1.00 94.38 400 ALA A C 1
ATOM 3271 O O . ALA A 1 400 ? 57.746 -2.398 -38.666 1.00 94.38 400 ALA A O 1
ATOM 3272 N N . ALA A 1 401 ? 57.093 -4.124 -37.383 1.00 94.06 401 ALA A N 1
ATOM 3273 C CA . ALA A 1 401 ? 57.516 -5.164 -38.320 1.00 94.06 401 ALA A CA 1
ATOM 3274 C C . ALA A 1 401 ? 56.770 -5.055 -39.662 1.00 94.06 401 ALA A C 1
ATOM 3276 O O . ALA A 1 401 ? 57.379 -5.120 -40.729 1.00 94.06 401 ALA A O 1
ATOM 3277 N N . ARG A 1 402 ? 55.458 -4.797 -39.618 1.00 92.00 402 ARG A N 1
ATOM 3278 C CA . ARG A 1 402 ? 54.608 -4.600 -40.803 1.00 92.00 402 ARG A CA 1
ATOM 3279 C C . ARG A 1 402 ? 54.956 -3.316 -41.556 1.00 92.00 402 ARG A C 1
ATOM 3281 O O . ARG A 1 402 ? 54.957 -3.323 -42.781 1.00 92.00 402 ARG A O 1
ATOM 3288 N N . ARG A 1 403 ? 55.285 -2.224 -40.858 1.00 92.81 403 ARG A N 1
ATOM 3289 C CA . ARG A 1 403 ? 55.780 -0.982 -41.482 1.00 92.81 403 ARG A CA 1
ATOM 3290 C C . ARG A 1 403 ? 57.122 -1.194 -42.172 1.00 92.81 403 ARG A C 1
ATOM 3292 O O . ARG A 1 403 ? 57.295 -0.717 -43.286 1.00 92.81 403 ARG A O 1
ATOM 3299 N N . LYS A 1 404 ? 58.033 -1.949 -41.552 1.00 93.38 404 LYS A N 1
ATOM 3300 C CA . LYS A 1 404 ? 59.308 -2.330 -42.170 1.00 93.38 404 LYS A CA 1
ATOM 3301 C C . LYS A 1 404 ? 59.081 -3.159 -43.438 1.00 93.38 404 LYS A C 1
ATOM 3303 O O . LYS A 1 404 ? 59.618 -2.813 -44.481 1.00 93.38 404 LYS A O 1
ATOM 3308 N N . GLN A 1 405 ? 58.202 -4.162 -43.375 1.00 90.81 405 GLN A N 1
ATOM 3309 C CA . GLN A 1 405 ? 57.807 -4.967 -44.536 1.00 90.81 405 GLN A CA 1
ATOM 3310 C C . GLN A 1 405 ? 57.164 -4.116 -45.648 1.00 90.81 405 GLN A C 1
ATOM 3312 O O . GLN A 1 405 ? 57.430 -4.335 -46.826 1.00 90.81 405 GLN A O 1
ATOM 3317 N N . ALA A 1 406 ? 56.329 -3.133 -45.295 1.00 89.19 406 ALA A N 1
ATOM 3318 C CA . ALA A 1 406 ? 55.753 -2.198 -46.260 1.00 89.19 406 ALA A CA 1
ATOM 3319 C C . ALA A 1 406 ? 56.836 -1.335 -46.921 1.00 89.19 406 ALA A C 1
ATOM 3321 O O . ALA A 1 406 ? 56.821 -1.192 -48.137 1.00 89.19 406 ALA A O 1
ATOM 3322 N N . GLY A 1 407 ? 57.797 -0.828 -46.143 1.00 87.12 407 GLY A N 1
ATOM 3323 C CA . GLY A 1 407 ? 58.926 -0.049 -46.654 1.00 87.12 407 GLY A CA 1
ATOM 3324 C C . GLY A 1 407 ? 59.843 -0.850 -47.582 1.00 87.12 407 GLY A C 1
ATOM 3325 O O . GLY A 1 407 ? 60.268 -0.329 -48.604 1.00 87.12 407 GLY A O 1
ATOM 3326 N N . GLU A 1 408 ? 60.099 -2.125 -47.274 1.00 88.25 408 GLU A N 1
ATOM 3327 C CA . GLU A 1 408 ? 60.867 -3.041 -48.134 1.00 88.25 408 GLU A CA 1
ATOM 3328 C C . GLU A 1 408 ? 60.132 -3.365 -49.449 1.00 88.25 408 GLU A C 1
ATOM 3330 O O . GLU A 1 408 ? 60.760 -3.469 -50.501 1.00 88.25 408 GLU A O 1
ATOM 3335 N N . MET A 1 409 ? 58.797 -3.478 -49.420 1.00 83.62 409 MET A N 1
ATOM 3336 C CA . MET A 1 409 ? 57.979 -3.626 -50.636 1.00 83.62 409 MET A CA 1
ATOM 3337 C C . MET A 1 409 ? 57.875 -2.323 -51.444 1.00 83.62 409 MET A C 1
ATOM 3339 O O . MET A 1 409 ? 57.731 -2.359 -52.659 1.00 83.62 409 MET A O 1
ATOM 3343 N N . GLU A 1 410 ? 57.943 -1.165 -50.787 1.00 81.50 410 GLU A N 1
ATOM 3344 C CA . GLU A 1 410 ? 57.938 0.144 -51.451 1.00 81.50 410 GLU A CA 1
ATOM 3345 C C . GLU A 1 410 ? 59.282 0.462 -52.112 1.00 81.50 410 GLU A C 1
ATOM 3347 O O . GLU A 1 410 ? 59.301 1.045 -53.191 1.00 81.50 410 GLU A O 1
ATOM 3352 N N . SER A 1 411 ? 60.399 0.049 -51.509 1.00 78.06 411 SER A N 1
ATOM 3353 C CA . SER A 1 411 ? 61.741 0.258 -52.063 1.00 78.06 411 SER A CA 1
ATOM 3354 C C . SER A 1 411 ? 62.116 -0.726 -53.176 1.00 78.06 411 SER A C 1
ATOM 3356 O O . SER A 1 411 ? 63.043 -0.451 -53.935 1.00 78.06 411 SER A O 1
ATOM 3358 N N . SER A 1 412 ? 61.404 -1.851 -53.292 1.00 68.62 412 SER A N 1
ATOM 3359 C CA . SER A 1 412 ? 61.595 -2.853 -54.352 1.00 68.62 412 SER A CA 1
ATOM 3360 C C . SER A 1 412 ? 60.673 -2.664 -55.564 1.00 68.62 412 SER A C 1
ATOM 3362 O O . SER A 1 412 ? 60.906 -3.292 -56.596 1.00 68.62 412 SER A O 1
ATOM 3364 N N . ALA A 1 413 ? 59.676 -1.775 -55.485 1.00 55.38 413 ALA A N 1
ATOM 3365 C CA . ALA A 1 413 ? 58.748 -1.510 -56.581 1.00 55.38 413 ALA A CA 1
ATOM 3366 C C . ALA A 1 413 ? 59.414 -0.653 -57.687 1.00 55.38 413 ALA A C 1
ATOM 3368 O O . ALA A 1 413 ? 59.769 0.502 -57.431 1.00 55.38 413 ALA A O 1
ATOM 3369 N N . PRO A 1 414 ? 59.572 -1.157 -58.929 1.00 47.38 414 PRO A N 1
ATOM 3370 C CA . PRO A 1 414 ? 60.128 -0.372 -60.027 1.00 47.38 414 PRO A CA 1
ATOM 3371 C C . PRO A 1 414 ? 59.154 0.740 -60.444 1.00 47.38 414 PRO A C 1
ATOM 3373 O O . PRO A 1 414 ? 57.984 0.481 -60.725 1.00 47.38 414 PRO A O 1
ATOM 3376 N N . LEU A 1 415 ? 59.643 1.980 -60.518 1.00 51.16 415 LEU A N 1
ATOM 3377 C CA . LEU A 1 415 ? 58.917 3.123 -61.078 1.00 51.16 415 LEU A CA 1
ATOM 3378 C C . LEU A 1 415 ? 58.913 3.014 -62.614 1.00 51.16 415 LEU A C 1
ATOM 3380 O O . LEU A 1 415 ? 59.937 3.244 -63.253 1.00 51.16 415 LEU A O 1
ATOM 3384 N N . GLY A 1 416 ? 57.773 2.652 -63.206 1.00 38.91 416 GLY A N 1
ATOM 3385 C CA . GLY A 1 416 ? 57.577 2.581 -64.658 1.00 38.91 416 GLY A CA 1
ATOM 3386 C C . GLY A 1 416 ? 56.108 2.794 -65.045 1.00 38.91 416 GLY A C 1
ATOM 3387 O O . GLY A 1 416 ? 55.234 2.463 -64.243 1.00 38.91 416 GLY A O 1
ATOM 3388 N N . PRO A 1 417 ? 55.842 3.399 -66.220 1.00 43.56 417 PRO A N 1
ATOM 3389 C CA . PRO A 1 417 ? 54.612 4.126 -66.506 1.00 43.56 417 PRO A CA 1
ATOM 3390 C C . PRO A 1 417 ? 53.397 3.220 -66.692 1.00 43.56 417 PRO A C 1
ATOM 3392 O O . PRO A 1 417 ? 53.476 2.095 -67.182 1.00 43.56 417 PRO A O 1
ATOM 3395 N N . GLU A 1 418 ? 52.276 3.783 -66.257 1.00 48.38 418 GLU A N 1
ATOM 3396 C CA . GLU A 1 418 ? 50.920 3.275 -66.354 1.00 48.38 418 GLU A CA 1
ATOM 3397 C C . GLU A 1 418 ? 50.551 2.950 -67.802 1.00 48.38 418 GLU A C 1
ATOM 3399 O O . GLU A 1 418 ? 50.666 3.821 -68.653 1.00 48.38 418 GLU A O 1
ATOM 3404 N N . GLU A 1 419 ? 50.032 1.746 -68.061 1.00 40.03 419 GLU A N 1
ATOM 3405 C CA . GLU A 1 419 ? 48.928 1.566 -69.010 1.00 40.03 419 GLU A CA 1
ATOM 3406 C C . GLU A 1 419 ? 48.254 0.184 -68.876 1.00 40.03 419 GLU A C 1
ATOM 3408 O O . GLU A 1 419 ? 48.822 -0.878 -69.114 1.00 40.03 419 GLU A O 1
ATOM 3413 N N . ALA A 1 420 ? 47.003 0.256 -68.420 1.00 48.12 420 ALA A N 1
ATOM 3414 C CA . ALA A 1 420 ? 45.810 -0.387 -68.966 1.00 48.12 420 ALA A CA 1
ATOM 3415 C C . ALA A 1 420 ? 45.736 -1.930 -69.206 1.00 48.12 420 ALA A C 1
ATOM 3417 O O . ALA A 1 420 ? 46.031 -2.427 -70.286 1.00 48.12 420 ALA A O 1
ATOM 3418 N N . ILE A 1 421 ? 45.042 -2.591 -68.248 1.00 52.94 421 ILE A N 1
ATOM 3419 C CA . ILE A 1 421 ? 43.973 -3.640 -68.367 1.00 52.94 421 ILE A CA 1
ATOM 3420 C C . ILE A 1 421 ? 44.352 -5.042 -68.943 1.00 52.94 421 ILE A C 1
ATOM 3422 O O . ILE A 1 421 ? 45.334 -5.193 -69.640 1.00 52.94 421 ILE A O 1
ATOM 3426 N N . HIS A 1 422 ? 43.689 -6.191 -68.699 1.00 46.19 422 HIS A N 1
ATOM 3427 C CA . HIS A 1 422 ? 42.322 -6.551 -68.290 1.00 46.19 422 HIS A CA 1
ATOM 3428 C C . HIS A 1 422 ? 42.272 -7.963 -67.646 1.00 46.19 422 HIS A C 1
ATOM 3430 O O . HIS A 1 422 ? 42.598 -8.962 -68.278 1.00 46.19 422 HIS A O 1
ATOM 3436 N N . GLU A 1 423 ? 41.727 -8.067 -66.431 1.00 44.78 423 GLU A N 1
ATOM 3437 C CA . GLU A 1 423 ? 40.956 -9.234 -65.966 1.00 44.78 423 GLU A CA 1
ATOM 3438 C C . GLU A 1 423 ? 39.628 -8.654 -65.444 1.00 44.78 423 GLU A C 1
ATOM 3440 O O . GLU A 1 423 ? 39.666 -7.582 -64.828 1.00 44.78 423 GLU A O 1
ATOM 3445 N N . PRO A 1 424 ? 38.441 -9.241 -65.696 1.00 55.53 424 PRO A N 1
ATOM 3446 C CA . PRO A 1 424 ? 37.189 -8.564 -65.380 1.00 55.53 424 PRO A CA 1
ATOM 3447 C C . PRO A 1 424 ? 37.106 -8.330 -63.870 1.00 55.53 424 PRO A C 1
ATOM 3449 O O . PRO A 1 424 ? 36.909 -9.278 -63.102 1.00 55.53 424 PRO A O 1
ATOM 3452 N N . ILE A 1 425 ? 37.235 -7.066 -63.450 1.00 56.06 425 ILE A N 1
ATOM 3453 C CA . ILE A 1 425 ? 37.165 -6.594 -62.056 1.00 56.06 425 ILE A CA 1
ATOM 3454 C C . ILE A 1 425 ? 35.948 -7.205 -61.340 1.00 56.06 425 ILE A C 1
ATOM 3456 O O . ILE A 1 425 ? 36.024 -7.588 -60.174 1.00 56.06 425 ILE A O 1
ATOM 3460 N N . SER A 1 426 ? 34.859 -7.413 -62.085 1.00 51.38 426 SER A N 1
ATOM 3461 C CA . SER A 1 426 ? 33.640 -8.101 -61.654 1.00 51.38 426 SER A CA 1
ATOM 3462 C C . SER A 1 426 ? 33.888 -9.490 -61.037 1.00 51.38 426 SER A C 1
ATOM 3464 O O . SER A 1 426 ? 33.397 -9.781 -59.946 1.00 51.38 426 SER A O 1
ATOM 3466 N N . SER A 1 427 ? 34.711 -10.340 -61.660 1.00 62.78 427 SER A N 1
ATOM 3467 C CA . SER A 1 427 ? 34.981 -11.704 -61.170 1.00 62.78 427 SER A CA 1
ATOM 3468 C C . SER A 1 427 ? 35.783 -11.716 -59.860 1.00 62.78 427 SER A C 1
ATOM 3470 O O . SER A 1 427 ? 35.571 -12.562 -58.985 1.00 62.78 427 SER A O 1
ATOM 3472 N N . ARG A 1 428 ? 36.665 -10.727 -59.691 1.00 55.69 428 ARG A N 1
ATOM 3473 C CA . ARG A 1 428 ? 37.574 -10.599 -58.550 1.00 55.69 428 ARG A CA 1
ATOM 3474 C C . ARG A 1 428 ? 36.892 -9.923 -57.361 1.00 55.69 428 ARG A C 1
ATOM 3476 O O . ARG A 1 428 ? 37.013 -10.413 -56.239 1.00 55.69 428 ARG A O 1
ATOM 3483 N N . ILE A 1 429 ? 36.073 -8.895 -57.612 1.00 64.44 429 ILE A N 1
ATOM 3484 C CA . ILE A 1 429 ? 35.163 -8.309 -56.614 1.00 64.44 429 ILE A CA 1
ATOM 3485 C C . ILE A 1 429 ? 34.173 -9.365 -56.120 1.00 64.44 429 ILE A C 1
ATOM 3487 O O . ILE A 1 429 ? 33.938 -9.457 -54.916 1.00 64.44 429 ILE A O 1
ATOM 3491 N N . LYS A 1 430 ? 33.645 -10.221 -57.006 1.00 70.38 430 LYS A N 1
ATOM 3492 C CA . LYS A 1 430 ? 32.728 -11.296 -56.609 1.00 70.38 430 LYS A CA 1
ATOM 3493 C C . LYS A 1 430 ? 33.394 -12.277 -55.640 1.00 70.38 430 LYS A C 1
ATOM 3495 O O . LYS A 1 430 ? 32.857 -12.487 -54.552 1.00 70.38 430 LYS A O 1
ATOM 3500 N N . LYS A 1 431 ? 34.601 -12.768 -55.948 1.00 73.44 431 LYS A N 1
ATOM 3501 C CA . LYS A 1 431 ? 35.369 -13.649 -55.043 1.00 73.44 431 LYS A CA 1
ATOM 3502 C C . LYS A 1 431 ? 35.695 -12.986 -53.700 1.00 73.44 431 LYS A C 1
ATOM 3504 O O . LYS A 1 431 ? 35.521 -13.619 -52.662 1.00 73.44 431 LYS A O 1
ATOM 3509 N N . LEU A 1 432 ? 36.112 -11.716 -53.699 1.00 70.69 432 LEU A N 1
ATOM 3510 C CA . LEU A 1 432 ? 36.421 -10.982 -52.465 1.00 70.69 432 LEU A CA 1
ATOM 3511 C C . LEU A 1 432 ? 35.162 -10.726 -51.615 1.00 70.69 432 LEU A C 1
ATOM 3513 O O . LEU A 1 432 ? 35.179 -10.845 -50.392 1.00 70.69 432 LEU A O 1
ATOM 3517 N N . SER A 1 433 ? 34.040 -10.412 -52.265 1.00 69.06 433 SER A N 1
ATOM 3518 C CA . SER A 1 433 ? 32.755 -10.235 -51.588 1.00 69.06 433 SER A CA 1
ATOM 3519 C C . SER A 1 433 ? 32.256 -11.547 -50.975 1.00 69.06 433 SER A C 1
ATOM 3521 O O . SER A 1 433 ? 31.696 -11.546 -49.880 1.00 69.06 433 SER A O 1
ATOM 3523 N N . GLU A 1 434 ? 32.507 -12.685 -51.628 1.00 79.69 434 GLU A N 1
ATOM 3524 C CA . GLU A 1 434 ? 32.161 -14.008 -51.109 1.00 79.69 434 GLU A CA 1
ATOM 3525 C C . GLU A 1 434 ? 33.032 -14.411 -49.917 1.00 79.69 434 GLU A C 1
ATOM 3527 O O . GLU A 1 434 ? 32.499 -14.946 -48.942 1.00 79.69 434 GLU A O 1
ATOM 3532 N N . THR A 1 435 ? 34.340 -14.132 -49.935 1.00 81.06 435 THR A N 1
ATOM 3533 C CA . THR A 1 435 ? 35.214 -14.404 -48.782 1.00 81.06 435 THR A CA 1
ATOM 3534 C C . THR A 1 435 ? 34.878 -13.508 -47.593 1.00 81.06 435 THR A C 1
ATOM 3536 O O . THR A 1 435 ? 34.743 -14.020 -46.482 1.00 81.06 435 THR A O 1
ATOM 3539 N N . MET A 1 436 ? 34.619 -12.215 -47.814 1.00 75.50 436 MET A N 1
ATOM 3540 C CA . MET A 1 436 ? 34.165 -11.296 -46.762 1.00 75.50 436 MET A CA 1
ATOM 3541 C C . MET A 1 436 ? 32.815 -11.720 -46.173 1.00 75.50 436 MET A C 1
ATOM 3543 O O . MET A 1 436 ? 32.670 -11.785 -44.954 1.00 75.50 436 MET A O 1
ATOM 3547 N N . ARG A 1 437 ? 31.841 -12.105 -47.011 1.00 80.06 437 ARG A N 1
ATOM 3548 C CA . ARG A 1 437 ? 30.547 -12.634 -46.539 1.00 80.06 437 ARG A CA 1
ATOM 3549 C C . ARG A 1 437 ? 30.713 -13.919 -45.731 1.00 80.06 437 ARG A C 1
ATOM 3551 O O . ARG A 1 437 ? 30.020 -14.093 -44.732 1.00 80.06 437 ARG A O 1
ATOM 3558 N N . LYS A 1 438 ? 31.613 -14.823 -46.136 1.00 85.81 438 LYS A N 1
ATOM 3559 C CA . LYS A 1 438 ? 31.907 -16.059 -45.390 1.00 85.81 438 LYS A CA 1
ATOM 3560 C C . LYS A 1 438 ? 32.575 -15.764 -44.044 1.00 85.81 438 LYS A C 1
ATOM 3562 O O . LYS A 1 438 ? 32.162 -16.354 -43.047 1.00 85.81 438 LYS A O 1
ATOM 3567 N N . SER A 1 439 ? 33.537 -14.839 -44.006 1.00 84.75 439 SER A N 1
ATOM 3568 C CA . SER A 1 439 ? 34.204 -14.407 -42.770 1.00 84.75 439 SER A CA 1
ATOM 3569 C C . SER A 1 439 ? 33.217 -13.753 -41.807 1.00 84.75 439 SER A C 1
ATOM 3571 O O . SER A 1 439 ? 33.091 -14.184 -40.666 1.00 84.75 439 SER A O 1
ATOM 3573 N N . HIS A 1 440 ? 32.412 -12.809 -42.298 1.00 84.19 440 HIS A N 1
ATOM 3574 C CA . HIS A 1 440 ? 31.407 -12.130 -41.487 1.00 84.19 440 HIS A CA 1
ATOM 3575 C C . HIS A 1 440 ? 30.339 -13.100 -40.956 1.00 84.19 440 HIS A C 1
ATOM 3577 O O . HIS A 1 440 ? 30.005 -13.072 -39.777 1.00 84.19 440 HIS A O 1
ATOM 3583 N N . LYS A 1 441 ? 29.859 -14.046 -41.781 1.00 87.94 441 LYS A N 1
ATOM 3584 C CA . LYS A 1 441 ? 28.954 -15.115 -41.317 1.00 87.94 441 LYS A CA 1
ATOM 3585 C C . LYS A 1 441 ? 29.588 -16.010 -40.248 1.00 87.94 441 LYS A C 1
ATOM 3587 O O . LYS A 1 441 ? 28.869 -16.539 -39.405 1.00 87.94 441 LYS A O 1
ATOM 3592 N N . LYS A 1 442 ? 30.903 -16.241 -40.294 1.00 90.00 442 LYS A N 1
ATOM 3593 C CA . LYS A 1 442 ? 31.618 -17.002 -39.261 1.00 90.00 442 LYS A CA 1
ATOM 3594 C C . LYS A 1 442 ? 31.682 -16.210 -37.953 1.00 90.00 442 LYS A C 1
ATOM 3596 O O . LYS A 1 442 ? 31.228 -16.723 -36.941 1.00 90.00 442 LYS A O 1
ATOM 3601 N N . GLU A 1 443 ? 32.119 -14.955 -37.997 1.00 85.31 443 GLU A N 1
ATOM 3602 C CA . GLU A 1 443 ? 32.174 -14.082 -36.816 1.00 85.31 443 GLU A CA 1
ATOM 3603 C C . GLU A 1 443 ? 30.806 -13.902 -36.152 1.00 85.31 443 GLU A C 1
ATOM 3605 O O . GLU A 1 443 ? 30.703 -13.910 -34.927 1.00 85.31 443 GLU A O 1
ATOM 3610 N N . LEU A 1 444 ? 29.741 -13.791 -36.950 1.00 84.31 444 LEU A N 1
ATOM 3611 C CA . LEU A 1 444 ? 28.381 -13.645 -36.438 1.00 84.31 444 LEU A CA 1
ATOM 3612 C C . LEU A 1 444 ? 27.915 -14.916 -35.710 1.00 84.31 444 LEU A C 1
ATOM 3614 O O . LEU A 1 444 ? 27.301 -14.815 -34.649 1.00 84.31 444 LEU A O 1
ATOM 3618 N N . ARG A 1 445 ? 28.285 -16.105 -36.210 1.00 90.44 445 ARG A N 1
ATOM 3619 C CA . ARG A 1 445 ? 28.050 -17.385 -35.517 1.00 90.44 445 ARG A CA 1
ATOM 3620 C C . ARG A 1 445 ? 28.873 -17.508 -34.236 1.00 90.44 445 ARG A C 1
ATOM 3622 O O . ARG A 1 445 ? 28.326 -17.905 -33.214 1.00 90.44 445 ARG A O 1
ATOM 3629 N N . ASP A 1 446 ? 30.141 -17.109 -34.258 1.00 88.56 446 ASP A N 1
ATOM 3630 C CA . ASP A 1 446 ? 31.010 -17.143 -33.074 1.00 88.56 446 ASP A CA 1
ATOM 3631 C C . ASP A 1 446 ? 30.531 -16.147 -31.997 1.00 88.56 446 ASP A C 1
ATOM 3633 O O . ASP A 1 446 ? 30.606 -16.413 -30.795 1.00 88.56 446 ASP A O 1
ATOM 3637 N N . CYS A 1 447 ? 29.986 -14.999 -32.410 1.00 84.38 447 CYS A N 1
ATOM 3638 C CA . CYS A 1 447 ? 29.334 -14.032 -31.527 1.00 84.38 447 CYS A CA 1
ATOM 3639 C C . CYS A 1 447 ? 28.044 -14.602 -30.916 1.00 84.38 447 CYS A C 1
ATOM 3641 O O . CYS A 1 447 ? 27.878 -14.578 -29.697 1.00 84.38 447 CYS A O 1
ATOM 3643 N N . GLN A 1 448 ? 27.171 -15.194 -31.738 1.00 87.31 448 GLN A N 1
ATOM 3644 C CA . GLN A 1 448 ? 25.955 -15.868 -31.268 1.00 87.31 448 GLN A CA 1
ATOM 3645 C C . GLN A 1 448 ? 26.273 -17.007 -30.290 1.00 87.31 448 GLN A C 1
ATOM 3647 O O . GLN A 1 448 ? 25.603 -17.136 -29.267 1.00 87.31 448 GLN A O 1
ATOM 3652 N N . TYR A 1 449 ? 27.326 -17.785 -30.552 1.00 92.56 449 TYR A N 1
ATOM 3653 C CA . TYR A 1 449 ? 27.771 -18.865 -29.674 1.00 92.56 449 TYR A CA 1
ATOM 3654 C C . TYR A 1 449 ? 28.262 -18.350 -28.314 1.00 92.56 449 TYR A C 1
ATOM 3656 O O . TYR A 1 449 ? 27.856 -18.869 -27.274 1.00 92.56 449 TYR A O 1
ATOM 3664 N N . ARG A 1 450 ? 29.072 -17.282 -28.292 1.00 89.62 450 ARG A N 1
ATOM 3665 C CA . ARG A 1 450 ? 29.511 -16.648 -27.035 1.00 89.62 450 ARG A CA 1
ATOM 3666 C C . ARG A 1 450 ? 28.343 -16.080 -26.231 1.00 89.62 450 ARG A C 1
ATOM 3668 O O . ARG A 1 450 ? 28.288 -16.296 -25.023 1.00 89.62 450 ARG A O 1
ATOM 3675 N N . ASN A 1 451 ? 27.391 -15.422 -26.892 1.00 82.69 451 ASN A N 1
ATOM 3676 C CA . ASN A 1 451 ? 26.198 -14.893 -26.230 1.00 82.69 451 ASN A CA 1
ATOM 3677 C C . ASN A 1 451 ? 25.329 -16.018 -25.653 1.00 82.69 451 ASN A C 1
ATOM 3679 O O . ASN A 1 451 ? 24.861 -15.910 -24.524 1.00 82.69 451 ASN A O 1
ATOM 3683 N N . MET A 1 452 ? 25.161 -17.123 -26.384 1.00 94.12 452 MET A N 1
ATOM 3684 C CA . MET A 1 452 ? 24.447 -18.305 -25.894 1.00 94.12 452 MET A CA 1
ATOM 3685 C C . MET A 1 452 ? 25.113 -18.900 -24.645 1.00 94.12 452 MET A C 1
ATOM 3687 O O . MET A 1 452 ? 24.417 -19.192 -23.675 1.00 94.12 452 MET A O 1
ATOM 3691 N N . LEU A 1 453 ? 26.445 -19.032 -24.624 1.00 91.50 453 LEU A N 1
ATOM 3692 C CA . LEU A 1 453 ? 27.168 -19.516 -23.440 1.00 91.50 453 LEU A CA 1
ATOM 3693 C C . LEU A 1 453 ? 27.004 -18.579 -22.234 1.00 91.50 453 LEU A C 1
ATOM 3695 O O . LEU A 1 453 ? 26.796 -19.052 -21.119 1.00 91.50 453 LEU A O 1
ATOM 3699 N N . GLN A 1 454 ? 27.043 -17.261 -22.449 1.00 86.00 454 GLN A N 1
ATOM 3700 C CA . GLN A 1 454 ? 26.797 -16.286 -21.381 1.00 86.00 454 GLN A CA 1
ATOM 3701 C C . GLN A 1 454 ? 25.364 -16.363 -20.843 1.00 86.00 454 GLN A C 1
ATOM 3703 O O . GLN A 1 454 ? 25.167 -16.296 -19.630 1.00 86.00 454 GLN A O 1
ATOM 3708 N N . ILE A 1 455 ? 24.366 -16.542 -21.716 1.00 83.00 455 ILE A N 1
ATOM 3709 C CA . ILE A 1 455 ? 22.968 -16.736 -21.309 1.00 83.00 455 ILE A CA 1
ATOM 3710 C C . ILE A 1 455 ? 22.842 -17.996 -20.447 1.00 83.00 455 ILE A C 1
ATOM 3712 O O . ILE A 1 455 ? 22.307 -17.914 -19.344 1.00 83.00 455 ILE A O 1
ATOM 3716 N N . GLN A 1 456 ? 23.419 -19.122 -20.876 1.00 90.69 456 GLN A N 1
ATOM 3717 C CA . GLN A 1 456 ? 23.400 -20.369 -20.102 1.00 90.69 456 GLN A CA 1
ATOM 3718 C C . GLN A 1 456 ? 24.097 -20.232 -18.739 1.00 90.69 456 GLN A C 1
ATOM 3720 O O . GLN A 1 456 ? 23.636 -20.779 -17.736 1.00 90.69 456 GLN A O 1
ATOM 3725 N N . GLU A 1 457 ? 25.207 -19.493 -18.667 1.00 90.31 457 GLU A N 1
ATOM 3726 C CA . GLU A 1 457 ? 25.891 -19.228 -17.399 1.00 90.31 457 GLU A CA 1
ATOM 3727 C C . GLU A 1 457 ? 25.030 -18.370 -16.457 1.00 90.31 457 GLU A C 1
ATOM 3729 O O . GLU A 1 457 ? 24.940 -18.658 -15.259 1.00 90.31 457 GLU A O 1
ATOM 3734 N N . MET A 1 458 ? 24.360 -17.341 -16.985 1.00 76.50 458 MET A N 1
ATOM 3735 C CA . MET A 1 458 ? 23.426 -16.519 -16.212 1.00 76.50 458 MET A CA 1
ATOM 3736 C C . MET A 1 458 ? 22.211 -17.319 -15.735 1.00 76.50 458 MET A C 1
ATOM 3738 O O . MET A 1 458 ? 21.808 -17.173 -14.581 1.00 76.50 458 MET A O 1
ATOM 3742 N N . GLU A 1 459 ? 21.656 -18.193 -16.576 1.00 84.44 459 GLU A N 1
ATOM 3743 C CA . GLU A 1 459 ? 20.545 -19.080 -16.217 1.00 84.44 459 GLU A CA 1
ATOM 3744 C C . GLU A 1 459 ? 20.926 -20.020 -15.069 1.00 84.44 459 GLU A C 1
ATOM 3746 O O . GLU A 1 459 ? 20.200 -20.087 -14.075 1.00 84.44 459 GLU A O 1
ATOM 3751 N N . ARG A 1 460 ? 22.112 -20.645 -15.123 1.00 92.19 460 ARG A N 1
ATOM 3752 C CA . ARG A 1 460 ? 22.629 -21.468 -14.014 1.00 92.19 460 ARG A CA 1
ATOM 3753 C C . ARG A 1 460 ? 22.798 -20.669 -12.722 1.00 92.19 460 ARG A C 1
ATOM 3755 O O . ARG A 1 460 ? 22.410 -21.136 -11.653 1.00 92.19 460 ARG A O 1
ATOM 3762 N N . LYS A 1 461 ? 23.353 -19.453 -12.793 1.00 85.81 461 LYS A N 1
ATOM 3763 C CA . LYS A 1 461 ? 23.496 -18.578 -11.611 1.00 85.81 461 LYS A CA 1
ATOM 3764 C C . LYS A 1 461 ? 22.133 -18.203 -11.022 1.00 85.81 461 LYS A C 1
ATOM 3766 O O . LYS A 1 461 ? 21.967 -18.222 -9.802 1.00 85.81 461 LYS A O 1
ATOM 3771 N N . MET A 1 462 ? 21.149 -17.909 -11.871 1.00 76.56 462 MET A N 1
ATOM 3772 C CA . MET A 1 462 ? 19.775 -17.634 -11.444 1.00 76.56 462 MET A CA 1
ATOM 3773 C C . MET A 1 462 ? 19.112 -18.851 -10.796 1.00 76.56 462 MET A C 1
ATOM 3775 O O . MET A 1 462 ? 18.385 -18.694 -9.816 1.00 76.56 462 MET A O 1
ATOM 3779 N N . GLU A 1 463 ? 19.360 -20.054 -11.302 1.00 90.88 463 GLU A N 1
ATOM 3780 C CA . GLU A 1 463 ? 18.817 -21.290 -10.742 1.00 90.88 463 GLU A CA 1
ATOM 3781 C C . GLU A 1 463 ? 19.371 -21.587 -9.341 1.00 90.88 463 GLU A C 1
ATOM 3783 O O . GLU A 1 463 ? 18.594 -21.831 -8.416 1.00 90.88 463 GLU A O 1
ATOM 3788 N N . ILE A 1 464 ? 20.684 -21.435 -9.139 1.00 89.38 464 ILE A N 1
ATOM 3789 C CA . ILE A 1 464 ? 21.321 -21.566 -7.817 1.00 89.38 464 ILE A CA 1
ATOM 3790 C C . ILE A 1 464 ? 20.736 -20.550 -6.823 1.00 89.38 464 ILE A C 1
ATOM 3792 O O . ILE A 1 464 ? 20.404 -20.903 -5.689 1.00 89.38 464 ILE A O 1
ATOM 3796 N N . LEU A 1 465 ? 20.549 -19.294 -7.245 1.00 81.50 465 LEU A N 1
ATOM 3797 C CA . LEU A 1 465 ? 19.938 -18.262 -6.400 1.00 81.50 465 LEU A CA 1
ATOM 3798 C C . LEU A 1 465 ? 18.475 -18.577 -6.060 1.00 81.50 465 LEU A C 1
ATOM 3800 O O . LEU A 1 465 ? 18.044 -18.358 -4.925 1.00 81.50 465 LEU A O 1
ATOM 3804 N N . ARG A 1 466 ? 17.698 -19.112 -7.011 1.00 83.06 466 ARG A N 1
ATOM 3805 C CA . ARG A 1 466 ? 16.317 -19.556 -6.758 1.00 83.06 466 ARG A CA 1
ATOM 3806 C C . ARG A 1 466 ? 16.281 -20.692 -5.739 1.00 83.06 466 ARG A C 1
ATOM 3808 O O . ARG A 1 466 ? 15.462 -20.627 -4.824 1.00 83.06 466 ARG A O 1
ATOM 3815 N N . ALA A 1 467 ? 17.175 -21.674 -5.851 1.00 89.06 467 ALA A N 1
ATOM 3816 C CA . ALA A 1 467 ? 17.279 -22.776 -4.898 1.00 89.06 467 ALA A CA 1
ATOM 3817 C C . ALA A 1 467 ? 17.620 -22.278 -3.480 1.00 89.06 467 ALA A C 1
ATOM 3819 O O . ALA A 1 467 ? 16.912 -22.613 -2.530 1.00 89.06 467 ALA A O 1
ATOM 3820 N N . ALA A 1 468 ? 18.616 -21.395 -3.343 1.00 84.00 468 ALA A N 1
ATOM 3821 C CA . ALA A 1 468 ? 18.992 -20.807 -2.055 1.00 84.00 468 ALA A CA 1
ATOM 3822 C C . ALA A 1 468 ? 17.839 -20.010 -1.411 1.00 84.00 468 ALA A C 1
ATOM 3824 O O . ALA A 1 468 ? 17.570 -20.136 -0.215 1.00 84.00 468 ALA A O 1
ATOM 3825 N N . HIS A 1 469 ? 17.099 -19.231 -2.207 1.00 76.88 469 HIS A N 1
ATOM 3826 C CA . HIS A 1 469 ? 15.923 -18.507 -1.718 1.00 76.88 469 HIS A CA 1
ATOM 3827 C C . HIS A 1 469 ? 14.781 -19.430 -1.282 1.00 76.88 469 HIS A C 1
ATOM 3829 O O . HIS A 1 469 ? 14.086 -19.118 -0.314 1.00 76.88 469 HIS A O 1
ATOM 3835 N N . MET A 1 470 ? 14.560 -20.540 -1.990 1.00 83.94 470 MET A N 1
ATOM 3836 C CA . MET A 1 470 ? 13.555 -21.533 -1.605 1.00 83.94 470 MET A CA 1
ATOM 3837 C C . MET A 1 470 ? 13.921 -22.204 -0.279 1.00 83.94 470 MET A C 1
ATOM 3839 O O . MET A 1 470 ? 13.062 -22.338 0.593 1.00 83.94 470 MET A O 1
ATOM 3843 N N . GLU A 1 471 ? 15.196 -22.545 -0.085 1.00 90.06 471 GLU A N 1
ATOM 3844 C CA . GLU A 1 471 ? 15.686 -23.107 1.173 1.00 90.06 471 GLU A CA 1
ATOM 3845 C C . GLU A 1 471 ? 15.497 -22.130 2.345 1.00 90.06 471 GLU A C 1
ATOM 3847 O O . GLU A 1 471 ? 15.008 -22.500 3.415 1.00 90.06 471 GLU A O 1
ATOM 3852 N N . GLU A 1 472 ? 15.813 -20.851 2.148 1.00 80.81 472 GLU A N 1
ATOM 3853 C CA . GLU A 1 472 ? 15.626 -19.840 3.184 1.00 80.81 472 GLU A CA 1
ATOM 3854 C C . GLU A 1 472 ? 14.148 -19.571 3.495 1.00 80.81 472 GLU A C 1
ATOM 3856 O O . GLU A 1 472 ? 13.779 -19.407 4.663 1.00 80.81 472 GLU A O 1
ATOM 3861 N N . ALA A 1 473 ? 13.285 -19.585 2.475 1.00 77.88 473 ALA A N 1
ATOM 3862 C CA . ALA A 1 473 ? 11.844 -19.487 2.663 1.00 77.88 473 ALA A CA 1
ATOM 3863 C C . ALA A 1 473 ? 11.313 -20.654 3.511 1.00 77.88 473 ALA A C 1
ATOM 3865 O O . ALA A 1 473 ? 10.511 -20.429 4.420 1.00 77.88 473 ALA A O 1
ATOM 3866 N N . GLU A 1 474 ? 11.795 -21.880 3.288 1.00 87.38 474 GLU A N 1
ATOM 3867 C CA . GLU A 1 474 ? 11.444 -23.033 4.124 1.00 87.38 474 GLU A CA 1
ATOM 3868 C C . GLU A 1 474 ? 11.988 -22.910 5.555 1.00 87.38 474 GLU A C 1
ATOM 3870 O O . GLU A 1 474 ? 11.252 -23.155 6.517 1.00 87.38 474 GLU A O 1
ATOM 3875 N N . ARG A 1 475 ? 13.220 -22.414 5.739 1.00 89.06 475 ARG A N 1
ATOM 3876 C CA . ARG A 1 475 ? 13.768 -22.105 7.076 1.00 89.06 475 ARG A CA 1
ATOM 3877 C C . ARG A 1 475 ? 12.942 -21.044 7.807 1.00 89.06 475 ARG A C 1
ATOM 3879 O O . ARG A 1 475 ? 12.762 -21.125 9.025 1.00 89.06 475 ARG A O 1
ATOM 3886 N N . LEU A 1 476 ? 12.438 -20.033 7.100 1.00 79.81 476 LEU A N 1
ATOM 3887 C CA . LEU A 1 476 ? 11.582 -19.002 7.687 1.00 79.81 476 LEU A CA 1
ATOM 3888 C C . LEU A 1 476 ? 10.205 -19.567 8.054 1.00 79.81 476 LEU A C 1
ATOM 3890 O O . LEU A 1 476 ? 9.729 -19.323 9.162 1.00 79.81 476 LEU A O 1
ATOM 3894 N N . LYS A 1 477 ? 9.594 -20.379 7.181 1.00 82.00 477 LYS A N 1
ATOM 3895 C CA . LYS A 1 477 ? 8.343 -21.093 7.485 1.00 82.00 477 LYS A CA 1
ATOM 3896 C C . LYS A 1 477 ? 8.493 -21.993 8.710 1.00 82.00 477 LYS A C 1
ATOM 3898 O O . LYS A 1 477 ? 7.612 -21.993 9.566 1.00 82.00 477 LYS A O 1
ATOM 3903 N N . ALA A 1 478 ? 9.604 -22.721 8.837 1.00 87.31 478 ALA A N 1
ATOM 3904 C CA . ALA A 1 478 ? 9.897 -23.538 10.014 1.00 87.31 478 ALA A CA 1
ATOM 3905 C C . ALA A 1 478 ? 9.965 -22.692 11.299 1.00 87.31 478 ALA A C 1
ATOM 3907 O O . ALA A 1 478 ? 9.303 -23.023 12.282 1.00 87.31 478 ALA A O 1
ATOM 3908 N N . ARG A 1 479 ? 10.662 -21.547 11.266 1.00 83.88 479 ARG A N 1
ATOM 3909 C CA . ARG A 1 479 ? 10.721 -20.603 12.398 1.00 83.88 479 ARG A CA 1
ATOM 3910 C C . ARG A 1 479 ? 9.355 -20.015 12.758 1.00 83.88 479 ARG A C 1
ATOM 3912 O O . ARG A 1 479 ? 9.044 -19.874 13.939 1.00 83.88 479 ARG A O 1
ATOM 3919 N N . ILE A 1 480 ? 8.526 -19.686 11.767 1.00 78.62 480 ILE A N 1
ATOM 3920 C CA . ILE A 1 480 ? 7.161 -19.190 12.000 1.00 78.62 480 ILE A CA 1
ATOM 3921 C C . ILE A 1 480 ? 6.300 -20.280 12.645 1.00 78.62 480 ILE A C 1
ATOM 3923 O O . ILE A 1 480 ? 5.641 -20.003 13.643 1.00 78.62 480 ILE A O 1
ATOM 3927 N N . ARG A 1 481 ? 6.352 -21.521 12.140 1.00 86.38 481 ARG A N 1
ATOM 3928 C CA . ARG A 1 481 ? 5.646 -22.668 12.739 1.00 86.38 481 ARG A CA 1
ATOM 3929 C C . ARG A 1 481 ? 6.061 -22.889 14.193 1.00 86.38 481 ARG A C 1
ATOM 3931 O O . ARG A 1 481 ? 5.199 -23.058 15.047 1.00 86.38 481 ARG A O 1
ATOM 3938 N N . GLN A 1 482 ? 7.357 -22.809 14.490 1.00 87.56 482 GLN A N 1
ATOM 3939 C CA . GLN A 1 482 ? 7.863 -22.915 15.858 1.00 87.56 482 GLN A CA 1
ATOM 3940 C C . GLN A 1 482 ? 7.307 -21.803 16.761 1.00 87.56 482 GLN A C 1
ATOM 3942 O O . GLN A 1 482 ? 6.729 -22.097 17.805 1.00 87.56 482 GLN A O 1
ATOM 3947 N N . LYS A 1 483 ? 7.378 -20.535 16.329 1.00 80.69 483 LYS A N 1
ATOM 3948 C CA . LYS A 1 483 ? 6.812 -19.407 17.092 1.00 80.69 483 LYS A CA 1
ATOM 3949 C C . LYS A 1 483 ? 5.302 -19.534 17.296 1.00 80.69 483 LYS A C 1
ATOM 3951 O O . LYS A 1 483 ? 4.800 -19.173 18.357 1.00 80.69 483 LYS A O 1
ATOM 3956 N N . MET A 1 484 ? 4.582 -20.041 16.300 1.00 79.88 484 MET A N 1
ATOM 3957 C CA . MET A 1 484 ? 3.142 -20.273 16.389 1.00 79.88 484 MET A CA 1
ATOM 3958 C C . MET A 1 484 ? 2.813 -21.379 17.399 1.00 79.88 484 MET A C 1
ATOM 3960 O O . MET A 1 484 ? 1.915 -21.202 18.218 1.00 79.88 484 MET A O 1
ATOM 3964 N N . ASN A 1 485 ? 3.590 -22.466 17.421 1.00 87.31 485 ASN A N 1
ATOM 3965 C CA . ASN A 1 485 ? 3.463 -23.519 18.430 1.00 87.31 485 ASN A CA 1
ATOM 3966 C C . ASN A 1 485 ? 3.731 -22.988 19.848 1.00 87.31 485 ASN A C 1
ATOM 3968 O O . ASN A 1 485 ? 3.016 -23.350 20.781 1.00 87.31 485 ASN A O 1
ATOM 3972 N N . ASP A 1 486 ? 4.704 -22.090 20.019 1.00 81.25 486 ASP A N 1
ATOM 3973 C CA . ASP A 1 486 ? 4.977 -21.458 21.315 1.00 81.25 486 ASP A CA 1
ATOM 3974 C C . ASP A 1 486 ? 3.835 -20.543 21.773 1.00 81.25 486 ASP A C 1
ATOM 3976 O O . ASP A 1 486 ? 3.483 -20.530 22.955 1.00 81.25 486 ASP A O 1
ATOM 3980 N N . ILE A 1 487 ? 3.234 -19.785 20.849 1.00 78.69 487 ILE A N 1
ATOM 3981 C CA . ILE A 1 487 ? 2.039 -18.975 21.129 1.00 78.69 487 ILE A CA 1
ATOM 3982 C C . ILE A 1 487 ? 0.885 -19.889 21.548 1.00 78.69 487 ILE A C 1
ATOM 3984 O O . ILE A 1 487 ? 0.275 -19.657 22.589 1.00 78.69 487 ILE A O 1
ATOM 3988 N N . HIS A 1 488 ? 0.649 -20.976 20.813 1.00 85.31 488 HIS A N 1
ATOM 3989 C CA . HIS A 1 488 ? -0.407 -21.930 21.136 1.00 85.31 488 HIS A CA 1
ATOM 3990 C C . HIS A 1 488 ? -0.208 -22.577 22.516 1.00 85.31 488 HIS A C 1
ATOM 3992 O O . HIS A 1 488 ? -1.148 -22.658 23.307 1.00 85.31 488 HIS A O 1
ATOM 3998 N N . ARG A 1 489 ? 1.027 -22.966 22.867 1.00 83.94 489 ARG A N 1
ATOM 3999 C CA . ARG A 1 489 ? 1.363 -23.477 24.211 1.00 83.94 489 ARG A CA 1
ATOM 4000 C C . ARG A 1 489 ? 1.041 -22.459 25.308 1.00 83.94 489 ARG A C 1
ATOM 4002 O O . ARG A 1 489 ? 0.495 -22.830 26.345 1.00 83.94 489 ARG A O 1
ATOM 4009 N N . ARG A 1 490 ? 1.326 -21.173 25.079 1.00 73.00 490 ARG A N 1
ATOM 4010 C CA . ARG A 1 490 ? 0.999 -20.093 26.029 1.00 73.00 490 ARG A CA 1
ATOM 4011 C C . ARG A 1 490 ? -0.499 -19.878 26.170 1.00 73.00 490 ARG A C 1
ATOM 4013 O O . ARG A 1 490 ? -0.975 -19.708 27.286 1.00 73.00 490 ARG A O 1
ATOM 4020 N N . GLU A 1 491 ? -1.242 -19.917 25.071 1.00 77.44 491 GLU A N 1
ATOM 4021 C CA . GLU A 1 491 ? -2.702 -19.820 25.107 1.00 77.44 491 GLU A CA 1
ATOM 4022 C C . GLU A 1 491 ? -3.327 -20.990 25.867 1.00 77.44 491 GLU A C 1
ATOM 4024 O O . GLU A 1 491 ? -4.213 -20.779 26.696 1.00 77.44 491 GLU A O 1
ATOM 4029 N N . GLN A 1 492 ? -2.847 -22.217 25.640 1.00 84.19 492 GLN A N 1
ATOM 4030 C CA . GLN A 1 492 ? -3.293 -23.388 26.397 1.00 84.19 492 GLN A CA 1
ATOM 4031 C C . GLN A 1 492 ? -3.003 -23.233 27.895 1.00 84.19 492 GLN A C 1
ATOM 4033 O O . GLN A 1 492 ? -3.880 -23.493 28.719 1.00 84.19 492 GLN A O 1
ATOM 4038 N N . LEU A 1 493 ? -1.810 -22.755 28.258 1.00 80.19 493 LEU A N 1
ATOM 4039 C CA . LEU A 1 493 ? -1.450 -22.496 29.652 1.00 80.19 493 LEU A CA 1
ATOM 4040 C C . LEU A 1 493 ? -2.333 -21.400 30.274 1.00 80.19 493 LEU A C 1
ATOM 4042 O O . LEU A 1 493 ? -2.849 -21.572 31.376 1.00 80.19 493 LEU A O 1
ATOM 4046 N N . HIS A 1 494 ? -2.591 -20.309 29.549 1.00 75.50 494 HIS A N 1
ATOM 4047 C CA . HIS A 1 494 ? -3.479 -19.239 30.004 1.00 75.50 494 HIS A CA 1
ATOM 4048 C C . HIS A 1 494 ? -4.924 -19.727 30.189 1.00 75.50 494 HIS A C 1
ATOM 4050 O O . HIS A 1 494 ? -5.580 -19.377 31.172 1.00 75.50 494 HIS A O 1
ATOM 4056 N N . LYS A 1 495 ? -5.420 -20.593 29.291 1.00 83.12 495 LYS A N 1
ATOM 4057 C CA . LYS A 1 495 ? -6.726 -21.255 29.438 1.00 83.12 495 LYS A CA 1
ATOM 4058 C C . LYS A 1 495 ? -6.779 -22.121 30.701 1.00 83.12 495 LYS A C 1
ATOM 4060 O O . LYS A 1 495 ? -7.774 -22.037 31.422 1.00 83.12 495 LYS A O 1
ATOM 4065 N N . ARG A 1 496 ? -5.722 -22.892 31.000 1.00 84.06 496 ARG A N 1
ATOM 4066 C CA . ARG A 1 496 ? -5.619 -23.698 32.234 1.00 84.06 496 ARG A CA 1
ATOM 4067 C C . ARG A 1 496 ? -5.640 -22.822 33.487 1.00 84.06 496 ARG A C 1
ATOM 4069 O O . ARG A 1 496 ? -6.468 -23.061 34.359 1.00 84.06 496 ARG A O 1
ATOM 4076 N N . LEU A 1 497 ? -4.839 -21.759 33.528 1.00 76.88 497 LEU A N 1
ATOM 4077 C CA . LEU A 1 497 ? -4.822 -20.799 34.640 1.00 76.88 497 LEU A CA 1
ATOM 4078 C C . LEU A 1 497 ? -6.186 -20.135 34.852 1.00 76.88 497 LEU A C 1
ATOM 4080 O O . LEU A 1 497 ? -6.711 -20.103 35.962 1.00 76.88 497 LEU A O 1
ATOM 4084 N N . LYS A 1 498 ? -6.818 -19.656 33.776 1.00 76.88 498 LYS A N 1
ATOM 4085 C CA . LYS A 1 498 ? -8.157 -19.053 33.841 1.00 76.88 498 LYS A CA 1
ATOM 4086 C C . LYS A 1 498 ? -9.218 -20.052 34.305 1.00 76.88 498 LYS A C 1
ATOM 4088 O O . LYS A 1 498 ? -10.207 -19.646 34.918 1.00 76.88 498 LYS A O 1
ATOM 4093 N N . HIS A 1 499 ? -9.063 -21.331 33.968 1.00 85.25 499 HIS A N 1
ATOM 4094 C CA . HIS A 1 499 ? -9.923 -22.389 34.481 1.00 85.25 499 HIS A CA 1
ATOM 4095 C C . HIS A 1 499 ? -9.692 -22.585 35.981 1.00 85.25 499 HIS A C 1
ATOM 4097 O O . HIS A 1 499 ? -10.642 -22.405 36.729 1.00 85.25 499 HIS A O 1
ATOM 4103 N N . GLN A 1 500 ? -8.453 -22.811 36.431 1.00 80.38 500 GLN A N 1
ATOM 4104 C CA . GLN A 1 500 ? -8.122 -22.977 37.853 1.00 80.38 500 GLN A CA 1
ATOM 4105 C C . GLN A 1 500 ? -8.593 -21.798 38.721 1.00 80.38 500 GLN A C 1
ATOM 4107 O O . GLN A 1 500 ? -9.196 -22.016 39.769 1.00 80.38 500 GLN A O 1
ATOM 4112 N N . ILE A 1 501 ? -8.398 -20.552 38.266 1.00 73.25 501 ILE A N 1
ATOM 4113 C CA . ILE A 1 501 ? -8.896 -19.350 38.957 1.00 73.25 501 ILE A CA 1
ATOM 4114 C C . ILE A 1 501 ? -10.423 -19.386 39.070 1.00 73.25 501 ILE A C 1
ATOM 4116 O O . ILE A 1 501 ? -10.967 -19.110 40.136 1.00 73.25 501 ILE A O 1
ATOM 4120 N N . ARG A 1 502 ? -11.138 -19.758 38.001 1.00 75.81 502 ARG A N 1
ATOM 4121 C CA . ARG A 1 502 ? -12.599 -19.918 38.060 1.00 75.81 502 ARG A CA 1
ATOM 4122 C C . ARG A 1 502 ? -13.008 -21.026 39.024 1.00 75.81 502 ARG A C 1
ATOM 4124 O O . ARG A 1 502 ? -13.946 -20.827 39.788 1.00 75.81 502 ARG A O 1
ATOM 4131 N N . THR A 1 503 ? -12.307 -22.157 39.033 1.00 79.75 503 THR A N 1
ATOM 4132 C CA . THR A 1 503 ? -12.570 -23.257 39.968 1.00 79.75 503 THR A CA 1
ATOM 4133 C C . THR A 1 503 ? -12.369 -22.805 41.411 1.00 79.75 503 THR A C 1
ATOM 4135 O O . THR A 1 503 ? -13.206 -23.102 42.254 1.00 79.75 503 THR A O 1
ATOM 4138 N N . MET A 1 504 ? -11.328 -22.013 41.685 1.00 73.94 504 MET A N 1
ATOM 4139 C CA . MET A 1 504 ? -11.097 -21.399 42.993 1.00 73.94 504 MET A CA 1
ATOM 4140 C C . MET A 1 504 ? -12.185 -20.420 43.401 1.00 73.94 504 MET A C 1
ATOM 4142 O O . MET A 1 504 ? -12.673 -20.503 44.521 1.00 73.94 504 MET A O 1
ATOM 4146 N N . VAL A 1 505 ? -12.558 -19.496 42.516 1.00 74.25 505 VAL A N 1
ATOM 4147 C CA . VAL A 1 505 ? -13.609 -18.510 42.796 1.00 74.25 505 VAL A CA 1
ATOM 4148 C C . VAL A 1 505 ? -14.928 -19.228 43.071 1.00 74.25 505 VAL A C 1
ATOM 4150 O O . VAL A 1 505 ? -15.605 -18.911 44.041 1.00 74.25 505 VAL A O 1
ATOM 4153 N N . ASN A 1 506 ? -15.255 -20.259 42.288 1.00 74.06 506 ASN A N 1
ATOM 4154 C CA . ASN A 1 506 ? -16.442 -21.082 42.506 1.00 74.06 506 ASN A CA 1
ATOM 4155 C C . ASN A 1 506 ? -16.356 -21.899 43.804 1.00 74.06 506 ASN A C 1
ATOM 4157 O O . ASN A 1 506 ? -17.360 -22.042 44.496 1.00 74.06 506 ASN A O 1
ATOM 4161 N N . TYR A 1 507 ? -15.179 -22.424 44.152 1.00 74.12 507 TYR A N 1
ATOM 4162 C CA . TYR A 1 507 ? -14.945 -23.123 45.417 1.00 74.12 507 TYR A CA 1
ATOM 4163 C C . TYR A 1 507 ? -15.106 -22.177 46.612 1.00 74.12 507 TYR A C 1
ATOM 4165 O O . TYR A 1 507 ? -15.804 -22.513 47.561 1.00 74.12 507 TYR A O 1
ATOM 4173 N N . GLN A 1 508 ? -14.532 -20.973 46.552 1.00 68.38 508 GLN A N 1
ATOM 4174 C CA . GLN A 1 508 ? -14.695 -19.942 47.579 1.00 68.38 508 GLN A CA 1
ATOM 4175 C C . GLN A 1 508 ? -16.150 -19.480 47.690 1.00 68.38 508 GLN A C 1
ATOM 4177 O O . GLN A 1 508 ? -16.670 -19.396 48.795 1.00 68.38 508 GLN A O 1
ATOM 4182 N N . ALA A 1 509 ? -16.836 -19.262 46.566 1.00 67.69 509 ALA A N 1
ATOM 4183 C CA . ALA A 1 509 ? -18.248 -18.887 46.555 1.00 67.69 509 ALA A CA 1
ATOM 4184 C C . ALA A 1 509 ? -19.148 -19.975 47.167 1.00 67.69 509 ALA A C 1
ATOM 4186 O O . ALA A 1 509 ? -20.091 -19.650 47.883 1.00 67.69 509 ALA A O 1
ATOM 4187 N N . LYS A 1 510 ? -18.846 -21.261 46.931 1.00 71.62 510 LYS A N 1
ATOM 4188 C CA . LYS A 1 510 ? -19.568 -22.393 47.540 1.00 71.62 510 LYS A CA 1
ATOM 4189 C C . LYS A 1 510 ? -19.242 -22.581 49.025 1.00 71.62 510 LYS A C 1
ATOM 4191 O O . LYS A 1 510 ? -20.127 -22.942 49.791 1.00 71.62 510 LYS A O 1
ATOM 4196 N N . ASN A 1 511 ? -18.004 -22.309 49.433 1.00 60.16 511 ASN A N 1
ATOM 4197 C CA . ASN A 1 511 ? -17.530 -22.540 50.799 1.00 60.16 511 ASN A CA 1
ATOM 4198 C C . ASN A 1 511 ? -17.562 -21.304 51.700 1.00 60.16 511 ASN A C 1
ATOM 4200 O O . ASN A 1 511 ? -17.248 -21.410 52.876 1.00 60.16 511 ASN A O 1
ATOM 4204 N N . MET A 1 512 ? -18.014 -20.147 51.217 1.00 56.62 512 MET A N 1
ATOM 4205 C CA . MET A 1 512 ? -18.296 -18.995 52.082 1.00 56.62 512 MET A CA 1
ATOM 4206 C C . MET A 1 512 ? -19.416 -19.253 53.111 1.00 56.62 512 MET A C 1
ATOM 4208 O O . MET A 1 512 ? -19.575 -18.452 54.025 1.00 56.62 512 MET A O 1
ATOM 4212 N N . ASN A 1 513 ? -20.127 -20.384 53.010 1.00 52.16 513 ASN A N 1
ATOM 4213 C CA . ASN A 1 513 ? -21.089 -20.859 54.010 1.00 52.16 513 ASN A CA 1
ATOM 4214 C C . ASN A 1 513 ? -20.617 -22.106 54.793 1.00 52.16 513 ASN A C 1
ATOM 4216 O O . ASN A 1 513 ? -21.371 -22.608 55.620 1.00 52.16 513 ASN A O 1
ATOM 4220 N N . ALA A 1 514 ? -19.409 -22.631 54.550 1.00 51.66 514 ALA A N 1
ATOM 4221 C CA . ALA A 1 514 ? -18.920 -23.859 55.184 1.00 51.66 514 ALA A CA 1
ATOM 4222 C C . ALA A 1 514 ? -17.478 -23.695 55.687 1.00 51.66 514 ALA A C 1
ATOM 4224 O O . ALA A 1 514 ? -16.601 -23.219 54.972 1.00 51.66 514 ALA A O 1
ATOM 4225 N N . THR A 1 515 ? -17.231 -24.113 56.929 1.00 48.34 515 THR A N 1
ATOM 4226 C CA . THR A 1 515 ? -15.950 -24.052 57.652 1.00 48.34 515 THR A CA 1
ATOM 4227 C C . THR A 1 515 ? -14.864 -24.906 56.986 1.00 48.34 515 THR A C 1
ATOM 4229 O O . THR A 1 515 ? -14.532 -25.993 57.453 1.00 48.34 515 THR A O 1
ATOM 4232 N N . VAL A 1 516 ? -14.303 -24.447 55.871 1.00 52.31 516 VAL A N 1
ATOM 4233 C CA . VAL A 1 516 ? -13.126 -25.074 55.260 1.00 52.31 516 VAL A CA 1
ATOM 4234 C C . VAL A 1 516 ? -11.868 -24.534 55.934 1.00 52.31 516 VAL A C 1
ATOM 4236 O O . VAL A 1 516 ? -11.731 -23.328 56.151 1.00 52.31 516 VAL A O 1
ATOM 4239 N N . SER A 1 517 ? -10.940 -25.435 56.269 1.00 64.25 517 SER A N 1
ATOM 4240 C CA . SER A 1 517 ? -9.702 -25.086 56.960 1.00 64.25 517 SER A CA 1
ATOM 4241 C C . SER A 1 517 ? -8.814 -24.180 56.102 1.00 64.25 517 SER A C 1
ATOM 4243 O O . SER A 1 517 ? -8.651 -24.352 54.890 1.00 64.25 517 SER A O 1
ATOM 4245 N N . VAL A 1 518 ? -8.208 -23.198 56.762 1.00 58.25 518 VAL A N 1
ATOM 4246 C CA . VAL A 1 518 ? -7.283 -22.215 56.181 1.00 58.25 518 VAL A CA 1
ATOM 4247 C C . VAL A 1 518 ? -6.140 -22.895 55.399 1.00 58.25 518 VAL A C 1
ATOM 4249 O O . VAL A 1 518 ? -5.634 -22.348 54.413 1.00 58.25 518 VAL A O 1
ATOM 4252 N N . GLU A 1 519 ? -5.766 -24.114 55.783 1.00 63.91 519 GLU A N 1
ATOM 4253 C CA . GLU A 1 519 ? -4.748 -24.952 55.147 1.00 63.91 519 GLU A CA 1
ATOM 4254 C C . GLU A 1 519 ? -5.068 -25.342 53.693 1.00 63.91 519 GLU A C 1
ATOM 4256 O O . GLU A 1 519 ? -4.148 -25.372 52.870 1.00 63.91 519 GLU A O 1
ATOM 4261 N N . GLU A 1 520 ? -6.335 -25.581 53.339 1.00 66.00 520 GLU A N 1
ATOM 4262 C CA . GLU A 1 520 ? -6.747 -25.930 51.967 1.00 66.00 520 GLU A CA 1
ATOM 4263 C C . GLU A 1 520 ? -6.535 -24.730 51.023 1.00 66.00 520 GLU A C 1
ATOM 4265 O O . GLU A 1 520 ? -5.892 -24.838 49.975 1.00 66.00 520 GLU A O 1
ATOM 4270 N N . CYS A 1 521 ? -6.966 -23.540 51.459 1.00 59.53 521 CYS A N 1
ATOM 4271 C CA . CYS A 1 521 ? -6.756 -22.279 50.743 1.00 59.53 521 CYS A CA 1
ATOM 4272 C C . CYS A 1 521 ? -5.264 -21.954 50.591 1.00 59.53 521 CYS A C 1
ATOM 4274 O O . CYS A 1 521 ? -4.814 -21.567 49.511 1.00 59.53 521 CYS A O 1
ATOM 4276 N N . ARG A 1 522 ? -4.462 -22.166 51.644 1.00 64.06 522 ARG A N 1
ATOM 4277 C CA . ARG A 1 522 ? -3.002 -21.988 51.584 1.00 64.06 522 ARG A CA 1
ATOM 4278 C C . ARG A 1 522 ? -2.350 -22.931 50.572 1.00 64.06 522 ARG A C 1
ATOM 4280 O O . ARG A 1 522 ? -1.416 -22.512 49.890 1.00 64.06 522 ARG A O 1
ATOM 4287 N N . ARG A 1 523 ? -2.816 -24.180 50.456 1.00 77.44 523 ARG A N 1
ATOM 4288 C CA . ARG A 1 523 ? -2.284 -25.165 49.497 1.00 77.44 523 ARG A CA 1
ATOM 4289 C C . ARG A 1 523 ? -2.506 -24.709 48.055 1.00 77.44 523 ARG A C 1
ATOM 4291 O O . ARG A 1 523 ? -1.573 -24.713 47.257 1.00 77.44 523 ARG A O 1
ATOM 4298 N N . ILE A 1 524 ? -3.713 -24.235 47.763 1.00 69.00 524 ILE A N 1
ATOM 4299 C CA . ILE A 1 524 ? -4.101 -23.747 46.439 1.00 69.00 524 ILE A CA 1
ATOM 4300 C C . ILE A 1 524 ? -3.325 -22.472 46.060 1.00 69.00 524 ILE A C 1
ATOM 4302 O O . ILE A 1 524 ? -2.791 -22.373 44.956 1.00 69.00 524 ILE A O 1
ATOM 4306 N N . VAL A 1 525 ? -3.181 -21.517 46.985 1.00 66.56 525 VAL A N 1
ATOM 4307 C CA . VAL A 1 525 ? -2.400 -20.289 46.742 1.00 66.56 525 VAL A CA 1
ATOM 4308 C C . VAL A 1 525 ? -0.928 -20.608 46.457 1.00 66.56 525 VAL A C 1
ATOM 4310 O O . VAL A 1 525 ? -0.326 -19.998 45.575 1.00 66.56 525 VAL A O 1
ATOM 4313 N N . ARG A 1 526 ? -0.337 -21.596 47.144 1.00 71.62 526 ARG A N 1
ATOM 4314 C CA . ARG A 1 526 ? 1.040 -22.038 46.855 1.00 71.62 526 ARG A CA 1
ATOM 4315 C C . ARG A 1 526 ? 1.180 -22.632 45.450 1.00 71.62 526 ARG A C 1
ATOM 4317 O O . ARG A 1 526 ? 2.182 -22.345 44.797 1.00 71.62 526 ARG A O 1
ATOM 4324 N N . ALA A 1 527 ? 0.195 -23.400 44.983 1.00 74.56 527 ALA A N 1
ATOM 4325 C CA . ALA A 1 527 ? 0.190 -23.950 43.626 1.00 74.56 527 ALA A CA 1
ATOM 4326 C C . ALA A 1 527 ? 0.142 -22.836 42.562 1.00 74.56 527 ALA A C 1
ATOM 4328 O O . ALA A 1 527 ? 0.960 -22.829 41.642 1.00 74.56 527 ALA A O 1
ATOM 4329 N N . LEU A 1 528 ? -0.715 -21.825 42.753 1.00 66.75 528 LEU A N 1
ATOM 4330 C CA . LEU A 1 528 ? -0.770 -20.651 41.872 1.00 66.75 528 LEU A CA 1
ATOM 4331 C C . LEU A 1 528 ? 0.545 -19.861 41.850 1.00 66.75 528 LEU A C 1
ATOM 4333 O O . LEU A 1 528 ? 0.993 -19.423 40.791 1.00 66.75 528 LEU A O 1
ATOM 4337 N N . ILE A 1 529 ? 1.190 -19.681 43.008 1.00 67.81 529 ILE A N 1
ATOM 4338 C CA . ILE A 1 529 ? 2.489 -18.998 43.090 1.00 67.81 529 ILE A CA 1
ATOM 4339 C C . ILE A 1 529 ? 3.569 -19.784 42.332 1.00 67.81 529 ILE A C 1
ATOM 4341 O O . ILE A 1 529 ? 4.421 -19.173 41.685 1.00 67.81 529 ILE A O 1
ATOM 4345 N N . GLN A 1 530 ? 3.556 -21.119 42.388 1.00 75.62 530 GLN A N 1
ATOM 4346 C CA . GLN A 1 530 ? 4.494 -21.950 41.627 1.00 75.62 530 GLN A CA 1
ATOM 4347 C C . GLN A 1 530 ? 4.271 -21.839 40.113 1.00 75.62 530 GLN A C 1
ATOM 4349 O O . GLN A 1 530 ? 5.241 -21.617 39.389 1.00 75.62 530 GLN A O 1
ATOM 4354 N N . GLU A 1 531 ? 3.027 -21.898 39.628 1.00 70.25 531 GLU A N 1
ATOM 4355 C CA . GLU A 1 531 ? 2.731 -21.701 38.198 1.00 70.25 531 GLU A CA 1
ATOM 4356 C C . GLU A 1 531 ? 3.092 -20.285 37.715 1.00 70.25 531 GLU A C 1
ATOM 4358 O O . GLU A 1 531 ? 3.672 -20.123 36.639 1.00 70.25 531 GLU A O 1
ATOM 4363 N N . ALA A 1 532 ? 2.838 -19.251 38.525 1.00 63.84 532 ALA A N 1
ATOM 4364 C CA . ALA A 1 532 ? 3.221 -17.875 38.203 1.00 63.84 532 ALA A CA 1
ATOM 4365 C C . ALA A 1 532 ? 4.749 -17.687 38.118 1.00 63.84 532 ALA A C 1
ATOM 4367 O O . ALA A 1 532 ? 5.241 -16.933 37.277 1.00 63.84 532 ALA A O 1
ATOM 4368 N N . ARG A 1 533 ? 5.521 -18.391 38.956 1.00 70.69 533 ARG A N 1
ATOM 4369 C CA . ARG A 1 533 ? 6.993 -18.404 38.872 1.00 70.69 533 ARG A CA 1
ATOM 4370 C C . ARG A 1 533 ? 7.489 -19.108 37.612 1.00 70.69 533 ARG A C 1
ATOM 4372 O O . ARG A 1 533 ? 8.437 -18.632 36.999 1.00 70.69 533 ARG A O 1
ATOM 4379 N N . LEU A 1 534 ? 6.824 -20.184 37.198 1.00 77.00 534 LEU A N 1
ATOM 4380 C CA . LEU A 1 534 ? 7.149 -20.917 35.972 1.00 77.00 534 LEU A CA 1
ATOM 4381 C C . LEU A 1 534 ? 6.898 -20.051 34.723 1.00 77.00 534 LEU A C 1
ATOM 4383 O O . LEU A 1 534 ? 7.730 -20.004 33.820 1.00 77.00 534 LEU A O 1
ATOM 4387 N N . LEU A 1 535 ? 5.816 -19.263 34.727 1.00 66.12 535 LEU A N 1
ATOM 4388 C CA . LEU A 1 535 ? 5.545 -18.239 33.710 1.00 66.12 535 LEU A CA 1
ATOM 4389 C C . LEU A 1 535 ? 6.622 -17.152 33.642 1.00 66.12 535 LEU A C 1
ATOM 4391 O O . LEU A 1 535 ? 6.979 -16.715 32.548 1.00 66.12 535 LEU A O 1
ATOM 4395 N N . ARG A 1 536 ? 7.125 -16.705 34.798 1.00 67.69 536 ARG A N 1
ATOM 4396 C CA . ARG A 1 536 ? 8.185 -15.695 34.858 1.00 67.69 536 ARG A CA 1
ATOM 4397 C C . ARG A 1 536 ? 9.514 -16.251 34.333 1.00 67.69 536 ARG A C 1
ATOM 4399 O O . ARG A 1 536 ? 10.126 -15.600 33.498 1.00 67.69 536 ARG A O 1
ATOM 4406 N N . ALA A 1 537 ? 9.887 -17.479 34.699 1.00 73.25 537 ALA A N 1
ATOM 4407 C CA . ALA A 1 537 ? 11.081 -18.145 34.166 1.00 73.25 537 ALA A CA 1
ATOM 4408 C C . ALA A 1 537 ? 11.027 -18.311 32.632 1.00 73.25 537 ALA A C 1
ATOM 4410 O O . ALA A 1 537 ? 11.975 -17.964 31.934 1.00 73.25 537 ALA A O 1
ATOM 4411 N N . MET A 1 538 ? 9.876 -18.724 32.082 1.00 68.62 538 MET A N 1
ATOM 4412 C CA . MET A 1 538 ? 9.663 -18.807 30.627 1.00 68.62 538 MET A CA 1
ATOM 4413 C C . MET A 1 538 ? 9.678 -17.444 29.908 1.00 68.62 538 MET A C 1
ATOM 4415 O O . MET A 1 538 ? 9.824 -17.381 28.682 1.00 68.62 538 MET A O 1
ATOM 4419 N N . ALA A 1 539 ? 9.427 -16.350 30.630 1.00 62.16 539 ALA A N 1
ATOM 4420 C CA . ALA A 1 539 ? 9.519 -14.997 30.093 1.00 62.16 539 ALA A CA 1
ATOM 4421 C C . ALA A 1 539 ? 10.967 -14.482 30.128 1.00 62.16 539 ALA A C 1
ATOM 4423 O O . ALA A 1 539 ? 11.401 -13.866 29.159 1.00 62.16 539 ALA A O 1
ATOM 4424 N N . GLU A 1 540 ? 11.713 -14.790 31.190 1.00 64.25 540 GLU A N 1
ATOM 4425 C CA . GLU A 1 540 ? 13.119 -14.406 31.379 1.00 64.25 540 GLU A CA 1
ATOM 4426 C C . GLU A 1 540 ? 14.072 -15.163 30.431 1.00 64.25 540 GLU A C 1
ATOM 4428 O O . GLU A 1 540 ? 15.000 -14.558 29.897 1.00 64.25 540 GLU A O 1
ATOM 4433 N N . GLU A 1 541 ? 13.797 -16.430 30.087 1.00 60.25 541 GLU A N 1
ATOM 4434 C CA . GLU A 1 541 ? 14.553 -17.164 29.049 1.00 60.25 541 GLU A CA 1
ATOM 4435 C C . GLU A 1 541 ? 14.532 -16.458 27.673 1.00 60.25 541 GLU A C 1
ATOM 4437 O O . GLU A 1 541 ? 15.461 -16.614 26.881 1.00 60.25 541 GLU A O 1
ATOM 4442 N N . ARG A 1 542 ? 13.531 -15.604 27.389 1.00 51.56 542 ARG A N 1
ATOM 4443 C CA . ARG A 1 542 ? 13.485 -14.814 26.143 1.00 51.56 542 ARG A CA 1
ATOM 4444 C C . ARG A 1 542 ? 14.407 -13.600 26.128 1.00 51.56 542 ARG A C 1
ATOM 4446 O O . ARG A 1 542 ? 14.809 -13.207 25.035 1.00 51.56 542 ARG A O 1
ATOM 4453 N N . GLU A 1 543 ? 14.740 -13.006 27.274 1.00 47.41 543 GLU A N 1
ATOM 4454 C CA . GLU A 1 543 ? 15.660 -11.855 27.309 1.00 47.41 543 GLU A CA 1
ATOM 4455 C C . GLU A 1 543 ? 17.110 -12.272 27.027 1.00 47.41 543 GLU A C 1
ATOM 4457 O O . GLU A 1 543 ? 17.904 -11.483 26.504 1.00 47.41 543 GLU A O 1
ATOM 4462 N N . ILE A 1 544 ? 17.437 -13.537 27.302 1.00 50.59 544 ILE A N 1
ATOM 4463 C CA . ILE A 1 544 ? 18.762 -14.112 27.063 1.00 50.59 544 ILE A CA 1
ATOM 4464 C C . ILE A 1 544 ? 18.951 -14.428 25.566 1.00 50.59 544 ILE A C 1
ATOM 4466 O O . ILE A 1 544 ? 19.998 -14.098 25.006 1.00 50.59 544 ILE A O 1
ATOM 4470 N N . ASP A 1 545 ? 17.917 -14.927 24.879 1.00 46.12 545 ASP A N 1
ATOM 4471 C CA . ASP A 1 545 ? 17.979 -15.225 23.438 1.00 46.12 545 ASP A CA 1
ATOM 4472 C C . ASP A 1 545 ? 17.851 -13.984 22.537 1.00 46.12 545 ASP A C 1
ATOM 4474 O O . ASP A 1 545 ? 18.475 -13.925 21.475 1.00 46.12 545 ASP A O 1
ATOM 4478 N N . SER A 1 546 ? 17.112 -12.941 22.940 1.00 46.00 546 SER A N 1
ATOM 4479 C CA . SER A 1 546 ? 17.015 -11.703 22.142 1.00 46.00 546 SER A CA 1
ATOM 4480 C C . SER A 1 546 ? 18.338 -10.937 22.030 1.00 46.00 546 SER A C 1
ATOM 4482 O O . SER A 1 546 ? 18.529 -10.195 21.068 1.00 46.00 546 SER A O 1
ATOM 4484 N N . ASN A 1 547 ? 19.267 -11.156 22.966 1.00 42.47 547 ASN A N 1
ATOM 4485 C CA . ASN A 1 547 ? 20.599 -10.548 22.958 1.00 42.47 547 ASN A CA 1
ATOM 4486 C C . ASN A 1 547 ? 21.681 -11.444 22.318 1.00 42.47 547 ASN A C 1
ATOM 4488 O O . ASN A 1 547 ? 22.808 -10.982 22.129 1.00 42.47 547 ASN A O 1
ATOM 4492 N N . GLN A 1 548 ? 21.356 -12.691 21.945 1.00 41.75 548 GLN A N 1
ATOM 4493 C CA . GLN A 1 548 ? 22.293 -13.647 21.333 1.00 41.75 548 GLN A CA 1
ATOM 4494 C C . GLN A 1 548 ? 22.041 -13.967 19.853 1.00 41.75 548 GLN A C 1
ATOM 4496 O O . GLN A 1 548 ? 22.837 -14.689 19.254 1.00 41.75 548 GLN A O 1
ATOM 4501 N N . VAL A 1 549 ? 21.040 -13.368 19.197 1.00 43.59 549 VAL A N 1
ATOM 4502 C CA . VAL A 1 549 ? 20.934 -13.441 17.726 1.00 43.59 549 VAL A CA 1
ATOM 4503 C C . VAL A 1 549 ? 21.894 -12.433 17.080 1.00 43.59 549 VAL A C 1
ATOM 4505 O O . VAL A 1 549 ? 21.499 -11.469 16.425 1.00 43.59 549 VAL A O 1
ATOM 4508 N N . GLN A 1 550 ? 23.197 -12.662 17.258 1.00 44.91 550 GLN A N 1
ATOM 4509 C CA . GLN A 1 550 ? 24.175 -12.232 16.269 1.00 44.91 550 GLN A CA 1
ATOM 4510 C C . GLN A 1 550 ? 23.889 -13.024 14.990 1.00 44.91 550 GLN A C 1
ATOM 4512 O O . GLN A 1 550 ? 23.875 -14.252 14.992 1.00 44.91 550 GLN A O 1
ATOM 4517 N N . PHE A 1 551 ? 23.649 -12.321 13.884 1.00 38.34 551 PHE A N 1
ATOM 4518 C CA . PHE A 1 551 ? 23.786 -12.900 12.552 1.00 38.34 551 PHE A CA 1
ATOM 4519 C C . PHE A 1 551 ? 25.244 -13.344 12.388 1.00 38.34 551 PHE A C 1
ATOM 4521 O O . PHE A 1 551 ? 26.116 -12.555 12.028 1.00 38.34 551 PHE A O 1
ATOM 4528 N N . CYS A 1 552 ? 25.526 -14.596 12.729 1.00 38.75 552 CYS A N 1
ATOM 4529 C CA . CYS A 1 552 ? 26.840 -15.185 12.562 1.00 38.75 552 CYS A CA 1
ATOM 4530 C C . CYS A 1 552 ? 27.104 -15.410 11.064 1.00 38.75 552 CYS A C 1
ATOM 4532 O O . CYS A 1 552 ? 26.443 -16.221 10.421 1.00 38.75 552 CYS A O 1
ATOM 4534 N N . ASN A 1 553 ? 28.122 -14.717 10.552 1.00 45.38 553 ASN A N 1
ATOM 4535 C CA . ASN A 1 553 ? 29.005 -15.162 9.470 1.00 45.38 553 ASN A CA 1
ATOM 4536 C C . ASN A 1 553 ? 28.415 -15.348 8.059 1.00 45.38 553 ASN A C 1
ATOM 4538 O O . ASN A 1 553 ? 28.784 -16.297 7.369 1.00 45.38 553 ASN A O 1
ATOM 4542 N N . LEU A 1 554 ? 27.601 -14.412 7.564 1.00 46.91 554 LEU A N 1
ATOM 4543 C CA . LEU A 1 554 ? 27.597 -14.161 6.117 1.00 46.91 554 LEU A CA 1
ATOM 4544 C C . LEU A 1 554 ? 28.634 -13.067 5.813 1.00 46.91 554 LEU A C 1
ATOM 4546 O O . LEU A 1 554 ? 28.582 -12.020 6.459 1.00 46.91 554 LEU A O 1
ATOM 4550 N N . PRO A 1 555 ? 29.567 -13.270 4.861 1.00 60.69 555 PRO A N 1
ATOM 4551 C CA . PRO A 1 555 ? 30.436 -12.204 4.371 1.00 60.69 555 PRO A CA 1
ATOM 4552 C C . PRO A 1 555 ? 29.598 -10.979 3.995 1.00 60.69 555 PRO A C 1
ATOM 4554 O O . PRO A 1 555 ? 28.539 -11.129 3.381 1.00 60.69 555 PRO A O 1
ATOM 4557 N N . ASP A 1 556 ? 30.063 -9.775 4.332 1.00 53.25 556 ASP A N 1
ATOM 4558 C CA . ASP A 1 556 ? 29.355 -8.514 4.048 1.00 53.25 556 ASP A CA 1
ATOM 4559 C C . ASP A 1 556 ? 28.962 -8.376 2.570 1.00 53.25 556 ASP A C 1
ATOM 4561 O O . ASP A 1 556 ? 27.979 -7.719 2.247 1.00 53.25 556 ASP A O 1
ATOM 4565 N N . GLU A 1 557 ? 29.695 -9.022 1.664 1.00 60.94 557 GLU A N 1
ATOM 4566 C CA . GLU A 1 557 ? 29.376 -9.103 0.237 1.00 60.94 557 GLU A CA 1
ATOM 4567 C C . GLU A 1 557 ? 28.115 -9.926 -0.035 1.00 60.94 557 GLU A C 1
ATOM 4569 O O . GLU A 1 557 ? 27.297 -9.508 -0.846 1.00 60.94 557 GLU A O 1
ATOM 4574 N N . ILE A 1 558 ? 27.885 -11.026 0.688 1.00 59.72 558 ILE A N 1
ATOM 4575 C CA . ILE A 1 558 ? 26.639 -11.793 0.590 1.00 59.72 558 ILE A CA 1
ATOM 4576 C C . ILE A 1 558 ? 25.507 -11.026 1.265 1.00 59.72 558 ILE A C 1
ATOM 4578 O O . ILE A 1 558 ? 24.425 -10.978 0.706 1.00 59.72 558 ILE A O 1
ATOM 4582 N N . TYR A 1 559 ? 25.734 -10.347 2.394 1.00 59.59 559 TYR A N 1
ATOM 4583 C CA . TYR A 1 559 ? 24.686 -9.534 3.027 1.00 59.59 559 TYR A CA 1
ATOM 4584 C C . TYR A 1 559 ? 24.292 -8.320 2.168 1.00 59.59 559 TYR A C 1
ATOM 4586 O O . TYR A 1 559 ? 23.105 -8.015 2.038 1.00 59.59 559 TYR A O 1
ATOM 4594 N N . LYS A 1 560 ? 25.262 -7.665 1.513 1.00 69.06 560 LYS A N 1
ATOM 4595 C CA . LYS A 1 560 ? 25.039 -6.586 0.535 1.00 69.06 560 LYS A CA 1
ATOM 4596 C C . LYS A 1 560 ? 24.394 -7.097 -0.746 1.00 69.06 560 LYS A C 1
ATOM 4598 O O . LYS A 1 560 ? 23.484 -6.455 -1.246 1.00 69.06 560 LYS A O 1
ATOM 4603 N N . MET A 1 561 ? 24.796 -8.262 -1.248 1.00 63.66 561 MET A N 1
ATOM 4604 C CA . MET A 1 561 ? 24.168 -8.889 -2.413 1.00 63.66 561 MET A CA 1
ATOM 4605 C C . MET A 1 561 ? 22.756 -9.391 -2.084 1.00 63.66 561 MET A C 1
ATOM 4607 O O . MET A 1 561 ? 21.870 -9.311 -2.922 1.00 63.66 561 MET A O 1
ATOM 4611 N N . PHE A 1 562 ? 22.509 -9.825 -0.849 1.00 55.97 562 PHE A N 1
ATOM 4612 C CA . PHE A 1 562 ? 21.208 -10.256 -0.346 1.00 55.97 562 PHE A CA 1
ATOM 4613 C C . PHE A 1 562 ? 20.265 -9.072 -0.109 1.00 55.97 562 PHE A C 1
ATOM 4615 O O . PHE A 1 562 ? 19.099 -9.141 -0.481 1.00 55.97 562 PHE A O 1
ATOM 4622 N N . THR A 1 563 ? 20.764 -7.951 0.421 1.00 62.81 563 THR A N 1
ATOM 4623 C CA . THR A 1 563 ? 20.000 -6.692 0.515 1.00 62.81 563 THR A CA 1
ATOM 4624 C C . THR A 1 563 ? 19.790 -6.046 -0.852 1.00 62.81 563 THR A C 1
ATOM 4626 O O . THR A 1 563 ? 18.692 -5.563 -1.107 1.00 62.81 563 THR A O 1
ATOM 4629 N N . PHE A 1 564 ? 20.763 -6.125 -1.762 1.00 61.47 564 PHE A N 1
ATOM 4630 C CA . PHE A 1 564 ? 20.630 -5.724 -3.164 1.00 61.47 564 PHE A CA 1
ATOM 4631 C C . PHE A 1 564 ? 19.615 -6.600 -3.910 1.00 61.47 564 PHE A C 1
ATOM 4633 O O . PHE A 1 564 ? 18.773 -6.065 -4.616 1.00 61.47 564 PHE A O 1
ATOM 4640 N N . LEU A 1 565 ? 19.604 -7.921 -3.702 1.00 58.00 565 LEU A N 1
ATOM 4641 C CA . LEU A 1 565 ? 18.610 -8.838 -4.275 1.00 58.00 565 LEU A CA 1
ATOM 4642 C C . LEU A 1 565 ? 17.228 -8.665 -3.635 1.00 58.00 565 LEU A C 1
ATOM 4644 O O . LEU A 1 565 ? 16.233 -8.730 -4.344 1.00 58.00 565 LEU A O 1
ATOM 4648 N N . LEU A 1 566 ? 17.126 -8.375 -2.335 1.00 61.38 566 LEU A N 1
ATOM 4649 C CA . LEU A 1 566 ? 15.864 -7.996 -1.682 1.00 61.38 566 LEU A CA 1
ATOM 4650 C C . LEU A 1 566 ? 15.344 -6.641 -2.177 1.00 61.38 566 LEU A C 1
ATOM 4652 O O . LEU A 1 566 ? 14.139 -6.495 -2.362 1.00 61.38 566 LEU A O 1
ATOM 4656 N N . GLN A 1 567 ? 16.226 -5.674 -2.438 1.00 59.41 567 GLN A N 1
ATOM 4657 C CA . GLN A 1 567 ? 15.881 -4.377 -3.028 1.00 59.41 567 GLN A CA 1
ATOM 4658 C C . GLN A 1 567 ? 15.505 -4.509 -4.508 1.00 59.41 567 GLN A C 1
ATOM 4660 O O . GLN A 1 567 ? 14.511 -3.924 -4.925 1.00 59.41 567 GLN A O 1
ATOM 4665 N N . MET A 1 568 ? 16.204 -5.343 -5.280 1.00 55.66 568 MET A N 1
ATOM 4666 C CA . MET A 1 568 ? 15.870 -5.671 -6.670 1.00 55.66 568 MET A CA 1
ATOM 4667 C C . MET A 1 568 ? 14.566 -6.466 -6.761 1.00 55.66 568 MET A C 1
ATOM 4669 O O . MET A 1 568 ? 13.740 -6.170 -7.609 1.00 55.66 568 MET A O 1
ATOM 4673 N N . LYS A 1 569 ? 14.296 -7.395 -5.837 1.00 48.81 569 LYS A N 1
ATOM 4674 C CA . LYS A 1 569 ? 13.034 -8.155 -5.766 1.00 48.81 569 LYS A CA 1
ATOM 4675 C C . LYS A 1 569 ? 11.880 -7.314 -5.210 1.00 48.81 569 LYS A C 1
ATOM 4677 O O . LYS A 1 569 ? 10.728 -7.542 -5.570 1.00 48.81 569 LYS A O 1
ATOM 4682 N N . ALA A 1 570 ? 12.166 -6.296 -4.396 1.00 50.09 570 ALA A N 1
ATOM 4683 C CA . ALA A 1 570 ? 11.211 -5.242 -4.066 1.00 50.09 570 ALA A CA 1
ATOM 4684 C C . ALA A 1 570 ? 10.939 -4.332 -5.279 1.00 50.09 570 ALA A C 1
ATOM 4686 O O . ALA A 1 570 ? 9.797 -3.927 -5.467 1.00 50.09 570 ALA A O 1
ATOM 4687 N N . LEU A 1 571 ? 11.929 -4.080 -6.141 1.00 48.78 571 LEU A N 1
ATOM 4688 C CA . LEU A 1 571 ? 11.799 -3.287 -7.371 1.00 48.78 571 LEU A CA 1
ATOM 4689 C C . LEU A 1 571 ? 11.192 -4.058 -8.559 1.00 48.78 571 LEU A C 1
ATOM 4691 O O . LEU A 1 571 ? 10.487 -3.448 -9.346 1.00 48.78 571 LEU A O 1
ATOM 4695 N N . GLU A 1 572 ? 11.354 -5.378 -8.663 1.00 48.59 572 GLU A N 1
ATOM 4696 C CA . GLU A 1 572 ? 10.644 -6.247 -9.623 1.00 48.59 572 GLU A CA 1
ATOM 4697 C C . GLU A 1 572 ? 9.245 -6.616 -9.108 1.00 48.59 572 GLU A C 1
ATOM 4699 O O . GLU A 1 572 ? 8.276 -6.748 -9.862 1.00 48.59 572 GLU A O 1
ATOM 4704 N N . GLY A 1 573 ? 9.109 -6.702 -7.785 1.00 41.66 573 GLY A N 1
ATOM 4705 C CA . GLY A 1 573 ? 7.840 -6.847 -7.099 1.00 41.66 573 GLY A CA 1
ATOM 4706 C C . GLY A 1 573 ? 7.001 -5.578 -7.134 1.00 41.66 573 GLY A C 1
ATOM 4707 O O . GLY A 1 573 ? 5.787 -5.701 -7.094 1.00 41.66 573 GLY A O 1
ATOM 4708 N N . LEU A 1 574 ? 7.570 -4.372 -7.242 1.00 45.53 574 LEU A N 1
ATOM 4709 C CA . LEU A 1 574 ? 6.787 -3.132 -7.217 1.00 45.53 574 LEU A CA 1
ATOM 4710 C C . LEU A 1 574 ? 5.903 -2.961 -8.462 1.00 45.53 574 LEU A C 1
ATOM 4712 O O . LEU A 1 574 ? 4.724 -2.698 -8.268 1.00 45.53 574 LEU A O 1
ATOM 4716 N N . PRO A 1 575 ? 6.358 -3.175 -9.709 1.00 51.69 575 PRO A N 1
ATOM 4717 C CA . PRO A 1 575 ? 5.495 -3.156 -10.883 1.00 51.69 575 PRO A CA 1
ATOM 4718 C C . PRO A 1 575 ? 4.455 -4.271 -10.850 1.00 51.69 575 PRO A C 1
ATOM 4720 O O . PRO A 1 575 ? 3.323 -4.018 -11.230 1.00 51.69 575 PRO A O 1
ATOM 4723 N N . ALA A 1 576 ? 4.776 -5.465 -10.335 1.00 47.44 576 ALA A N 1
ATOM 4724 C CA . ALA A 1 576 ? 3.846 -6.595 -10.256 1.00 47.44 576 ALA A CA 1
ATOM 4725 C C . ALA A 1 576 ? 2.842 -6.486 -9.091 1.00 47.44 576 ALA A C 1
ATOM 4727 O O . ALA A 1 576 ? 1.668 -6.785 -9.276 1.00 47.44 576 ALA A O 1
ATOM 4728 N N . LEU A 1 577 ? 3.240 -6.003 -7.908 1.00 48.09 577 LEU A N 1
ATOM 4729 C CA . LEU A 1 577 ? 2.361 -5.674 -6.777 1.00 48.09 577 LEU A CA 1
ATOM 4730 C C . LEU A 1 577 ? 1.602 -4.381 -7.021 1.00 48.09 577 LEU A C 1
ATOM 4732 O O . LEU A 1 577 ? 0.463 -4.299 -6.587 1.00 48.09 577 LEU A O 1
ATOM 4736 N N . GLN A 1 578 ? 2.157 -3.396 -7.726 1.00 55.44 578 GLN A N 1
ATOM 4737 C CA . GLN A 1 578 ? 1.388 -2.257 -8.211 1.00 55.44 578 GLN A CA 1
ATOM 4738 C C . GLN A 1 578 ? 0.474 -2.682 -9.350 1.00 55.44 578 GLN A C 1
ATOM 4740 O O . GLN A 1 578 ? -0.654 -2.235 -9.331 1.00 55.44 578 GLN A O 1
ATOM 4745 N N . LEU A 1 579 ? 0.826 -3.604 -10.256 1.00 52.75 579 LEU A N 1
ATOM 4746 C CA . LEU A 1 579 ? -0.123 -4.171 -11.226 1.00 52.75 579 LEU A CA 1
ATOM 4747 C C . LEU A 1 579 ? -1.174 -5.036 -10.546 1.00 52.75 579 LEU A C 1
ATOM 4749 O O . LEU A 1 579 ? -2.289 -5.068 -11.037 1.00 52.75 579 LEU A O 1
ATOM 4753 N N . ARG A 1 580 ? -0.859 -5.734 -9.451 1.00 53.47 580 ARG A N 1
ATOM 4754 C CA . ARG A 1 580 ? -1.785 -6.611 -8.717 1.00 53.47 580 ARG A CA 1
ATOM 4755 C C . ARG A 1 580 ? -2.660 -5.817 -7.757 1.00 53.47 580 ARG A C 1
ATOM 4757 O O . ARG A 1 580 ? -3.841 -6.114 -7.687 1.00 53.47 580 ARG A O 1
ATOM 4764 N N . LYS A 1 581 ? -2.147 -4.750 -7.134 1.00 60.09 581 LYS A N 1
ATOM 4765 C CA . LYS A 1 581 ? -2.912 -3.735 -6.387 1.00 60.09 581 LYS A CA 1
ATOM 4766 C C . LYS A 1 581 ? -3.667 -2.792 -7.319 1.00 60.09 581 LYS A C 1
ATOM 4768 O O . LYS A 1 581 ? -4.754 -2.391 -6.959 1.00 60.09 581 LYS A O 1
ATOM 4773 N N . LYS A 1 582 ? -3.177 -2.481 -8.524 1.00 61.59 582 LYS A N 1
ATOM 4774 C CA . LYS A 1 582 ? -3.887 -1.735 -9.587 1.00 61.59 582 LYS A CA 1
ATOM 4775 C C . LYS A 1 582 ? -4.870 -2.638 -10.317 1.00 61.59 582 LYS A C 1
ATOM 4777 O O . LYS A 1 582 ? -5.925 -2.149 -10.663 1.00 61.59 582 LYS A O 1
ATOM 4782 N N . LYS A 1 583 ? -4.622 -3.945 -10.475 1.00 61.56 583 LYS A N 1
ATOM 4783 C CA . LYS A 1 583 ? -5.622 -4.946 -10.900 1.00 61.56 583 LYS A CA 1
ATOM 4784 C C . LYS A 1 583 ? -6.634 -5.195 -9.799 1.00 61.56 583 LYS A C 1
ATOM 4786 O O . LYS A 1 583 ? -7.788 -5.322 -10.138 1.00 61.56 583 LYS A O 1
ATOM 4791 N N . GLN A 1 584 ? -6.264 -5.234 -8.520 1.00 58.66 584 GLN A N 1
ATOM 4792 C CA . GLN A 1 584 ? -7.211 -5.355 -7.404 1.00 58.66 584 GLN A CA 1
ATOM 4793 C C . GLN A 1 584 ? -7.981 -4.060 -7.180 1.00 58.66 584 GLN A C 1
ATOM 4795 O O . GLN A 1 584 ? -9.161 -4.142 -6.901 1.00 58.66 584 GLN A O 1
ATOM 4800 N N . ARG A 1 585 ? -7.371 -2.883 -7.356 1.00 55.12 585 ARG A N 1
ATOM 4801 C CA . ARG A 1 585 ? -8.060 -1.585 -7.356 1.00 55.12 585 ARG A CA 1
ATOM 4802 C C . ARG A 1 585 ? -8.918 -1.429 -8.596 1.00 55.12 585 ARG A C 1
ATOM 4804 O O . ARG A 1 585 ? -10.033 -0.997 -8.437 1.00 55.12 585 ARG A O 1
ATOM 4811 N N . ARG A 1 586 ? -8.486 -1.872 -9.781 1.00 57.00 586 ARG A N 1
ATOM 4812 C CA . ARG A 1 586 ? -9.325 -1.953 -10.990 1.00 57.00 586 ARG A CA 1
ATOM 4813 C C . ARG A 1 586 ? -10.372 -3.057 -10.897 1.00 57.00 586 ARG A C 1
ATOM 4815 O O . ARG A 1 586 ? -11.395 -2.914 -11.525 1.00 57.00 586 ARG A O 1
ATOM 4822 N N . LYS A 1 587 ? -10.165 -4.136 -10.138 1.00 55.56 587 LYS A N 1
ATOM 4823 C CA . LYS A 1 587 ? -11.150 -5.207 -9.901 1.00 55.56 587 LYS A CA 1
ATOM 4824 C C . LYS A 1 587 ? -12.161 -4.764 -8.847 1.00 55.56 587 LYS A C 1
ATOM 4826 O O . LYS A 1 587 ? -13.336 -4.927 -9.091 1.00 55.56 587 LYS A O 1
ATOM 4831 N N . LYS A 1 588 ? -11.732 -4.106 -7.763 1.00 52.31 588 LYS A N 1
ATOM 4832 C CA . LYS A 1 588 ? -12.600 -3.411 -6.797 1.00 52.31 588 LYS A CA 1
ATOM 4833 C C . LYS A 1 588 ? -13.319 -2.221 -7.432 1.00 52.31 588 LYS A C 1
ATOM 4835 O O . LYS A 1 588 ? -14.494 -2.071 -7.185 1.00 52.31 588 LYS A O 1
ATOM 4840 N N . GLN A 1 589 ? -12.672 -1.435 -8.294 1.00 53.59 589 GLN A N 1
ATOM 4841 C CA . GLN A 1 589 ? -13.307 -0.357 -9.065 1.00 53.59 589 GLN A CA 1
ATOM 4842 C C . GLN A 1 589 ? -14.188 -0.899 -10.188 1.00 53.59 589 GLN A C 1
ATOM 4844 O O . GLN A 1 589 ? -15.164 -0.251 -10.491 1.00 53.59 589 GLN A O 1
ATOM 4849 N N . ARG A 1 590 ? -13.907 -2.062 -10.794 1.00 56.69 590 ARG A N 1
ATOM 4850 C CA . ARG A 1 590 ? -14.815 -2.716 -11.761 1.00 56.69 590 ARG A CA 1
ATOM 4851 C C . ARG A 1 590 ? -16.011 -3.381 -11.075 1.00 56.69 590 ARG A C 1
ATOM 4853 O O . ARG A 1 590 ? -17.083 -3.366 -11.652 1.00 56.69 590 ARG A O 1
ATOM 4860 N N . LEU A 1 591 ? -15.832 -3.921 -9.866 1.00 51.56 591 LEU A N 1
ATOM 4861 C CA . LEU A 1 591 ? -16.909 -4.459 -9.022 1.00 51.56 591 LEU A CA 1
ATOM 4862 C C . LEU A 1 591 ? -17.741 -3.334 -8.375 1.00 51.56 591 LEU A C 1
ATOM 4864 O O . LEU A 1 591 ? -18.953 -3.445 -8.283 1.00 51.56 591 LEU A O 1
ATOM 4868 N N . ALA A 1 592 ? -17.123 -2.209 -8.008 1.00 47.41 592 ALA A N 1
ATOM 4869 C CA . ALA A 1 592 ? -17.841 -1.003 -7.595 1.00 47.41 592 ALA A CA 1
ATOM 4870 C C . ALA A 1 592 ? -18.492 -0.288 -8.796 1.00 47.41 592 ALA A C 1
ATOM 4872 O O . ALA A 1 592 ? -19.587 0.239 -8.669 1.00 47.41 592 ALA A O 1
ATOM 4873 N N . ALA A 1 593 ? -17.878 -0.326 -9.988 1.00 53.31 593 ALA A N 1
ATOM 4874 C CA . ALA A 1 593 ? -18.461 0.223 -11.217 1.00 53.31 593 ALA A CA 1
ATOM 4875 C C . ALA A 1 593 ? -19.577 -0.648 -11.819 1.00 53.31 593 ALA A C 1
ATOM 4877 O O . ALA A 1 593 ? -20.278 -0.168 -12.704 1.00 53.31 593 ALA A O 1
ATOM 4878 N N . SER A 1 594 ? -19.775 -1.898 -11.373 1.00 63.22 594 SER A N 1
ATOM 4879 C CA . SER A 1 594 ? -20.954 -2.677 -11.785 1.00 63.22 594 SER A CA 1
ATOM 4880 C C . SER A 1 594 ? -22.244 -2.228 -11.087 1.00 63.22 594 SER A C 1
ATOM 4882 O O . SER A 1 594 ? -23.320 -2.438 -11.643 1.00 63.22 594 SER A O 1
ATOM 4884 N N . LEU A 1 595 ? -22.137 -1.565 -9.928 1.00 78.56 595 LEU A N 1
ATOM 4885 C CA . LEU A 1 595 ? -23.250 -0.989 -9.163 1.00 78.56 595 LEU A CA 1
ATOM 4886 C C . LEU A 1 595 ? -23.122 0.541 -9.137 1.00 78.56 595 LEU A C 1
ATOM 4888 O O . LEU A 1 595 ? -22.838 1.139 -8.094 1.00 78.56 595 LEU A O 1
ATOM 4892 N N . SER A 1 596 ? -23.274 1.166 -10.311 1.00 87.25 596 SER A N 1
ATOM 4893 C CA . SER A 1 596 ? -23.328 2.627 -10.418 1.00 87.25 596 SER A CA 1
ATOM 4894 C C . SER A 1 596 ? -24.471 3.190 -9.571 1.00 87.25 596 SER A C 1
ATOM 4896 O O . SER A 1 596 ? -25.503 2.539 -9.399 1.00 87.25 596 SER A O 1
ATOM 4898 N N . ASP A 1 597 ? -24.291 4.411 -9.059 1.00 89.75 597 ASP A N 1
ATOM 4899 C CA . ASP A 1 597 ? -25.327 5.100 -8.278 1.00 89.75 597 ASP A CA 1
ATOM 4900 C C . ASP A 1 597 ? -26.650 5.185 -9.052 1.00 89.75 597 ASP A C 1
ATOM 4902 O O . ASP A 1 597 ? -27.694 4.944 -8.463 1.00 89.75 597 ASP A O 1
ATOM 4906 N N . GLU A 1 598 ? -26.601 5.388 -10.373 1.00 93.00 598 GLU A N 1
ATOM 4907 C CA . GLU A 1 598 ? -27.777 5.404 -11.256 1.00 93.00 598 GLU A CA 1
ATOM 4908 C C . GLU A 1 598 ? -28.577 4.091 -11.215 1.00 93.00 598 GLU A C 1
ATOM 4910 O O . GLU A 1 598 ? -29.807 4.102 -11.201 1.00 93.00 598 GLU A O 1
ATOM 4915 N N . LYS A 1 599 ? -27.898 2.935 -11.169 1.00 92.56 599 LYS A N 1
ATOM 4916 C CA . LYS A 1 599 ? -28.573 1.632 -11.090 1.00 92.56 599 LYS A CA 1
ATOM 4917 C C . LYS A 1 599 ? -29.175 1.387 -9.714 1.00 92.56 599 LYS A C 1
ATOM 4919 O O . LYS A 1 599 ? -30.245 0.792 -9.631 1.00 92.56 599 LYS A O 1
ATOM 4924 N N . LEU A 1 600 ? -28.500 1.825 -8.649 1.00 94.25 600 LEU A N 1
ATOM 4925 C CA . LEU A 1 600 ? -29.043 1.736 -7.292 1.00 94.25 600 LEU A CA 1
ATOM 4926 C C . LEU A 1 600 ? -30.224 2.687 -7.102 1.00 94.25 600 LEU A C 1
ATOM 4928 O O . LEU A 1 600 ? -31.190 2.318 -6.449 1.00 94.25 600 LEU A O 1
ATOM 4932 N N . GLU A 1 601 ? -30.178 3.871 -7.705 1.00 95.38 601 GLU A N 1
ATOM 4933 C CA . GLU A 1 601 ? -31.275 4.836 -7.710 1.00 95.38 601 GLU A CA 1
ATOM 4934 C C . GLU A 1 601 ? -32.491 4.277 -8.456 1.00 95.38 601 GLU A C 1
ATOM 4936 O O . GLU A 1 601 ? -33.586 4.220 -7.893 1.00 95.38 601 GLU A O 1
ATOM 4941 N N . TYR A 1 602 ? -32.285 3.726 -9.658 1.00 95.44 602 TYR A N 1
ATOM 4942 C CA . TYR A 1 602 ? -33.339 3.023 -10.392 1.00 95.44 602 TYR A CA 1
ATOM 4943 C C . TYR A 1 602 ? -33.926 1.858 -9.583 1.00 95.44 602 TYR A C 1
ATOM 4945 O O . TYR A 1 602 ? -35.143 1.712 -9.491 1.00 95.44 602 TYR A O 1
ATOM 4953 N N . LEU A 1 603 ? -33.072 1.035 -8.970 1.00 94.56 603 LEU A N 1
ATOM 4954 C CA . LEU A 1 603 ? -33.511 -0.097 -8.159 1.00 94.56 603 LEU A CA 1
ATOM 4955 C C . LEU A 1 603 ? -34.283 0.363 -6.916 1.00 94.56 603 LEU A C 1
ATOM 4957 O O . LEU A 1 603 ? -35.293 -0.242 -6.563 1.00 94.56 603 LEU A O 1
ATOM 4961 N N . SER A 1 604 ? -33.848 1.458 -6.289 1.00 95.81 604 SER A N 1
ATOM 4962 C CA . SER A 1 604 ? -34.494 2.006 -5.098 1.00 95.81 604 SER A CA 1
ATOM 4963 C C . SER A 1 604 ? -35.935 2.432 -5.368 1.00 95.81 604 SER A C 1
ATOM 4965 O O . SER A 1 604 ? -36.813 2.133 -4.566 1.00 95.81 604 SER A O 1
ATOM 4967 N N . PHE A 1 605 ? -36.197 3.008 -6.545 1.00 95.31 605 PHE A N 1
ATOM 4968 C CA . PHE A 1 605 ? -37.544 3.338 -7.003 1.00 95.31 605 PHE A CA 1
ATOM 4969 C C . PHE A 1 605 ? -38.426 2.090 -7.163 1.00 95.31 605 PHE A C 1
ATOM 4971 O O . PHE A 1 605 ? -39.611 2.111 -6.838 1.00 95.31 605 PHE A O 1
ATOM 4978 N N . LYS A 1 606 ? -37.851 0.981 -7.643 1.00 95.06 606 LYS A N 1
ATOM 4979 C CA . LYS A 1 606 ? -38.591 -0.250 -7.963 1.00 95.06 606 LYS A CA 1
ATOM 4980 C C . LYS A 1 606 ? -38.884 -1.159 -6.779 1.00 95.06 606 LYS A C 1
ATOM 4982 O O . LYS A 1 606 ? -39.839 -1.922 -6.858 1.00 95.06 606 LYS A O 1
ATOM 4987 N N . ILE A 1 607 ? -38.054 -1.107 -5.742 1.00 94.50 607 ILE A N 1
ATOM 4988 C CA . ILE A 1 607 ? -38.195 -1.948 -4.548 1.00 94.50 607 ILE A CA 1
ATOM 4989 C C . ILE A 1 607 ? -38.999 -1.251 -3.456 1.00 94.50 607 ILE A C 1
ATOM 4991 O O . ILE A 1 607 ? -39.508 -1.954 -2.598 1.00 94.50 607 ILE A O 1
ATOM 4995 N N . THR A 1 608 ? -39.047 0.089 -3.467 1.00 88.88 608 THR A N 1
ATOM 4996 C CA . THR A 1 608 ? -39.671 0.992 -2.480 1.00 88.88 608 THR A CA 1
ATOM 4997 C C . THR A 1 608 ? -40.422 0.318 -1.329 1.00 88.88 608 THR A C 1
ATOM 4999 O O . THR A 1 608 ? -39.948 0.337 -0.206 1.00 88.88 608 THR A O 1
ATOM 5002 N N . ASP A 1 609 ? -41.564 -0.305 -1.567 1.00 89.44 609 ASP A N 1
ATOM 5003 C CA . ASP A 1 609 ? -42.421 -0.935 -0.559 1.00 89.44 609 ASP A CA 1
ATOM 5004 C C . ASP A 1 609 ? -41.838 -2.185 0.141 1.00 89.44 609 ASP A C 1
ATOM 5006 O O . ASP A 1 609 ? -42.147 -2.431 1.308 1.00 89.44 609 ASP A O 1
ATOM 5010 N N . LYS A 1 61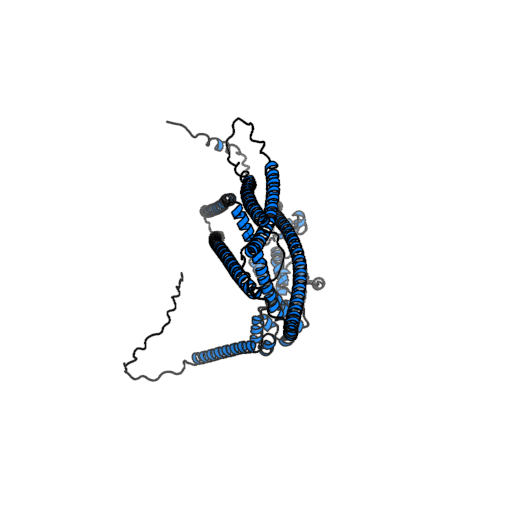0 ? -40.945 -2.942 -0.505 1.00 95.06 610 LYS A N 1
ATOM 5011 C CA . LYS A 1 610 ? -40.281 -4.145 0.044 1.00 95.06 610 LYS A CA 1
ATOM 5012 C C . LYS A 1 610 ? -38.816 -3.926 0.461 1.00 95.06 610 LYS A C 1
ATOM 5014 O O . LYS A 1 610 ? -38.074 -4.892 0.649 1.00 95.06 610 LYS A O 1
ATOM 5019 N N . TRP A 1 611 ? -38.363 -2.682 0.630 1.00 96.25 611 TRP A N 1
ATOM 5020 C CA . TRP A 1 611 ? -36.943 -2.391 0.886 1.00 96.25 611 TRP A CA 1
ATOM 5021 C C . TRP A 1 611 ? -36.381 -3.002 2.172 1.00 96.25 611 TRP A C 1
ATOM 5023 O O . TRP A 1 611 ? -35.222 -3.411 2.180 1.00 96.25 611 TRP A O 1
ATOM 5033 N N . ARG A 1 612 ? -37.189 -3.104 3.236 1.00 96.38 612 ARG A N 1
ATOM 5034 C CA . ARG A 1 612 ? -36.785 -3.755 4.494 1.00 96.38 612 ARG A CA 1
ATOM 5035 C C . ARG A 1 612 ? -36.512 -5.248 4.292 1.00 96.38 612 ARG A C 1
ATOM 5037 O O . ARG A 1 612 ? -35.526 -5.757 4.809 1.00 96.38 612 ARG A O 1
ATOM 5044 N N . TYR A 1 613 ? -37.335 -5.920 3.486 1.00 96.88 613 TYR A N 1
ATOM 5045 C CA . TYR A 1 613 ? -37.164 -7.340 3.173 1.00 96.88 613 TYR A CA 1
ATOM 5046 C C . TYR A 1 613 ? -35.907 -7.575 2.324 1.00 96.88 613 TYR A C 1
ATOM 5048 O O . TYR A 1 613 ? -35.095 -8.440 2.636 1.00 96.88 613 TYR A O 1
ATOM 5056 N N . VAL A 1 614 ? -35.671 -6.722 1.320 1.00 96.12 614 VAL A N 1
ATOM 5057 C CA . VAL A 1 614 ? -34.424 -6.756 0.535 1.00 96.12 614 VAL A CA 1
ATOM 5058 C C . VAL A 1 614 ? -33.207 -6.456 1.414 1.00 96.12 614 VAL A C 1
ATOM 5060 O O . VAL A 1 614 ? -32.187 -7.126 1.292 1.00 96.12 614 VAL A O 1
ATOM 5063 N N . GLY A 1 615 ? -33.304 -5.482 2.322 1.00 95.81 615 GLY A N 1
ATOM 5064 C CA . GLY A 1 615 ? -32.249 -5.164 3.284 1.00 95.81 615 GLY A CA 1
ATOM 5065 C C . GLY A 1 615 ? -31.914 -6.342 4.200 1.00 95.81 615 GLY A C 1
ATOM 5066 O O . GLY A 1 615 ? -30.739 -6.624 4.419 1.00 95.81 615 GLY A O 1
ATOM 5067 N N . GLU A 1 616 ? -32.924 -7.070 4.675 1.00 96.19 616 GLU A N 1
ATOM 5068 C CA . GLU A 1 616 ? -32.744 -8.272 5.491 1.00 96.19 616 GLU A CA 1
ATOM 5069 C C . GLU A 1 616 ? -32.013 -9.385 4.728 1.00 96.19 616 GLU A C 1
ATOM 5071 O O . GLU A 1 616 ? -31.034 -9.922 5.249 1.00 96.19 616 GLU A O 1
ATOM 5076 N N . GLN A 1 617 ? -32.400 -9.661 3.475 1.00 95.88 617 GLN A N 1
ATOM 5077 C CA . GLN A 1 617 ? -31.703 -10.647 2.632 1.00 95.88 617 GLN A CA 1
ATOM 5078 C C . GLN A 1 617 ? -30.268 -10.225 2.289 1.00 95.88 617 GLN A C 1
ATOM 5080 O O . GLN A 1 617 ? -29.376 -11.057 2.137 1.00 95.88 617 GLN A O 1
ATOM 5085 N N . LEU A 1 618 ? -30.006 -8.918 2.235 1.00 94.69 618 LEU A N 1
ATOM 5086 C CA . LEU A 1 618 ? -28.660 -8.361 2.093 1.00 94.69 618 LEU A CA 1
ATOM 5087 C C . LEU A 1 618 ? -27.831 -8.406 3.391 1.00 94.69 618 LEU A C 1
ATOM 5089 O O . LEU A 1 618 ? -26.656 -8.035 3.371 1.00 94.69 618 LEU A O 1
ATOM 5093 N N . GLY A 1 619 ? -28.409 -8.848 4.514 1.00 94.12 619 GLY A N 1
ATOM 5094 C CA . GLY A 1 619 ? -27.750 -8.908 5.821 1.00 94.12 619 GLY A CA 1
ATOM 5095 C C . GLY A 1 619 ? -27.735 -7.581 6.590 1.00 94.12 619 GLY A C 1
ATOM 5096 O O . GLY A 1 619 ? -27.053 -7.468 7.613 1.00 94.12 619 GLY A O 1
ATOM 5097 N N . VAL A 1 620 ? -28.489 -6.573 6.142 1.00 94.62 620 VAL A N 1
ATOM 5098 C CA . VAL A 1 620 ? -28.621 -5.292 6.843 1.00 94.62 620 VAL A CA 1
ATOM 5099 C C . VAL A 1 620 ? -29.440 -5.502 8.116 1.00 94.62 620 VAL A C 1
ATOM 5101 O O . VAL A 1 620 ? -30.574 -5.971 8.094 1.00 94.62 620 VAL A O 1
ATOM 5104 N N . THR A 1 621 ? -28.865 -5.147 9.267 1.00 93.31 621 THR A N 1
ATOM 5105 C CA . THR A 1 621 ? -29.537 -5.343 10.562 1.00 93.31 621 THR A CA 1
ATOM 5106 C C . THR A 1 621 ? -30.776 -4.454 10.720 1.00 93.31 621 THR A C 1
ATOM 5108 O O . THR A 1 621 ? -30.792 -3.309 10.268 1.00 93.31 621 THR A O 1
ATOM 5111 N N . HIS A 1 622 ? -31.781 -4.935 11.459 1.00 93.38 622 HIS A N 1
ATOM 5112 C CA . HIS A 1 622 ? -33.005 -4.181 11.762 1.00 93.38 622 HIS A CA 1
ATOM 5113 C C . HIS A 1 622 ? -32.715 -2.815 12.401 1.00 93.38 622 HIS A C 1
ATOM 5115 O O . HIS A 1 622 ? -33.232 -1.807 11.937 1.00 93.38 622 HIS A O 1
ATOM 5121 N N . ASN A 1 623 ? -31.783 -2.756 13.362 1.00 92.38 623 ASN A N 1
ATOM 5122 C CA . ASN A 1 623 ? -31.349 -1.496 13.977 1.00 92.38 623 ASN A CA 1
ATOM 5123 C C . ASN A 1 623 ? -30.843 -0.480 12.942 1.00 92.38 623 ASN A C 1
ATOM 5125 O O . ASN A 1 623 ? -31.059 0.718 13.088 1.00 92.38 623 ASN A O 1
ATOM 5129 N N . ARG A 1 624 ? -30.143 -0.946 11.900 1.00 89.12 624 ARG A N 1
ATOM 5130 C CA . ARG A 1 624 ? -29.618 -0.075 10.844 1.00 89.12 624 ARG A CA 1
ATOM 5131 C C . ARG A 1 624 ? -30.735 0.434 9.939 1.00 89.12 624 ARG A C 1
ATOM 5133 O O . ARG A 1 624 ? -30.712 1.603 9.572 1.00 89.12 624 ARG A O 1
ATOM 5140 N N . MET A 1 625 ? -31.710 -0.414 9.620 1.00 95.31 625 MET A N 1
ATOM 5141 C CA . MET A 1 625 ? -32.903 -0.012 8.871 1.00 95.31 625 MET A CA 1
ATOM 5142 C C . MET A 1 625 ? -33.737 1.005 9.658 1.00 95.31 625 MET A C 1
ATOM 5144 O O . MET A 1 625 ? -34.130 2.022 9.095 1.00 95.31 625 MET A O 1
ATOM 5148 N N . ASP A 1 626 ? -33.903 0.799 10.966 1.00 94.50 626 ASP A N 1
ATOM 5149 C CA . ASP A 1 626 ? -34.590 1.746 11.848 1.00 94.50 626 ASP A CA 1
ATOM 5150 C C . ASP A 1 626 ? -33.846 3.091 11.919 1.00 94.50 626 ASP A C 1
ATOM 5152 O O . ASP A 1 626 ? -34.475 4.143 11.847 1.00 94.50 626 ASP A O 1
ATOM 5156 N N . MET A 1 627 ? -32.506 3.087 11.976 1.00 92.50 627 MET A N 1
ATOM 5157 C CA . MET A 1 627 ? -31.713 4.322 11.887 1.00 92.50 627 MET A CA 1
ATOM 5158 C C . MET A 1 627 ? -31.926 5.060 10.559 1.00 92.50 627 MET A C 1
ATOM 5160 O O . MET A 1 627 ? -32.108 6.271 10.567 1.00 92.50 627 MET A O 1
ATOM 5164 N N . ILE A 1 628 ? -31.928 4.350 9.425 1.00 92.88 628 ILE A N 1
ATOM 5165 C CA . ILE A 1 628 ? -32.142 4.956 8.099 1.00 92.88 628 ILE A CA 1
ATOM 5166 C C . ILE A 1 628 ? -33.550 5.553 7.989 1.00 92.88 628 ILE A C 1
ATOM 5168 O O . ILE A 1 628 ? -33.726 6.633 7.425 1.00 92.88 628 ILE A O 1
ATOM 5172 N N . GLU A 1 629 ? -34.550 4.872 8.545 1.00 95.06 629 GLU A N 1
ATOM 5173 C CA . GLU A 1 629 ? -35.922 5.370 8.604 1.00 95.06 629 GLU A CA 1
ATOM 5174 C C . GLU A 1 629 ? -36.044 6.610 9.496 1.00 95.06 629 GLU A C 1
ATOM 5176 O O . GLU A 1 629 ? -36.704 7.574 9.110 1.00 95.06 629 GLU A O 1
ATOM 5181 N N . MET A 1 630 ? -35.352 6.634 10.638 1.00 92.06 630 MET A N 1
ATOM 5182 C CA . MET A 1 630 ? -35.290 7.806 11.513 1.00 92.06 630 MET A CA 1
ATOM 5183 C C . MET A 1 630 ? -34.572 8.997 10.864 1.00 92.06 630 MET A C 1
ATOM 5185 O O . MET A 1 630 ? -35.031 10.130 11.007 1.00 92.06 630 MET A O 1
ATOM 5189 N N . ASP A 1 631 ? -33.472 8.753 10.147 1.00 89.19 631 ASP A N 1
ATOM 5190 C CA . ASP A 1 631 ? -32.686 9.797 9.480 1.00 89.19 631 ASP A CA 1
ATOM 5191 C C . ASP A 1 631 ? -33.426 10.382 8.261 1.00 89.19 631 ASP A C 1
ATOM 5193 O O . ASP A 1 631 ? -33.227 11.547 7.902 1.00 89.19 631 ASP A O 1
ATOM 5197 N N . ILE A 1 632 ? -34.295 9.593 7.613 1.00 91.38 632 ILE A N 1
ATOM 5198 C CA . ILE A 1 632 ? -35.031 9.980 6.400 1.00 91.38 632 ILE A CA 1
ATOM 5199 C C . ILE A 1 632 ? -36.520 9.592 6.524 1.00 91.38 632 ILE A C 1
ATOM 5201 O O . ILE A 1 632 ? -36.986 8.703 5.818 1.00 91.38 632 ILE A O 1
ATOM 5205 N N . PRO A 1 633 ? -37.323 10.269 7.363 1.00 81.69 633 PRO A N 1
ATOM 5206 C CA . PRO A 1 633 ? -38.654 9.788 7.769 1.00 81.69 633 PRO A CA 1
ATOM 5207 C C . PRO A 1 633 ? -39.758 9.865 6.700 1.00 81.69 633 PRO A C 1
ATOM 5209 O O . PRO A 1 633 ? -40.834 9.312 6.894 1.00 81.69 633 PRO A O 1
ATOM 5212 N N . LEU A 1 634 ? -39.535 10.565 5.583 1.00 86.12 634 LEU A N 1
ATOM 5213 C CA . LEU A 1 634 ? -40.609 10.941 4.647 1.00 86.12 634 LEU A CA 1
ATOM 5214 C C . LEU A 1 634 ? -40.443 10.397 3.223 1.00 86.12 634 LEU A C 1
ATOM 5216 O O . LEU A 1 634 ? -41.279 10.671 2.367 1.00 86.12 634 LEU A O 1
ATOM 5220 N N . SER A 1 635 ? -39.370 9.660 2.927 1.00 92.44 635 SER A N 1
ATOM 5221 C CA . SER A 1 635 ? -39.106 9.186 1.565 1.00 92.44 635 SER A CA 1
ATOM 5222 C C . SER A 1 635 ? -38.556 7.771 1.579 1.00 92.44 635 SER A C 1
ATOM 5224 O O . SER A 1 635 ? -37.360 7.560 1.770 1.00 92.44 635 SER A O 1
ATOM 5226 N N . VAL A 1 636 ? -39.444 6.811 1.320 1.00 93.00 636 VAL A N 1
ATOM 5227 C CA . VAL A 1 636 ? -39.109 5.385 1.207 1.00 93.00 636 VAL A CA 1
ATOM 5228 C C . VAL A 1 636 ? -38.073 5.150 0.105 1.00 93.00 636 VAL A C 1
ATOM 5230 O O . VAL A 1 636 ? -37.148 4.363 0.279 1.00 93.00 636 VAL A O 1
ATOM 5233 N N . GLU A 1 637 ? -38.143 5.900 -0.997 1.00 93.25 637 GLU A N 1
ATOM 5234 C CA . GLU A 1 637 ? -37.135 5.875 -2.067 1.00 93.25 637 GLU A CA 1
ATOM 5235 C C . GLU A 1 637 ? -35.743 6.257 -1.551 1.00 93.25 637 GLU A C 1
ATOM 5237 O O . GLU A 1 637 ? -34.770 5.538 -1.776 1.00 93.25 637 GLU A O 1
ATOM 5242 N N . ARG A 1 638 ? -35.638 7.361 -0.799 1.00 93.38 638 ARG A N 1
ATOM 5243 C CA . ARG A 1 638 ? -34.362 7.796 -0.219 1.00 93.38 638 ARG A CA 1
ATOM 5244 C C . ARG A 1 638 ? -33.884 6.868 0.894 1.00 93.38 638 ARG A C 1
ATOM 5246 O O . ARG A 1 638 ? -32.676 6.660 0.990 1.00 93.38 638 ARG A O 1
ATOM 5253 N N . GLN A 1 639 ? -34.784 6.295 1.697 1.00 95.88 639 GLN A N 1
ATOM 5254 C CA . GLN A 1 639 ? -34.448 5.257 2.681 1.00 95.88 639 GLN A CA 1
ATOM 5255 C C . GLN A 1 639 ? -33.848 4.031 1.981 1.00 95.88 639 GLN A C 1
ATOM 5257 O O . GLN A 1 639 ? -32.749 3.597 2.320 1.00 95.88 639 GLN A O 1
ATOM 5262 N N . THR A 1 640 ? -34.511 3.545 0.929 1.00 96.06 640 THR A N 1
ATOM 5263 C CA . THR A 1 640 ? -34.070 2.401 0.119 1.00 96.06 640 THR A CA 1
ATOM 5264 C C . THR A 1 640 ? -32.721 2.673 -0.539 1.00 96.06 640 THR A C 1
ATOM 5266 O O . THR A 1 640 ? -31.810 1.852 -0.455 1.00 96.06 640 THR A O 1
ATOM 5269 N N . LEU A 1 641 ? -32.548 3.847 -1.154 1.00 96.44 641 LEU A N 1
ATOM 5270 C CA . LEU A 1 641 ? -31.285 4.238 -1.778 1.00 96.44 641 LEU A CA 1
ATOM 5271 C C . LEU A 1 641 ? -30.155 4.343 -0.750 1.00 96.44 641 LEU A C 1
ATOM 5273 O O . LEU A 1 641 ? -29.035 3.913 -1.020 1.00 96.44 641 LEU A O 1
ATOM 5277 N N . THR A 1 642 ? -30.439 4.901 0.427 1.00 95.19 642 THR A N 1
ATOM 5278 C CA . THR A 1 642 ? -29.454 5.041 1.506 1.00 95.19 642 THR A CA 1
ATOM 5279 C C . THR A 1 642 ? -29.064 3.679 2.067 1.00 95.19 642 THR A C 1
ATOM 5281 O O . THR A 1 642 ? -27.876 3.442 2.266 1.00 95.19 642 THR A O 1
ATOM 5284 N N . MET A 1 643 ? -30.022 2.760 2.216 1.00 96.31 643 MET A N 1
ATOM 5285 C CA . MET A 1 643 ? -29.772 1.366 2.590 1.00 96.31 643 MET A CA 1
ATOM 5286 C C . MET A 1 643 ? -28.878 0.661 1.566 1.00 96.31 643 MET A C 1
ATOM 5288 O O . MET A 1 643 ? -27.835 0.120 1.939 1.00 96.31 643 MET A O 1
ATOM 5292 N N . LEU A 1 644 ? -29.212 0.743 0.273 1.00 95.81 644 LEU A N 1
ATOM 5293 C CA . LEU A 1 644 ? -28.431 0.127 -0.803 1.00 95.81 644 LEU A CA 1
ATOM 5294 C C . LEU A 1 644 ? -27.015 0.716 -0.902 1.00 95.81 644 LEU A C 1
ATOM 5296 O O . LEU A 1 644 ? -26.056 -0.020 -1.141 1.00 95.81 644 LEU A O 1
ATOM 5300 N N . LYS A 1 645 ? -26.861 2.031 -0.685 1.00 94.69 645 LYS A N 1
ATOM 5301 C CA . LYS A 1 645 ? -25.549 2.691 -0.623 1.00 94.69 645 LYS A CA 1
ATOM 5302 C C . LYS A 1 645 ? -24.757 2.251 0.606 1.00 94.69 645 LYS A C 1
ATOM 5304 O O . LYS A 1 645 ? -23.595 1.890 0.452 1.00 94.69 645 LYS A O 1
ATOM 5309 N N . SER A 1 646 ? -25.376 2.210 1.790 1.00 92.69 646 SER A N 1
ATOM 5310 C CA . SER A 1 646 ? -24.694 1.765 3.011 1.00 92.69 646 SER A CA 1
ATOM 5311 C C . SER A 1 646 ? -24.245 0.312 2.911 1.00 92.69 646 SER A C 1
ATOM 5313 O O . SER A 1 646 ? -23.095 0.020 3.213 1.00 92.69 646 SER A O 1
ATOM 5315 N N . TRP A 1 647 ? -25.094 -0.575 2.386 1.00 94.62 647 TRP A N 1
ATOM 5316 C CA . TRP A 1 647 ? -24.746 -1.976 2.153 1.00 94.62 647 TRP A CA 1
ATOM 5317 C C . TRP A 1 647 ? -23.585 -2.109 1.156 1.00 94.62 647 TRP A C 1
ATOM 5319 O O . TRP A 1 647 ? -22.604 -2.810 1.411 1.00 94.62 647 TRP A O 1
ATOM 5329 N N . ARG A 1 648 ? -23.636 -1.380 0.030 1.00 93.44 648 ARG A N 1
ATOM 5330 C CA . ARG A 1 648 ? -22.545 -1.380 -0.957 1.00 93.44 648 ARG A CA 1
ATOM 5331 C C . ARG A 1 648 ? -21.220 -0.930 -0.337 1.00 93.44 648 ARG A C 1
ATOM 5333 O O . ARG A 1 648 ? -20.180 -1.532 -0.618 1.00 93.44 648 ARG A O 1
ATOM 5340 N N . ASP A 1 649 ? -21.256 0.141 0.448 1.00 88.69 649 ASP A N 1
ATOM 5341 C CA . ASP A 1 649 ? -20.060 0.808 0.956 1.00 88.69 649 ASP A CA 1
ATOM 5342 C C . ASP A 1 649 ? -19.454 0.071 2.170 1.00 88.69 649 ASP A C 1
ATOM 5344 O O . ASP A 1 649 ? -18.226 0.014 2.290 1.00 88.69 649 ASP A O 1
ATOM 5348 N N . GLU A 1 650 ? -20.281 -0.543 3.026 1.00 84.38 650 GLU A N 1
ATOM 5349 C CA . GLU A 1 650 ? -19.860 -1.251 4.246 1.00 84.38 650 GLU A CA 1
ATOM 5350 C C . GLU A 1 650 ? -19.502 -2.729 3.981 1.00 84.38 650 GLU A C 1
ATOM 5352 O O . GLU A 1 650 ? -18.410 -3.168 4.356 1.00 84.38 650 GLU A O 1
ATOM 5357 N N . ASP A 1 651 ? -20.341 -3.476 3.253 1.00 75.56 651 ASP A N 1
ATOM 5358 C CA . ASP A 1 651 ? -20.172 -4.927 3.034 1.00 75.56 651 ASP A CA 1
ATOM 5359 C C . ASP A 1 651 ? -19.436 -5.269 1.725 1.00 75.56 651 ASP A C 1
ATOM 5361 O O . ASP A 1 651 ? -19.139 -6.426 1.402 1.00 75.56 651 ASP A O 1
ATOM 5365 N N . GLY A 1 652 ? -19.056 -4.238 0.966 1.00 76.81 652 GLY A N 1
ATOM 5366 C CA . GLY A 1 652 ? -18.270 -4.363 -0.258 1.00 76.81 652 GLY A CA 1
ATOM 5367 C C . GLY A 1 652 ? -19.086 -4.694 -1.508 1.00 76.81 652 GLY A C 1
ATOM 5368 O O . GLY A 1 652 ? -18.473 -5.007 -2.536 1.00 76.81 652 GLY A O 1
ATOM 5369 N N . GLY A 1 653 ? -20.421 -4.610 -1.429 1.00 79.50 653 GLY A N 1
ATOM 5370 C CA . GLY A 1 653 ? -21.336 -4.541 -2.572 1.00 79.50 653 GLY A CA 1
ATOM 5371 C C . GLY A 1 653 ? -21.164 -5.668 -3.581 1.00 79.50 653 GLY A C 1
ATOM 5372 O O . GLY A 1 653 ? -20.916 -5.423 -4.766 1.00 79.50 653 GLY A O 1
ATOM 5373 N N . LYS A 1 654 ? -21.231 -6.923 -3.130 1.00 87.94 654 LYS A N 1
ATOM 5374 C CA . LYS A 1 654 ? -21.107 -8.060 -4.045 1.00 87.94 654 LYS A CA 1
ATOM 5375 C C . LYS A 1 654 ? -22.390 -8.196 -4.858 1.00 87.94 654 LYS A C 1
ATOM 5377 O O . LYS A 1 654 ? -23.446 -8.522 -4.336 1.00 87.94 654 LYS A O 1
ATOM 5382 N N . LEU A 1 655 ? -22.260 -8.020 -6.170 1.00 88.00 655 LEU A N 1
ATOM 5383 C CA . LEU A 1 655 ? -23.360 -8.119 -7.132 1.00 88.00 655 LEU A CA 1
ATOM 5384 C C . LEU A 1 655 ? -24.193 -9.403 -6.993 1.00 88.00 655 LEU A C 1
ATOM 5386 O O . LEU A 1 655 ? -25.407 -9.353 -7.124 1.00 88.00 655 LEU A O 1
ATOM 5390 N N . ASN A 1 656 ? -23.542 -10.536 -6.718 1.00 86.88 656 ASN A N 1
ATOM 5391 C CA . ASN A 1 656 ? -24.225 -11.822 -6.581 1.00 86.88 656 ASN A CA 1
ATOM 5392 C C . ASN A 1 656 ? -25.161 -11.852 -5.367 1.00 86.88 656 ASN A C 1
ATOM 5394 O O . ASN A 1 656 ? -26.247 -12.396 -5.486 1.00 86.88 656 ASN A O 1
ATOM 5398 N N . GLU A 1 657 ? -24.767 -11.235 -4.247 1.00 92.00 657 GLU A N 1
ATOM 5399 C CA . GLU A 1 657 ? -25.602 -11.162 -3.037 1.00 92.00 657 GLU A CA 1
ATOM 5400 C C . GLU A 1 657 ? -26.833 -10.283 -3.297 1.00 92.00 657 GLU A C 1
ATOM 5402 O O . GLU A 1 657 ? -27.938 -10.653 -2.921 1.00 92.00 657 GLU A O 1
ATOM 5407 N N . LEU A 1 658 ? -26.678 -9.180 -4.045 1.00 93.81 658 LEU A N 1
ATOM 5408 C CA . LEU A 1 658 ? -27.823 -8.375 -4.485 1.00 93.81 658 LEU A CA 1
ATOM 5409 C C . LEU A 1 658 ? -28.755 -9.155 -5.410 1.00 93.81 658 LEU A C 1
ATOM 5411 O O . LEU A 1 658 ? -29.965 -9.072 -5.266 1.00 93.81 658 LEU A O 1
ATOM 5415 N N . VAL A 1 659 ? -28.212 -9.902 -6.369 1.00 92.75 659 VAL A N 1
ATOM 5416 C CA . VAL A 1 659 ? -29.028 -10.683 -7.306 1.00 92.75 659 VAL A CA 1
ATOM 5417 C C . VAL A 1 659 ? -29.782 -11.802 -6.589 1.00 92.75 659 VAL A C 1
ATOM 5419 O O . VAL A 1 659 ? -30.958 -11.997 -6.874 1.00 92.75 659 VAL A O 1
ATOM 5422 N N . GLU A 1 660 ? -29.143 -12.498 -5.649 1.00 91.88 660 GLU A N 1
ATOM 5423 C CA . GLU A 1 660 ? -29.793 -13.521 -4.821 1.00 91.88 660 GLU A CA 1
ATOM 5424 C C . GLU A 1 660 ? -30.900 -12.907 -3.953 1.00 91.88 660 GLU A C 1
ATOM 5426 O O . GLU A 1 660 ? -32.038 -13.366 -4.029 1.00 91.88 660 GLU A O 1
ATOM 5431 N N . ALA A 1 661 ? -30.619 -11.794 -3.265 1.00 94.75 661 ALA A N 1
ATOM 5432 C CA . ALA A 1 661 ? -31.615 -11.077 -2.472 1.00 94.75 661 ALA A CA 1
ATOM 5433 C C . ALA A 1 661 ? -32.811 -10.606 -3.320 1.00 94.75 661 ALA A C 1
ATOM 5435 O O . ALA A 1 661 ? -33.961 -10.749 -2.912 1.00 94.75 661 ALA A O 1
ATOM 5436 N N . LEU A 1 662 ? -32.573 -10.085 -4.532 1.00 95.00 662 LEU A N 1
ATOM 5437 C CA . LEU A 1 662 ? -33.653 -9.691 -5.444 1.00 95.00 662 LEU A CA 1
ATOM 5438 C C . LEU A 1 662 ? -34.507 -10.884 -5.872 1.00 95.00 662 LEU A C 1
ATOM 5440 O O . LEU A 1 662 ? -35.724 -10.753 -5.941 1.00 95.00 662 LEU A O 1
ATOM 5444 N N . ILE A 1 663 ? -33.892 -12.034 -6.136 1.00 93.12 663 ILE A N 1
ATOM 5445 C CA . ILE A 1 663 ? -34.609 -13.245 -6.539 1.00 93.12 663 ILE A CA 1
ATOM 5446 C C . ILE A 1 663 ? -35.494 -13.776 -5.408 1.00 93.12 663 ILE A C 1
ATOM 5448 O O . ILE A 1 663 ? -36.646 -14.145 -5.645 1.00 93.12 663 ILE A O 1
ATOM 5452 N N . GLU A 1 664 ? -34.970 -13.787 -4.184 1.00 92.75 664 GLU A N 1
ATOM 5453 C CA . GLU A 1 664 ? -35.699 -14.195 -2.975 1.00 92.75 664 GLU A CA 1
ATOM 5454 C C . GLU A 1 664 ? -36.838 -13.229 -2.627 1.00 92.75 664 GLU A C 1
ATOM 5456 O O . GLU A 1 664 ? -37.835 -13.619 -2.025 1.00 92.75 664 GLU A O 1
ATOM 5461 N N . CYS A 1 665 ? -36.718 -11.971 -3.052 1.00 93.38 665 CYS A N 1
ATOM 5462 C CA . CYS A 1 665 ? -37.740 -10.941 -2.887 1.00 93.38 665 CYS A CA 1
ATOM 5463 C C . CYS A 1 665 ? -38.715 -10.827 -4.073 1.00 93.38 665 CYS A C 1
ATOM 5465 O O . CYS A 1 665 ? -39.503 -9.879 -4.114 1.00 93.38 665 CYS A O 1
ATOM 5467 N N . GLU A 1 666 ? -38.676 -11.778 -5.015 1.00 93.50 666 GLU A N 1
ATOM 5468 C CA . GLU A 1 666 ? -39.522 -11.833 -6.222 1.00 93.50 666 GLU A CA 1
ATOM 5469 C C . GLU A 1 666 ? -39.308 -10.654 -7.195 1.00 93.50 666 GLU A C 1
ATOM 5471 O O . GLU A 1 666 ? -40.184 -10.276 -7.972 1.00 93.50 666 GLU A O 1
ATOM 5476 N N . PHE A 1 667 ? -38.111 -10.070 -7.188 1.00 93.69 667 PHE A N 1
ATOM 5477 C CA . PHE A 1 667 ? -37.689 -8.972 -8.060 1.00 93.69 667 PHE A CA 1
ATOM 5478 C C . PHE A 1 667 ? -36.864 -9.452 -9.269 1.00 93.69 667 PHE A C 1
ATOM 5480 O O . PHE A 1 667 ? -36.024 -8.720 -9.802 1.00 93.69 667 PHE A O 1
ATOM 5487 N N . ASP A 1 668 ? -37.140 -10.669 -9.744 1.00 90.00 668 ASP A N 1
ATOM 5488 C CA . ASP A 1 668 ? -36.433 -11.371 -10.829 1.00 90.00 668 ASP A CA 1
ATOM 5489 C C . ASP A 1 668 ? -36.272 -10.520 -12.102 1.00 90.00 668 ASP A C 1
ATOM 5491 O O . ASP A 1 668 ? -35.228 -10.521 -12.758 1.00 90.00 668 ASP A O 1
ATOM 5495 N N . GLN A 1 669 ? -37.296 -9.731 -12.434 1.00 90.88 669 GLN A N 1
ATOM 5496 C CA . GLN A 1 669 ? -37.335 -8.858 -13.612 1.00 90.88 669 GLN A CA 1
ATOM 5497 C C . GLN A 1 669 ? -36.239 -7.778 -13.630 1.00 90.88 669 GLN A C 1
ATOM 5499 O O . GLN A 1 669 ? -35.897 -7.261 -14.693 1.00 90.88 669 GLN A O 1
ATOM 5504 N N . TYR A 1 670 ? -35.656 -7.449 -12.474 1.00 91.94 670 TYR A N 1
ATOM 5505 C CA . TYR A 1 670 ? -34.608 -6.434 -12.347 1.00 91.94 670 TYR A CA 1
ATOM 5506 C C . TYR A 1 670 ? -33.192 -7.023 -12.341 1.00 91.94 670 TYR A C 1
ATOM 5508 O O . TYR A 1 670 ? -32.222 -6.277 -12.470 1.00 91.94 670 TYR A O 1
ATOM 5516 N N . VAL A 1 671 ? -33.045 -8.352 -12.287 1.00 89.38 671 VAL A N 1
ATOM 5517 C CA . VAL A 1 671 ? -31.739 -9.039 -12.325 1.00 89.38 671 VAL A CA 1
ATOM 5518 C C . VAL A 1 671 ? -30.976 -8.728 -13.621 1.00 89.38 671 VAL A C 1
ATOM 5520 O O . VAL A 1 671 ? -29.755 -8.541 -13.604 1.00 89.38 671 VAL A O 1
ATOM 5523 N N . GLY A 1 672 ? -31.692 -8.568 -14.739 1.00 86.12 672 GLY A N 1
ATOM 5524 C CA . GLY A 1 672 ? -31.113 -8.207 -16.039 1.00 86.12 672 GLY A CA 1
ATOM 5525 C C . GLY A 1 672 ? -30.424 -6.833 -16.080 1.00 86.12 672 GLY A C 1
ATOM 5526 O O . GLY A 1 672 ? -29.601 -6.589 -16.958 1.00 86.12 672 GLY A O 1
ATOM 5527 N N . LEU A 1 673 ? -30.688 -5.942 -15.114 1.00 85.75 673 LEU A N 1
ATOM 5528 C CA . LEU A 1 673 ? -29.995 -4.646 -15.002 1.00 85.75 673 LEU A CA 1
ATOM 5529 C C . LEU A 1 673 ? -28.547 -4.796 -14.518 1.00 85.75 673 LEU A C 1
ATOM 5531 O O . LEU A 1 673 ? -27.700 -3.919 -14.739 1.00 85.75 673 LEU A O 1
ATOM 5535 N N . PHE A 1 674 ? -28.262 -5.903 -13.838 1.00 85.25 674 PHE A N 1
ATOM 5536 C CA . PHE A 1 674 ? -27.016 -6.137 -13.121 1.00 85.25 674 PHE A CA 1
ATOM 5537 C C . PHE A 1 674 ? -26.120 -7.153 -13.823 1.00 85.25 674 PHE A C 1
ATOM 5539 O O . PHE A 1 674 ? -24.901 -7.080 -13.678 1.00 85.25 674 PHE A O 1
ATOM 5546 N N . MET A 1 675 ? -26.690 -8.054 -14.626 1.00 85.69 675 MET A N 1
ATOM 5547 C CA . MET A 1 675 ? -25.963 -9.156 -15.254 1.00 85.69 675 MET A CA 1
ATOM 5548 C C . MET A 1 675 ? -26.234 -9.250 -16.764 1.00 85.69 675 MET A C 1
ATOM 5550 O O . MET A 1 675 ? -27.337 -8.934 -17.204 1.00 85.69 675 MET A O 1
ATOM 5554 N N . PRO A 1 676 ? -25.254 -9.705 -17.574 1.00 81.88 676 PRO A N 1
ATOM 5555 C CA . PRO A 1 676 ? -25.486 -10.012 -18.984 1.00 81.88 676 PRO A CA 1
ATOM 5556 C C . PRO A 1 676 ? -26.620 -11.040 -19.162 1.00 81.88 676 PRO A C 1
ATOM 5558 O O . PRO A 1 676 ? -26.734 -11.932 -18.314 1.00 81.88 676 PRO A O 1
ATOM 5561 N N . PRO A 1 677 ? -27.400 -10.982 -20.261 1.00 77.00 677 PRO A N 1
ATOM 5562 C CA . PRO A 1 677 ? -28.557 -11.855 -20.489 1.00 77.00 677 PRO A CA 1
ATOM 5563 C C . PRO A 1 677 ? -28.262 -13.350 -20.307 1.00 77.00 677 PRO A C 1
ATOM 5565 O O . PRO A 1 677 ? -29.012 -14.040 -19.623 1.00 77.00 677 PRO A O 1
ATOM 5568 N N . ASP A 1 678 ? -27.124 -13.827 -20.819 1.00 76.94 678 ASP A N 1
ATOM 5569 C CA . ASP A 1 678 ? -26.717 -15.238 -20.726 1.00 76.94 678 ASP A CA 1
ATOM 5570 C C . ASP A 1 678 ? -26.497 -15.688 -19.273 1.00 76.94 678 ASP A C 1
ATOM 5572 O O . ASP A 1 678 ? -26.826 -16.804 -18.875 1.00 76.94 678 ASP A O 1
ATOM 5576 N N . HIS A 1 679 ? -25.952 -14.791 -18.452 1.00 79.62 679 HIS A N 1
ATOM 5577 C CA . HIS A 1 679 ? -25.698 -15.040 -17.038 1.00 79.62 679 HIS A CA 1
ATOM 5578 C C . HIS A 1 679 ? -26.984 -14.947 -16.211 1.00 79.62 679 HIS A C 1
ATOM 5580 O O . HIS A 1 679 ? -27.180 -15.754 -15.304 1.00 79.62 679 HIS A O 1
ATOM 5586 N N . ALA A 1 680 ? -27.872 -14.003 -16.535 1.00 80.62 680 ALA A N 1
ATOM 5587 C CA . ALA A 1 680 ? -29.195 -13.921 -15.925 1.00 80.62 680 ALA A CA 1
ATOM 5588 C C . ALA A 1 680 ? -30.015 -15.191 -16.219 1.00 80.62 680 ALA A C 1
ATOM 5590 O O . ALA A 1 680 ? -30.593 -15.765 -15.301 1.00 80.62 680 ALA A O 1
ATOM 5591 N N . ALA A 1 681 ? -29.983 -15.693 -17.459 1.00 82.19 681 ALA A N 1
ATOM 5592 C CA . ALA A 1 681 ? -30.657 -16.932 -17.847 1.00 82.19 681 ALA A CA 1
ATOM 5593 C C . ALA A 1 681 ? -30.176 -18.137 -17.020 1.00 82.19 681 ALA A C 1
ATOM 5595 O O . ALA A 1 681 ? -31.001 -18.863 -16.470 1.00 82.19 681 ALA A O 1
ATOM 5596 N N . HIS A 1 682 ? -28.860 -18.294 -16.844 1.00 84.88 682 HIS A N 1
ATOM 5597 C CA . HIS A 1 682 ? -28.289 -19.372 -16.030 1.00 84.88 682 HIS A CA 1
ATOM 5598 C C . HIS A 1 682 ? -28.685 -19.275 -14.543 1.00 84.88 682 HIS A C 1
ATOM 5600 O O . HIS A 1 682 ? -28.970 -20.284 -13.896 1.00 84.88 682 HIS A O 1
ATOM 5606 N N . VAL A 1 683 ? -28.712 -18.066 -13.968 1.00 83.19 683 VAL A N 1
ATOM 5607 C CA . VAL A 1 683 ? -29.152 -17.865 -12.574 1.00 83.19 683 VAL A CA 1
ATOM 5608 C C . VAL A 1 683 ? -30.637 -18.212 -12.415 1.00 83.19 683 VAL A C 1
ATOM 5610 O O . VAL A 1 683 ? -31.003 -18.914 -11.472 1.00 83.19 683 VAL A O 1
ATOM 5613 N N . MET A 1 684 ? -31.479 -17.806 -13.368 1.00 84.06 684 MET A N 1
ATOM 5614 C CA . MET A 1 684 ? -32.908 -18.133 -13.371 1.00 84.06 684 MET A CA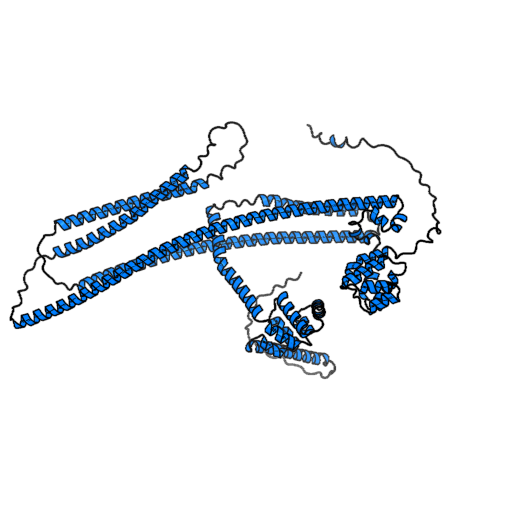 1
ATOM 5615 C C . MET A 1 684 ? -33.172 -19.629 -13.586 1.00 84.06 684 MET A C 1
ATOM 5617 O O . MET A 1 684 ? -34.080 -20.190 -12.977 1.00 84.06 684 MET A O 1
ATOM 5621 N N . GLU A 1 685 ? -32.367 -20.310 -14.401 1.00 87.38 685 GLU A N 1
ATOM 5622 C CA . GLU A 1 685 ? -32.440 -21.764 -14.579 1.00 87.38 685 GLU A CA 1
ATOM 5623 C C . GLU A 1 685 ? -32.092 -22.507 -13.282 1.00 87.38 685 GLU A C 1
ATOM 5625 O O . GLU A 1 685 ? -32.772 -23.461 -12.900 1.00 87.38 685 GLU A O 1
ATOM 5630 N N . LYS A 1 686 ? -31.098 -22.011 -12.535 1.00 86.94 686 LYS A N 1
ATOM 5631 C CA . LYS A 1 686 ? -30.755 -22.540 -11.211 1.00 86.94 686 LYS A CA 1
ATOM 5632 C C . LYS A 1 686 ? -31.885 -22.339 -10.192 1.00 86.94 686 LYS A C 1
ATOM 5634 O O . LYS A 1 686 ? -32.124 -23.250 -9.402 1.00 86.94 686 LYS A O 1
ATOM 5639 N N . LYS A 1 687 ? -32.591 -21.197 -10.220 1.00 86.06 687 LYS A N 1
ATOM 5640 C CA . LYS A 1 687 ? -33.799 -20.957 -9.400 1.00 86.06 687 LYS A CA 1
ATOM 5641 C C . LYS A 1 687 ? -34.889 -21.980 -9.728 1.00 86.06 687 LYS A C 1
ATOM 5643 O O . LYS A 1 687 ? -35.330 -22.694 -8.837 1.00 86.06 687 LYS A O 1
ATOM 5648 N N . LYS A 1 688 ? -35.224 -22.143 -11.014 1.00 88.00 688 LYS A N 1
ATOM 5649 C CA . LYS A 1 688 ? -36.216 -23.132 -11.480 1.00 88.00 688 LYS A CA 1
ATOM 5650 C C . LYS A 1 688 ? -35.869 -24.557 -11.061 1.00 88.00 688 LYS A C 1
ATOM 5652 O O . LYS A 1 688 ? -36.758 -25.338 -10.742 1.00 88.00 688 LYS A O 1
ATOM 5657 N N . LYS A 1 689 ? -34.578 -24.906 -11.060 1.00 89.44 689 LYS A N 1
ATOM 5658 C CA . LYS A 1 689 ? -34.124 -26.216 -10.591 1.00 89.44 689 LYS A CA 1
ATOM 5659 C C . LYS A 1 689 ? -34.370 -26.400 -9.090 1.00 89.44 689 LYS A C 1
ATOM 5661 O O . LYS A 1 689 ? -34.881 -27.444 -8.713 1.00 89.44 689 LYS A O 1
ATOM 5666 N N . ARG A 1 690 ? -34.074 -25.389 -8.264 1.00 85.88 690 ARG A N 1
ATOM 5667 C CA . ARG A 1 690 ? -34.357 -25.418 -6.817 1.00 85.88 690 ARG A CA 1
ATOM 5668 C C . ARG A 1 690 ? -35.851 -25.518 -6.526 1.00 85.88 690 ARG A C 1
ATOM 5670 O O . ARG A 1 690 ? -36.239 -26.365 -5.743 1.00 85.88 690 ARG A O 1
ATOM 5677 N N . GLU A 1 691 ? -36.680 -24.729 -7.208 1.00 86.81 691 GLU A N 1
ATOM 5678 C CA . GLU A 1 691 ? -38.144 -24.800 -7.066 1.00 86.81 691 GLU A CA 1
ATOM 5679 C C . GLU A 1 691 ? -38.695 -26.173 -7.474 1.00 86.81 691 GLU A C 1
ATOM 5681 O O . GLU A 1 691 ? -39.670 -26.654 -6.905 1.00 86.81 691 GLU A O 1
ATOM 5686 N N . LYS A 1 692 ? -38.080 -26.818 -8.473 1.00 91.38 692 LYS A N 1
ATOM 5687 C CA . LYS A 1 692 ? -38.435 -28.183 -8.863 1.00 91.38 692 LYS A CA 1
ATOM 5688 C C . LYS A 1 692 ? -38.020 -29.200 -7.795 1.00 91.38 692 LYS A C 1
ATOM 5690 O O . LYS A 1 692 ? -38.820 -30.061 -7.463 1.00 91.38 692 LYS A O 1
ATOM 5695 N N . GLU A 1 693 ? -36.804 -29.084 -7.261 1.00 90.12 693 GLU A N 1
ATOM 5696 C CA . GLU A 1 693 ? -36.301 -29.936 -6.172 1.00 90.12 693 GLU A CA 1
ATOM 5697 C C . GLU A 1 693 ? -37.145 -29.777 -4.893 1.00 90.12 693 GLU A C 1
ATOM 5699 O O . GLU A 1 693 ? -37.425 -30.763 -4.219 1.00 90.12 693 GLU A O 1
ATOM 5704 N N . GLU A 1 694 ? -37.596 -28.560 -4.583 1.00 89.00 694 GLU A N 1
ATOM 5705 C CA . GLU A 1 694 ? -38.468 -28.261 -3.440 1.00 89.00 694 GLU A CA 1
ATOM 5706 C C . GLU A 1 694 ? -39.872 -28.848 -3.627 1.00 89.00 694 GLU A C 1
ATOM 5708 O O . GLU A 1 694 ? -40.363 -29.533 -2.738 1.00 89.00 694 GLU A O 1
ATOM 5713 N N . LYS A 1 695 ? -40.472 -28.715 -4.818 1.00 90.50 695 LYS A N 1
ATOM 5714 C CA . LYS A 1 695 ? -41.745 -29.385 -5.139 1.00 90.50 695 LYS A CA 1
ATOM 5715 C C . LYS A 1 695 ? -41.640 -30.907 -5.101 1.00 90.50 695 LYS A C 1
ATOM 5717 O O . LYS A 1 695 ? -42.557 -31.566 -4.630 1.00 90.50 695 LYS A O 1
ATOM 5722 N N . GLU A 1 696 ? -40.535 -31.472 -5.589 1.00 90.94 696 GLU A N 1
ATOM 5723 C CA . GLU A 1 696 ? -40.278 -32.914 -5.492 1.00 90.94 696 GLU A CA 1
ATOM 5724 C C . GLU A 1 696 ? -40.151 -33.351 -4.020 1.00 90.94 696 GLU A C 1
ATOM 5726 O O . GLU A 1 696 ? -40.672 -34.403 -3.653 1.00 90.94 696 GLU A O 1
ATOM 5731 N N . LEU A 1 697 ? -39.516 -32.543 -3.163 1.00 87.62 697 LEU A N 1
ATOM 5732 C CA . LEU A 1 697 ? -39.440 -32.786 -1.718 1.00 87.62 697 LEU A CA 1
ATOM 5733 C C . LEU A 1 697 ? -40.807 -32.697 -1.037 1.00 87.62 697 LEU A C 1
ATOM 5735 O O . LEU A 1 697 ? -41.118 -33.575 -0.235 1.00 87.62 697 LEU A O 1
ATOM 5739 N N . ASP A 1 698 ? -41.620 -31.697 -1.371 1.00 83.94 698 ASP A N 1
ATOM 5740 C CA . ASP A 1 698 ? -42.976 -31.546 -0.839 1.00 83.94 698 ASP A CA 1
ATOM 5741 C C . ASP A 1 698 ? -43.878 -32.709 -1.277 1.00 83.94 698 ASP A C 1
ATOM 5743 O O . ASP A 1 698 ? -44.573 -33.286 -0.446 1.00 83.94 698 ASP A O 1
ATOM 5747 N N . GLU A 1 699 ? -43.795 -33.151 -2.539 1.00 88.25 699 GLU A N 1
ATOM 5748 C CA . GLU A 1 699 ? -44.504 -34.348 -3.017 1.00 88.25 699 GLU A CA 1
ATOM 5749 C C . GLU A 1 699 ? -44.059 -35.625 -2.284 1.00 88.25 699 GLU A C 1
ATOM 5751 O O . GLU A 1 699 ? -44.876 -36.508 -2.006 1.00 88.25 699 GLU A O 1
ATOM 5756 N N . ILE A 1 700 ? -42.763 -35.759 -1.979 1.00 83.50 700 ILE A N 1
ATOM 5757 C CA . ILE A 1 700 ? -42.245 -36.875 -1.177 1.00 83.50 700 ILE A CA 1
ATOM 5758 C C . ILE A 1 700 ? -42.783 -36.782 0.252 1.00 83.50 700 ILE A C 1
ATOM 5760 O O . ILE A 1 700 ? -43.202 -37.800 0.809 1.00 83.50 700 ILE A O 1
ATOM 5764 N N . LEU A 1 701 ? -42.798 -35.587 0.845 1.00 80.44 701 LEU A N 1
ATOM 5765 C CA . LEU A 1 701 ? -43.315 -35.367 2.191 1.00 80.44 701 LEU A CA 1
ATOM 5766 C C . LEU A 1 701 ? -44.809 -35.698 2.261 1.00 80.44 701 LEU A C 1
ATOM 5768 O O . LEU A 1 701 ? -45.216 -36.437 3.151 1.00 80.44 701 LEU A O 1
ATOM 5772 N N . GLU A 1 702 ? -45.608 -35.246 1.294 1.00 81.62 702 GLU A N 1
ATOM 5773 C CA . GLU A 1 702 ? -47.037 -35.560 1.201 1.00 81.62 702 GLU A CA 1
ATOM 5774 C C . GLU A 1 702 ? -47.281 -37.065 1.039 1.00 81.62 702 GLU A C 1
ATOM 5776 O O . GLU A 1 702 ? -48.126 -37.620 1.741 1.00 81.62 702 GLU A O 1
ATOM 5781 N N . ARG A 1 703 ? -46.503 -37.768 0.200 1.00 78.44 703 ARG A N 1
ATOM 5782 C CA . ARG A 1 703 ? -46.597 -39.239 0.087 1.00 78.44 703 ARG A CA 1
ATOM 5783 C C . ARG A 1 703 ? -46.215 -39.960 1.375 1.00 78.44 703 ARG A C 1
ATOM 5785 O O . ARG A 1 703 ? -46.801 -40.991 1.682 1.00 78.44 703 ARG A O 1
ATOM 5792 N N . THR A 1 704 ? -45.240 -39.436 2.112 1.00 74.56 704 THR A N 1
ATOM 5793 C CA . THR A 1 704 ? -44.769 -40.047 3.363 1.00 74.56 704 THR A CA 1
ATOM 5794 C C . THR A 1 704 ? -45.746 -39.786 4.510 1.00 74.56 704 THR A C 1
ATOM 5796 O O . THR A 1 704 ? -45.954 -40.651 5.351 1.00 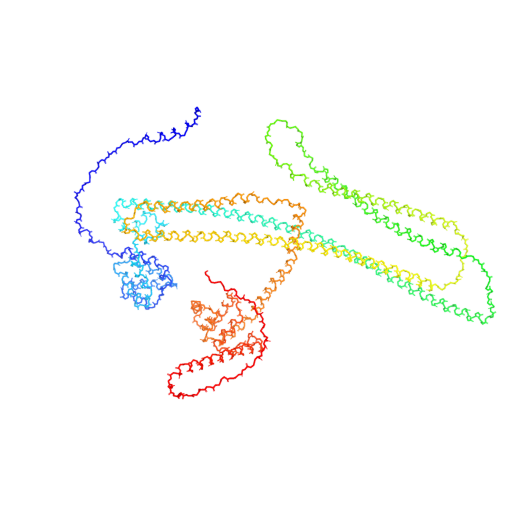74.56 704 THR A O 1
ATOM 5799 N N . VAL A 1 705 ? -46.383 -38.614 4.540 1.00 70.56 705 VAL A N 1
ATOM 5800 C CA . VAL A 1 705 ? -47.340 -38.222 5.587 1.00 70.56 705 VAL A CA 1
ATOM 5801 C C . VAL A 1 705 ? -48.734 -38.824 5.350 1.00 70.56 705 VAL A C 1
ATOM 5803 O O . VAL A 1 705 ? -49.465 -39.044 6.310 1.00 70.56 705 VAL A O 1
ATOM 5806 N N . MET A 1 706 ? -49.091 -39.155 4.105 1.00 62.41 706 MET A N 1
ATOM 5807 C CA . MET A 1 706 ? -50.393 -39.746 3.740 1.00 62.41 706 MET A CA 1
ATOM 5808 C C . MET A 1 706 ? -50.339 -41.272 3.502 1.00 62.41 706 MET A C 1
ATOM 5810 O O . MET A 1 706 ? -51.293 -41.844 2.975 1.00 62.41 706 MET A O 1
ATOM 5814 N N . GLY A 1 707 ? -49.227 -41.932 3.850 1.00 57.31 707 GLY A N 1
ATOM 5815 C CA . GLY A 1 707 ? -48.888 -43.292 3.411 1.00 57.31 707 GLY A CA 1
ATOM 5816 C C . GLY A 1 707 ? -49.091 -44.448 4.398 1.00 57.31 707 GLY A C 1
ATOM 5817 O O . GLY A 1 707 ? -48.661 -45.545 4.063 1.00 57.31 707 GLY A O 1
ATOM 5818 N N . ASP A 1 708 ? -49.741 -44.257 5.551 1.00 49.25 708 ASP A N 1
ATOM 5819 C CA . ASP A 1 708 ? -49.911 -45.311 6.576 1.00 49.25 708 ASP A CA 1
ATOM 5820 C C . ASP A 1 708 ? -51.386 -45.567 6.948 1.00 49.25 708 ASP A C 1
ATOM 5822 O O . ASP A 1 708 ? -51.727 -45.670 8.121 1.00 49.25 708 ASP A O 1
ATOM 5826 N N . ASP A 1 709 ? -52.283 -45.679 5.959 1.00 51.28 709 ASP A N 1
ATOM 5827 C CA . ASP A 1 709 ? -53.680 -46.072 6.233 1.00 51.28 709 ASP A CA 1
ATOM 5828 C C . ASP A 1 709 ? -54.348 -46.914 5.126 1.00 51.28 709 ASP A C 1
ATOM 5830 O O . ASP A 1 709 ? -55.550 -46.827 4.880 1.00 51.28 709 ASP A O 1
ATOM 5834 N N . TYR A 1 710 ? -53.589 -47.801 4.473 1.00 47.09 710 TYR A N 1
ATOM 5835 C CA . TYR A 1 710 ? -54.186 -48.978 3.830 1.00 47.09 710 TYR A CA 1
ATOM 5836 C C . TYR A 1 710 ? -53.494 -50.255 4.286 1.00 47.09 710 TYR A C 1
ATOM 5838 O O . TYR A 1 710 ? -52.412 -50.627 3.836 1.00 47.09 710 TYR A O 1
ATOM 5846 N N . GLY A 1 711 ? -54.176 -50.923 5.213 1.00 44.12 711 GLY A N 1
ATOM 5847 C CA . GLY A 1 711 ? -53.839 -52.249 5.677 1.00 44.12 711 GLY A CA 1
ATOM 5848 C C . GLY A 1 711 ? -53.822 -53.290 4.558 1.00 44.12 711 GLY A C 1
ATOM 5849 O O . GLY A 1 711 ? -54.657 -53.303 3.659 1.00 44.12 711 GLY A O 1
ATOM 5850 N N . ASN A 1 712 ? -52.860 -54.196 4.702 1.00 43.44 712 ASN A N 1
ATOM 5851 C CA . ASN A 1 712 ? -53.114 -55.617 4.909 1.00 43.44 712 ASN A CA 1
ATOM 5852 C C . ASN A 1 712 ? -54.081 -56.290 3.917 1.00 43.44 712 ASN A C 1
ATOM 5854 O O . ASN A 1 712 ? -55.295 -56.185 4.067 1.00 43.44 712 ASN A O 1
ATOM 5858 N N . ASN A 1 713 ? -53.516 -57.024 2.951 1.00 40.84 713 ASN A N 1
ATOM 5859 C CA . ASN A 1 713 ? -53.909 -58.391 2.568 1.00 40.84 713 ASN A CA 1
ATOM 5860 C C . ASN A 1 713 ? -53.160 -58.801 1.288 1.00 40.84 713 ASN A C 1
ATOM 5862 O O . ASN A 1 713 ? -53.529 -58.379 0.197 1.00 40.84 713 ASN A O 1
ATOM 5866 N N . ASN A 1 714 ? -52.132 -59.642 1.397 1.00 36.09 714 ASN A N 1
ATOM 5867 C CA . ASN A 1 714 ? -52.252 -61.056 1.025 1.00 36.09 714 ASN A CA 1
ATOM 5868 C C . ASN A 1 714 ? -50.888 -61.746 0.996 1.00 36.09 714 ASN A C 1
ATOM 5870 O O . ASN A 1 714 ? -49.990 -61.402 0.230 1.00 36.09 714 ASN A O 1
ATOM 5874 N N . GLU A 1 715 ? -50.817 -62.788 1.810 1.00 44.00 715 GLU A N 1
ATOM 5875 C CA . GLU A 1 715 ? -49.900 -63.910 1.717 1.00 44.00 715 GLU A CA 1
ATOM 5876 C C . GLU A 1 715 ? -50.033 -64.606 0.350 1.00 44.00 715 GLU A C 1
ATOM 5878 O O . GLU A 1 715 ? -51.150 -64.876 -0.102 1.00 44.00 715 GLU A O 1
ATOM 5883 N N . ASN A 1 716 ? -48.901 -64.924 -0.289 1.00 39.16 716 ASN A N 1
ATOM 5884 C CA . ASN A 1 716 ? -48.530 -66.266 -0.778 1.00 39.16 716 ASN A CA 1
ATOM 5885 C C . ASN A 1 716 ? -47.588 -66.245 -1.995 1.00 39.16 716 ASN A C 1
ATOM 5887 O O . ASN A 1 716 ? -47.756 -65.448 -2.916 1.00 39.16 716 ASN A O 1
ATOM 5891 N N . LYS A 1 717 ? -46.738 -67.285 -2.009 1.00 39.94 717 LYS A N 1
ATOM 5892 C CA . LYS A 1 717 ? -45.843 -67.822 -3.056 1.00 39.94 717 LYS A CA 1
ATOM 5893 C C . LYS A 1 717 ? -44.412 -67.293 -3.020 1.00 39.94 717 LYS A C 1
ATOM 5895 O O . LYS A 1 717 ? -44.159 -66.138 -3.330 1.00 39.94 717 LYS A O 1
ATOM 5900 N N . GLU A 1 718 ? -43.492 -68.041 -2.412 1.00 39.16 718 GLU A N 1
ATOM 5901 C CA . GLU A 1 718 ? -42.861 -69.294 -2.897 1.00 39.16 718 GLU A CA 1
ATOM 5902 C C . GLU A 1 718 ? -41.947 -69.069 -4.105 1.00 39.16 718 GLU A C 1
ATOM 5904 O O . GLU A 1 718 ? -42.393 -68.625 -5.156 1.00 39.16 718 GLU A O 1
ATOM 5909 N N . GLU A 1 719 ? -40.683 -69.439 -3.876 1.00 42.81 719 GLU A N 1
ATOM 5910 C CA . GLU A 1 719 ? -39.731 -70.037 -4.815 1.00 42.81 719 GLU A CA 1
ATOM 5911 C C . GLU A 1 719 ? -39.461 -69.302 -6.136 1.00 42.81 719 GLU A C 1
ATOM 5913 O O . GLU A 1 719 ? -40.243 -69.341 -7.081 1.00 42.81 719 GLU A O 1
ATOM 5918 N N . ASN A 1 720 ? -38.266 -68.710 -6.229 1.00 37.91 720 ASN A N 1
ATOM 5919 C CA . ASN A 1 720 ? -37.303 -69.074 -7.273 1.00 37.91 720 ASN A CA 1
ATOM 5920 C C . ASN A 1 720 ? -35.933 -68.451 -6.972 1.00 37.91 720 ASN A C 1
ATOM 5922 O O . ASN A 1 720 ? -35.705 -67.256 -7.167 1.00 37.91 720 ASN A O 1
ATOM 5926 N N . ASP A 1 721 ? -35.023 -69.309 -6.513 1.00 40.78 721 ASP A N 1
ATOM 5927 C CA . ASP A 1 721 ? -33.609 -69.223 -6.854 1.00 40.78 721 ASP A CA 1
ATOM 5928 C C . ASP A 1 721 ? -33.480 -69.350 -8.379 1.00 40.78 721 ASP A C 1
ATOM 5930 O O . ASP A 1 721 ? -33.964 -70.329 -8.929 1.00 40.78 721 ASP A O 1
ATOM 5934 N N . GLU A 1 722 ? -32.839 -68.391 -9.054 1.00 38.28 722 GLU A N 1
ATOM 5935 C CA . GLU A 1 722 ? -31.915 -68.640 -10.174 1.00 38.28 722 GLU A CA 1
ATOM 5936 C C . GLU A 1 722 ? -31.348 -67.324 -10.745 1.00 38.28 722 GLU A C 1
ATOM 5938 O O . GLU A 1 722 ? -32.066 -66.370 -11.031 1.00 38.28 722 GLU A O 1
ATOM 5943 N N . PHE A 1 723 ? -30.027 -67.335 -10.953 1.00 38.41 723 PHE A N 1
ATOM 5944 C CA . PHE A 1 723 ? -29.275 -66.584 -11.967 1.00 38.41 723 PHE A CA 1
ATOM 5945 C C . PHE A 1 723 ? -29.404 -65.052 -12.044 1.00 38.41 723 PHE A C 1
ATOM 5947 O O . PHE A 1 723 ? -30.236 -64.520 -12.772 1.00 38.41 723 PHE A O 1
ATOM 5954 N N . ILE A 1 724 ? -28.392 -64.343 -11.518 1.00 38.44 724 ILE A N 1
ATOM 5955 C CA . ILE A 1 724 ? -27.788 -63.223 -12.263 1.00 38.44 724 ILE A CA 1
ATOM 5956 C C . ILE A 1 724 ? -26.265 -63.372 -12.258 1.00 38.44 724 ILE A C 1
ATOM 5958 O O . ILE A 1 724 ? -25.593 -63.251 -11.234 1.00 38.44 724 ILE A O 1
ATOM 5962 N N . GLU A 1 725 ? -25.751 -63.650 -13.453 1.00 37.94 725 GLU A N 1
ATOM 5963 C CA . GLU A 1 725 ? -24.345 -63.648 -13.822 1.00 37.94 725 GLU A CA 1
ATOM 5964 C C . GLU A 1 725 ? -23.674 -62.288 -13.593 1.00 37.94 725 GLU A C 1
ATOM 5966 O O . GLU A 1 725 ? -24.190 -61.223 -13.937 1.00 37.94 725 GLU A O 1
ATOM 5971 N N . ASN A 1 726 ? -22.450 -62.389 -13.083 1.00 37.75 726 ASN A N 1
ATOM 5972 C CA . ASN A 1 726 ? -21.288 -61.552 -13.354 1.00 37.75 726 ASN A CA 1
ATOM 5973 C C . ASN A 1 726 ? -21.445 -60.504 -14.472 1.00 37.75 726 ASN A C 1
ATOM 5975 O O . ASN A 1 726 ? -21.421 -60.833 -15.659 1.00 37.75 726 ASN A O 1
ATOM 5979 N N . LYS A 1 727 ? -21.378 -59.224 -14.093 1.00 38.47 727 LYS A N 1
ATOM 5980 C CA . LYS A 1 727 ? -20.659 -58.219 -14.885 1.00 38.47 727 LYS A CA 1
ATOM 5981 C C . LYS A 1 727 ? -19.691 -57.434 -14.004 1.00 38.47 727 LYS A C 1
ATOM 5983 O O . LYS A 1 727 ? -20.067 -56.545 -13.245 1.00 38.47 727 LYS A O 1
ATOM 5988 N N . GLU A 1 728 ? -18.435 -57.844 -14.141 1.00 35.91 728 GLU A N 1
ATOM 5989 C CA . GLU A 1 728 ? -17.188 -57.121 -13.884 1.00 35.91 728 GLU A CA 1
ATOM 5990 C C . GLU A 1 728 ? -17.324 -55.628 -14.247 1.00 35.91 728 GLU A C 1
ATOM 5992 O O . GLU A 1 728 ? -17.799 -55.266 -15.318 1.00 35.91 728 GLU A O 1
ATOM 5997 N N . SER A 1 729 ? -17.199 -54.748 -13.254 1.00 36.31 729 SER A N 1
ATOM 5998 C CA . SER A 1 729 ? -15.984 -54.005 -12.889 1.00 36.31 729 SER A CA 1
ATOM 5999 C C . SER A 1 729 ? -15.676 -52.809 -13.797 1.00 36.31 729 SER A C 1
ATOM 6001 O O . SER A 1 729 ? -15.100 -52.969 -14.861 1.00 36.31 729 SER A O 1
ATOM 6003 N N . ASP A 1 730 ? -15.974 -51.609 -13.294 1.00 38.41 730 ASP A N 1
ATOM 6004 C CA . ASP A 1 730 ? -15.148 -50.411 -13.490 1.00 38.41 730 ASP A CA 1
ATOM 6005 C C . ASP A 1 730 ? -15.442 -49.417 -12.354 1.00 38.41 730 ASP A C 1
ATOM 6007 O O . ASP A 1 730 ? -16.162 -48.429 -12.491 1.00 38.41 730 ASP A O 1
ATOM 6011 N N . ILE A 1 731 ? -14.906 -49.721 -11.167 1.00 35.88 731 ILE A N 1
ATOM 6012 C CA . ILE A 1 731 ? -14.891 -48.797 -10.028 1.00 35.88 731 ILE A CA 1
ATOM 6013 C C . ILE A 1 731 ? -13.515 -48.138 -9.974 1.00 35.88 731 ILE A C 1
ATOM 6015 O O . ILE A 1 731 ? -12.511 -48.738 -9.583 1.00 35.88 731 ILE A O 1
ATOM 6019 N N . VAL A 1 732 ? -13.497 -46.860 -10.349 1.00 38.47 732 VAL A N 1
ATOM 6020 C CA . VAL A 1 732 ? -12.401 -45.920 -10.116 1.00 38.47 732 VAL A CA 1
ATOM 6021 C C . VAL A 1 732 ? -12.147 -45.829 -8.608 1.00 38.47 732 VAL A C 1
ATOM 6023 O O . VAL A 1 732 ? -12.970 -45.322 -7.847 1.00 38.47 732 VAL A O 1
ATOM 6026 N N . LYS A 1 733 ? -10.989 -46.332 -8.168 1.00 36.06 733 LYS A N 1
ATOM 6027 C CA . LYS A 1 733 ? -10.496 -46.204 -6.790 1.00 36.06 733 LYS A CA 1
ATOM 6028 C C . LYS A 1 733 ? -10.307 -44.726 -6.426 1.00 36.06 733 LYS A C 1
ATOM 6030 O O . LYS A 1 733 ? -9.355 -44.094 -6.880 1.00 36.06 733 LYS A O 1
ATOM 6035 N N . LEU A 1 734 ? -11.165 -44.202 -5.554 1.00 41.62 734 LEU A N 1
ATOM 6036 C CA . LEU A 1 734 ? -10.877 -43.014 -4.746 1.00 41.62 734 LEU A CA 1
ATOM 6037 C C . LEU A 1 734 ? -10.101 -43.430 -3.477 1.00 41.62 734 LEU A C 1
ATOM 6039 O O . LEU A 1 734 ? -10.386 -44.490 -2.915 1.00 41.62 734 LEU A O 1
ATOM 6043 N N . PRO A 1 735 ? -9.114 -42.640 -3.015 1.00 43.09 735 PRO A N 1
ATOM 6044 C CA . PRO A 1 735 ? -8.356 -42.946 -1.803 1.00 43.09 735 PRO A CA 1
ATOM 6045 C C . PRO A 1 735 ? -9.188 -42.705 -0.527 1.00 43.09 735 PRO A C 1
ATOM 6047 O O . PRO A 1 735 ? -10.073 -41.845 -0.522 1.00 43.09 735 PRO A O 1
ATOM 6050 N N . PRO A 1 736 ? -8.905 -43.435 0.569 1.00 44.62 736 PRO A N 1
ATOM 6051 C CA . PRO A 1 736 ? -9.742 -43.439 1.761 1.00 44.62 736 PRO A CA 1
ATOM 6052 C C . PRO A 1 736 ? -9.609 -42.145 2.571 1.00 44.62 736 PRO A C 1
ATOM 6054 O O . PRO A 1 736 ? -8.512 -41.685 2.893 1.00 44.62 736 PRO A O 1
ATOM 6057 N N . ILE A 1 737 ? -10.767 -41.605 2.949 1.00 36.47 737 ILE A N 1
ATOM 6058 C CA . ILE A 1 737 ? -10.928 -40.573 3.972 1.00 36.47 737 ILE A CA 1
ATOM 6059 C C . ILE A 1 737 ? -10.628 -41.224 5.325 1.00 36.47 737 ILE A C 1
ATOM 6061 O O . ILE A 1 737 ? -11.349 -42.111 5.777 1.00 36.47 737 ILE A O 1
ATOM 6065 N N . VAL A 1 738 ? -9.552 -40.782 5.973 1.00 41.41 738 VAL A N 1
ATOM 6066 C CA . VAL A 1 738 ? -9.266 -41.127 7.367 1.00 41.41 738 VAL A CA 1
ATOM 6067 C C . VAL A 1 738 ? -10.232 -40.341 8.249 1.00 41.41 738 VAL A C 1
ATOM 6069 O O . VAL A 1 738 ? -10.104 -39.127 8.404 1.00 41.41 738 VAL A O 1
ATOM 6072 N N . ALA A 1 739 ? -11.200 -41.048 8.825 1.00 38.84 739 ALA A N 1
ATOM 6073 C CA . ALA A 1 739 ? -11.961 -40.578 9.968 1.00 38.84 739 ALA A CA 1
ATOM 6074 C C . ALA A 1 739 ? -11.050 -40.575 11.206 1.00 38.84 739 ALA A C 1
ATOM 6076 O O . ALA A 1 739 ? -10.497 -41.608 11.580 1.00 38.84 739 ALA A O 1
ATOM 6077 N N . VAL A 1 740 ? -10.910 -39.419 11.854 1.00 39.44 740 VAL A N 1
ATOM 6078 C CA . VAL A 1 740 ? -10.426 -39.330 13.235 1.00 39.44 740 VAL A CA 1
ATOM 6079 C C . VAL A 1 740 ? -11.477 -38.564 14.023 1.00 39.44 740 VAL A C 1
ATOM 6081 O O . VAL A 1 740 ? -11.596 -37.352 13.876 1.00 39.44 740 VAL A O 1
ATOM 6084 N N . ASN A 1 741 ? -12.226 -39.293 14.846 1.00 43.97 741 ASN A N 1
ATOM 6085 C CA . ASN A 1 741 ? -12.937 -38.753 15.996 1.00 43.97 741 ASN A CA 1
ATOM 6086 C C . ASN A 1 741 ? -12.349 -39.400 17.253 1.00 43.97 741 ASN A C 1
ATOM 6088 O O . ASN A 1 741 ? -12.427 -40.619 17.409 1.00 43.97 741 ASN A O 1
ATOM 6092 N N . ALA A 1 742 ? -11.782 -38.558 18.116 1.00 39.75 742 ALA A N 1
ATOM 6093 C CA . ALA A 1 742 ? -11.757 -38.658 19.574 1.00 39.75 742 ALA A CA 1
ATOM 6094 C C . ALA A 1 742 ? -11.412 -37.271 20.132 1.00 39.75 742 ALA A C 1
ATOM 6096 O O . ALA A 1 742 ? -10.402 -36.692 19.662 1.00 39.75 742 ALA A O 1
#

Sequence (742 aa):
MSRLPTKLAEIRQKGNKLVKSKELETEVPKDLCWHDEDFASKVPNSMDLKQQLIIWKRTDFLLNNVAFTTKLCHELVDLDVCTLQTMTDIQSKAYNAEKVLLLITRLGMHGTDIYSKFIKALFRSDHIKVAREIIKTEKQTKFGEMLPPTFTYFLDLSEFLRIYPHIGLKLGEEGKHLLQSYIEGKIALEAMKRDERVKILEREMEDLRRKIRELQAIIEGQKKFVEEARRRLEEAELRVSKLLKRIEVLENEADCREREIRLLRTAKEELEEGLIMVLKEGKDYNLERPPSRVSAPLDCVKEHYSLRILRSYIRMNDTKLQLMQQQFDKIVCEEKILNEIVAIAPRDPGSARSSAGGRKRSTSTRMSSVLNSPKKTLQELRREKKTLELNIREIESDTAARRKQAGEMESSAPLGPEEAIHEPISSRIKKLSETMRKSHKKELRDCQYRNMLQIQEMERKMEILRAAHMEEAERLKARIRQKMNDIHRREQLHKRLKHQIRTMVNYQAKNMNATVSVEECRRIVRALIQEARLLRAMAEEREIDSNQVQFCNLPDEIYKMFTFLLQMKALEGLPALQLRKKKQRRKKQRLAASLSDEKLEYLSFKITDKWRYVGEQLGVTHNRMDMIEMDIPLSVERQTLTMLKSWRDEDGGKLNELVEALIECEFDQYVGLFMPPDHAAHVMEKKKKREKEEKELDEILERTVMGDDYGNNNENKEENDEFIENKESDIVKLPPIVAVNA

Organism: NCBI:txid2664684

pLDDT: mean 74.32, std 19.78, range [30.39, 97.88]

InterPro domains:
  IPR000488 Death domain [PF00531] (601-666)
  IPR000488 Death domain [PS50017] (596-662)
  IPR011029 Death-like domain superfamily [G3DSA:1.10.533.10] (47-144)
  IPR011029 Death-like domain superfamily [G3DSA:1.10.533.10] (577-675)
  IPR011029 Death-like domain superfamily [SSF47986] (607-672)

Foldseek 3Di:
DDDDDDDPPVVVPPPPPDDDDDDDDDDDDPDDDDPDPDPPPDDFAADPPLLLLLLVVCLVVCLVQDAPDPQLLVLCCVLVLDPPVLSVVLVPDPDRSSSSVSSSVSNRVDHPPSSVSNLVSCVRSVVPVVSVVSVVSSVPDDPVNRPDPVVLPPDDLVRVCVVVVVVVVPQDPVSSVVVNVVSVVVVVVVVVVVVVVVVVVVVVVVVVVVVVVVVVVVVVVVVVVVVVVVVVVVVVVVVVVVVVVVVVVVVVVVVVVVVVVVVVVVVVVVVVVVVVVCVVVCVVVVDPDDDPDDDDDPVQVVLVVVLVVLVVVLVVLVVVLVVLVVVLVVLVVVLVVLVVVLVPPDPPPPPDDDDDDDDDDDDPDPPVPVSVVSVVVSVVSVVVSVVSVVVSVVSVVVSVVSVVVSVVSVVPRDDDDDDDDDDPVVVVVVVVVVVVVVVVVVVVVVVVVVVVVVVVVVVVVVVVVVVVVVVVVVVVVVVVVVVVVVVVVVVVLVVVLVVLVVVVVVVCVVCVVPDDDPVVVVVSVVVVVVSVVVVVVVVVVVVVVVVPPDPPDDPVVVVVVVVVVVVVCVVVVCVVVCVVVVVVVVVLVVQVVLCDLVLQLVVLVVCLVVLVQLLVLLVNDPVNLVVLCVVPVPGSSSSSSVSQVCSCVPVVRGLVSSQVSCVVVVVLVSNVSRDPPVVSVVVVVVVVVVVVVVVVVVVVVCCVVVPPPDDDDDDDDDDDDDDDDDDDDDDDDDDDDDDDDD

Ra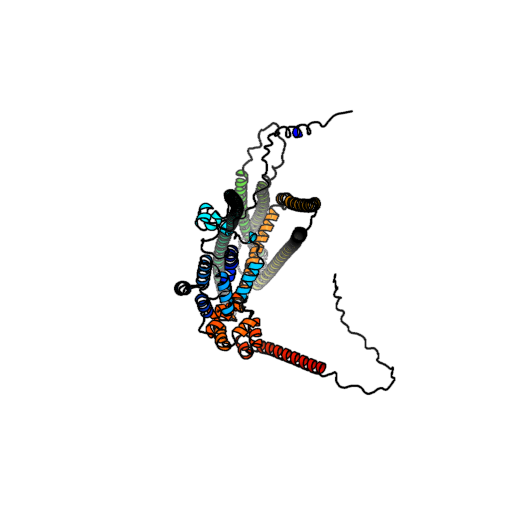dius of gyration: 52.53 Å; chains: 1; bounding box: 116×92×172 Å

Secondary structure (DSSP, 8-state):
------SSSSSSSSSSSS-------------------SS-SSS--BPPHHHHHHHHHTHHHHHHH----HHHHHHHHHTTSS-HHHHHHHHT-SSHHHHHHHHHHHHTTSBTTHHHHHHHHHHHTT-HHHHHHHHHHHHH--GGG-S-GGGGTS--HHHHHHH-HHHHHHS-HHHHHHHHHHHHHHHHHHHHHHHHHHHHHHHHHHHHHHHHHHHHHHHHHHHHHHHHHHHHHHHHHHHHHHHHHHHHHHHHHHHHHHHHHHHHHHHHHHHHHHHHHHHHHHHHTT-PPPP------THHHHHHHHHHHHHHHHHHHHHHHHHHHHHHHHHHHHHHHHHHHHHHS---GGGS---S-------TTSSTTTTHHHHHHHHHHHHHHHHHHHHHHHHHHHHHHHHHHHHHHHHHS---------S-HHHHHHHHHHHHHHHHHHHHHHHHHHHHHHHHHHHHHHHHHHHHHHHHHHHHHHHHHHHHHHHHHHHHHHHHHHHHHHHHHHHHHHHTTS---HHHHHHHHHHHHHHHHHHHHHHHHHHHHHTT-------HHHHHHHHHHHHHHHHHHHHHHHHHHHHHHHHHHHHHTTS-HHHHHHHHHHHGGGHHHHHHHTT--HHHHHHHHHHSTT-HHHHHHHHHHHHHHHH---HHHHHHHHHHTT-GGGGGGTS-HHHHHHHHHHHHHHHHHHHHHHHHHHHHHT-S-------------------------PPP------